Protein AF-0000000087726178 (afdb_homodimer)

Secondary structure (DSSP, 8-state):
----------------------------------SS--STT------GGG-EEEEEEEEEEEETTEEEEEEEEEEESSTTSS-B--EEEEES--TT-SSEEEEEEE--HHHHTT-BSS--HHHHHHHHHHHHHHT-SEEEEEE--TTTTT-HHHHHHHHHHHHTT--HHHHHHHTT--S-----HHHHHHHHHHT---EEEE-S-HHHHHHHHHTT--EEEEE-----TTTTTTTS-SSHHHHHHHHHHHHHHS-----GGGSS--/----------------------------------SS---TT------GGG-EEEEEEEEEEEETTEEEEEEEEEEESSTTSS-B--EEEEES--TT-SSEEEEEEE--HHHHTT-BSS--HHHHHHHHHHHHHHT-SEEEEEE--TTTTT-HHHHHHHHHHHHTT--HHHHHHHTT--S-----HHHHHHHHHHT---EEEE-S-HHHHHHHHHTT--EEEEE-----TTTTTTTS-TTHHHHHHHHHHHHHHS-----GGGG---

InterPro domains:
  IPR000926 GTP cyclohydrolase II, RibA [cd00641] (56-252)
  IPR032677 GTP cyclohydrolase II [PF00925] (57-224)
  IPR036144 GTP cyclohydrolase II superfamily [G3DSA:3.40.50.10990] (51-228)
  IPR036144 GTP cyclohydrolase II superfamily [SSF142695] (55-226)

Radius of gyration: 29.84 Å; Cα contacts (8 Å, |Δi|>4): 842; chains: 2; bounding box: 79×144×79 Å

Solvent-accessible surface area (backbone atoms only — not comparable to full-atom values): 30667 Å² total; per-residue (Å²): 136,82,79,74,78,76,76,76,76,75,76,76,72,77,76,76,77,76,73,73,76,71,80,75,74,75,72,74,73,71,71,64,77,63,68,82,76,47,62,93,89,33,64,75,80,75,54,69,89,23,50,44,73,43,82,68,25,56,26,82,43,55,26,82,60,45,72,29,44,38,34,25,25,42,31,19,67,64,61,64,78,50,73,46,66,39,32,40,41,28,23,68,78,49,64,60,24,66,63,30,36,33,33,77,43,63,38,45,60,55,28,36,65,59,35,28,63,84,59,59,62,37,59,52,50,51,50,50,50,37,48,25,58,75,54,55,34,15,36,37,39,41,33,86,32,26,60,44,39,64,30,62,40,51,38,34,38,30,50,32,40,31,74,72,69,38,51,72,69,55,19,27,50,76,70,73,43,76,91,58,59,65,81,60,65,60,57,47,50,50,36,53,73,44,40,40,63,26,24,22,38,41,49,84,50,68,65,57,53,52,55,42,41,74,68,65,42,46,69,79,43,73,35,82,65,75,74,75,70,59,75,65,50,71,76,36,76,81,65,65,63,55,57,55,52,62,58,54,56,53,60,70,67,54,62,79,81,63,78,66,79,72,72,62,90,125,139,80,80,84,78,81,75,74,75,73,75,77,76,74,76,77,75,74,74,72,74,73,77,75,74,75,71,75,73,71,72,65,76,60,69,82,76,48,63,93,89,34,64,77,81,73,52,69,88,23,50,45,73,41,85,68,25,55,28,81,42,54,27,81,62,45,71,29,42,39,33,26,25,41,31,18,65,62,60,64,77,51,72,45,65,38,30,42,41,29,22,69,78,48,62,59,25,67,62,29,37,33,32,78,43,63,38,44,61,56,28,36,66,58,34,27,61,84,58,58,61,37,59,52,51,51,51,48,50,39,46,26,58,76,53,54,35,16,38,37,38,41,33,86,32,24,59,45,38,64,30,60,38,50,39,34,37,30,48,33,39,31,74,73,70,36,51,73,69,54,20,26,50,76,71,72,42,76,91,59,59,65,81,61,66,61,58,47,50,50,36,55,74,43,39,39,64,26,23,23,38,41,47,84,51,67,65,58,54,54,55,41,41,74,68,66,43,46,71,80,43,76,36,82,66,76,75,74,70,61,77,67,48,71,77,36,77,81,66,64,64,55,57,55,51,61,59,53,55,52,59,69,68,55,62,77,80,63,78,67,77,68,67,83,74,134

Nearest PDB structures (foldseek):
  2bz1-assembly1_A-2  TM=9.475E-01  e=4.318E-20  Escherichia coli
  2bz0-assembly1_A  TM=9.454E-01  e=5.552E-18  Escherichia coli
  4rl4-assembly1_A  TM=8.645E-01  e=5.419E-17  Helicobacter pylori 26695
  4rl4-assembly1_B  TM=8.484E-01  e=1.086E-15  Helicobacter pylori 26695
  4i14-assembly1_B  TM=8.730E-01  e=8.233E-12  Mycobacterium tuberculosis H37Ra

pLDDT: mean 75.91, std 28.8, range [22.62, 98.94]

Organism: NCBI:txid307507

Structure (mmCIF, N/CA/C/O backbone):
data_AF-0000000087726178-model_v1
#
loop_
_entity.id
_entity.type
_entity.pdbx_description
1 polymer 'GTP cyclohydrolase II'
#
loop_
_atom_site.group_PDB
_atom_site.id
_atom_site.type_symbol
_atom_site.label_atom_id
_atom_site.label_alt_id
_atom_site.label_comp_id
_atom_site.label_asym_id
_atom_site.label_entity_id
_atom_site.label_seq_id
_atom_site.pdbx_PDB_ins_code
_atom_site.Cartn_x
_atom_site.Cartn_y
_atom_site.Cartn_z
_atom_site.occupancy
_atom_site.B_iso_or_equiv
_atom_site.auth_seq_id
_atom_site.auth_comp_id
_atom_site.auth_asym_id
_atom_site.auth_atom_id
_atom_site.pdbx_PDB_model_num
ATOM 1 N N . MET A 1 1 ? -43.562 71.312 36.125 1 29.23 1 MET A N 1
ATOM 2 C CA . MET A 1 1 ? -42.688 70.125 36.031 1 29.23 1 MET A CA 1
ATOM 3 C C . MET A 1 1 ? -42.938 69.375 34.719 1 29.23 1 MET A C 1
ATOM 5 O O . MET A 1 1 ? -44 68.812 34.531 1 29.23 1 MET A O 1
ATOM 9 N N . ALA A 1 2 ? -42.438 70.062 33.594 1 31.56 2 ALA A N 1
ATOM 10 C CA . ALA A 1 2 ? -42.625 69.875 32.125 1 31.56 2 ALA A CA 1
ATOM 11 C C . ALA A 1 2 ? -42.062 68.562 31.656 1 31.56 2 ALA A C 1
ATOM 13 O O . ALA A 1 2 ? -40.906 68.25 31.859 1 31.56 2 ALA A O 1
ATOM 14 N N . SER A 1 3 ? -42.844 67.5 31.766 1 30.92 3 SER A N 1
ATOM 15 C CA . SER A 1 3 ? -42.594 66.125 31.484 1 30.92 3 SER A CA 1
ATOM 16 C C . SER A 1 3 ? -42.156 65.938 30.031 1 30.92 3 SER A C 1
ATOM 18 O O . SER A 1 3 ? -42.906 66.25 29.109 1 30.92 3 SER A O 1
ATOM 20 N N . LEU A 1 4 ? -40.875 66.312 29.781 1 31.53 4 LEU A N 1
ATOM 21 C CA . LEU A 1 4 ? -40.25 66.25 28.453 1 31.53 4 LEU A CA 1
ATOM 22 C C . LEU A 1 4 ? -40.312 64.875 27.891 1 31.53 4 LEU A C 1
ATOM 24 O O . LEU A 1 4 ? -39.906 63.906 28.562 1 31.53 4 LEU A O 1
ATOM 28 N N . THR A 1 5 ? -41.312 64.562 27.047 1 27.36 5 THR A N 1
ATOM 29 C CA . THR A 1 5 ? -41.594 63.375 26.25 1 27.36 5 THR A CA 1
ATOM 30 C C . THR A 1 5 ? -40.375 63 25.391 1 27.36 5 THR A C 1
ATOM 32 O O . THR A 1 5 ? -39.938 63.781 24.562 1 27.36 5 THR A O 1
ATOM 35 N N . ALA A 1 6 ? -39.344 62.375 25.984 1 29.34 6 ALA A N 1
ATOM 36 C CA . ALA A 1 6 ? -38.094 61.875 25.344 1 29.34 6 ALA A CA 1
ATOM 37 C C . ALA A 1 6 ? -38.438 61.031 24.125 1 29.34 6 ALA A C 1
ATOM 39 O O . ALA A 1 6 ? -39.062 59.969 24.25 1 29.34 6 ALA A O 1
ATOM 40 N N . SER A 1 7 ? -38.75 61.688 23 1 27.22 7 SER A N 1
ATOM 41 C CA . SER A 1 7 ? -39.031 60.969 21.75 1 27.22 7 SER A CA 1
ATOM 42 C C . SER A 1 7 ? -37.875 60.062 21.375 1 27.22 7 SER A C 1
ATOM 44 O O . SER A 1 7 ? -36.719 60.5 21.266 1 27.22 7 SER A O 1
ATOM 46 N N . ARG A 1 8 ? -37.781 58.875 21.938 1 27.83 8 ARG A N 1
ATOM 47 C CA . ARG A 1 8 ? -36.781 57.844 21.625 1 27.83 8 ARG A CA 1
ATOM 48 C C . ARG A 1 8 ? -36.75 57.562 20.141 1 27.83 8 ARG A C 1
ATOM 50 O O . ARG A 1 8 ? -37.719 57.031 19.578 1 27.83 8 ARG A O 1
ATOM 57 N N . ALA A 1 9 ? -36.188 58.5 19.297 1 28.28 9 ALA A N 1
ATOM 58 C CA . ALA A 1 9 ? -36 58.25 17.875 1 28.28 9 ALA A CA 1
ATOM 59 C C . ALA A 1 9 ? -35.281 56.906 17.656 1 28.28 9 ALA A C 1
ATOM 61 O O . ALA A 1 9 ? -34.188 56.719 18.203 1 28.28 9 ALA A O 1
ATOM 62 N N . LEU A 1 10 ? -36 55.812 17.547 1 31.03 10 LEU A N 1
ATOM 63 C CA . LEU A 1 10 ? -35.5 54.469 17.219 1 31.03 10 LEU A CA 1
ATOM 64 C C . LEU A 1 10 ? -34.625 54.5 15.969 1 31.03 10 LEU A C 1
ATOM 66 O O . LEU A 1 10 ? -35.094 54.875 14.891 1 31.03 10 LEU A O 1
ATOM 70 N N . THR A 1 11 ? -33.406 55.031 16.078 1 30.77 11 THR A N 1
ATOM 71 C CA . THR A 1 11 ? -32.531 55.031 14.906 1 30.77 11 THR A CA 1
ATOM 72 C C . THR A 1 11 ? -32.5 53.625 14.273 1 30.77 11 THR A C 1
ATOM 74 O O . THR A 1 11 ? -32.344 52.625 14.977 1 30.77 11 THR A O 1
ATOM 77 N N . ALA A 1 12 ? -33.25 53.469 13.148 1 34.34 12 ALA A N 1
ATOM 78 C CA . ALA A 1 12 ? -33.281 52.312 12.266 1 34.34 12 ALA A CA 1
ATOM 79 C C . ALA A 1 12 ? -31.875 51.875 11.852 1 34.34 12 ALA A C 1
ATOM 81 O O . ALA A 1 12 ? -31.109 52.688 11.328 1 34.34 12 ALA A O 1
ATOM 82 N N . ARG A 1 13 ? -31.266 51 12.586 1 34.97 13 ARG A N 1
ATOM 83 C CA . ARG A 1 13 ? -29.969 50.469 12.172 1 34.97 13 ARG A CA 1
ATOM 84 C C . ARG A 1 13 ? -29.984 50.031 10.703 1 34.97 13 ARG A C 1
ATOM 86 O O . ARG A 1 13 ? -30.922 49.375 10.266 1 34.97 13 ARG A O 1
ATOM 93 N N . PRO A 1 14 ? -29.234 50.781 9.836 1 32.34 14 PRO A N 1
ATOM 94 C CA . PRO A 1 14 ? -29.219 50.375 8.422 1 32.34 14 PRO A CA 1
ATOM 95 C C . PRO A 1 14 ? -28.969 48.875 8.219 1 32.34 14 PRO A C 1
ATOM 97 O O . PRO A 1 14 ? -28.344 48.25 9.062 1 32.34 14 PRO A O 1
ATOM 100 N N . ARG A 1 15 ? -29.906 48.188 7.523 1 30.88 15 ARG A N 1
ATOM 101 C CA . ARG A 1 15 ? -29.844 46.812 7.07 1 30.88 15 ARG A CA 1
ATOM 102 C C . ARG A 1 15 ? -28.516 46.531 6.379 1 30.88 15 ARG A C 1
ATOM 104 O O . ARG A 1 15 ? -28.156 47.188 5.406 1 30.88 15 ARG A O 1
ATOM 111 N N . ALA A 1 16 ? -27.547 46.094 7.125 1 28.92 16 ALA A N 1
ATOM 112 C CA . ALA A 1 16 ? -26.297 45.656 6.492 1 28.92 16 ALA A CA 1
ATOM 113 C C . ALA A 1 16 ? -26.594 44.906 5.195 1 28.92 16 ALA A C 1
ATOM 115 O O . ALA A 1 16 ? -27.453 44.031 5.156 1 28.92 16 ALA A O 1
ATOM 116 N N . ALA A 1 17 ? -26.234 45.5 4.039 1 29.91 17 ALA A N 1
ATOM 117 C CA . ALA A 1 17 ? -26.266 44.875 2.721 1 29.91 17 ALA A CA 1
ATOM 118 C C . ALA A 1 17 ? -25.766 43.438 2.793 1 29.91 17 ALA A C 1
ATOM 120 O O . ALA A 1 17 ? -24.719 43.156 3.391 1 29.91 17 ALA A O 1
ATOM 121 N N . ALA A 1 18 ? -26.594 42.438 2.57 1 28.45 18 ALA A N 1
ATOM 122 C CA . ALA A 1 18 ? -26.328 41.031 2.406 1 28.45 18 ALA A CA 1
ATOM 123 C C . ALA A 1 18 ? -25.062 40.781 1.596 1 28.45 18 ALA A C 1
ATOM 125 O O . ALA A 1 18 ? -24.891 41.344 0.514 1 28.45 18 ALA A O 1
ATOM 126 N N . ALA A 1 19 ? -23.922 40.562 2.201 1 30.53 19 ALA A N 1
ATOM 127 C CA . ALA A 1 19 ? -22.703 40.188 1.493 1 30.53 19 ALA A CA 1
ATOM 128 C C . ALA A 1 19 ? -23.031 39.281 0.311 1 30.53 19 ALA A C 1
ATOM 130 O O . ALA A 1 19 ? -23.922 38.406 0.398 1 30.53 19 ALA A O 1
ATOM 131 N N . ALA A 1 20 ? -22.75 39.719 -0.925 1 31.88 20 ALA A N 1
ATOM 132 C CA . ALA A 1 20 ? -22.828 38.906 -2.133 1 31.88 20 ALA A CA 1
ATOM 133 C C . ALA A 1 20 ? -22.375 37.469 -1.855 1 31.88 20 ALA A C 1
ATOM 135 O O . ALA A 1 20 ? -21.469 37.25 -1.055 1 31.88 20 ALA A O 1
ATOM 136 N N . PRO A 1 21 ? -23.234 36.438 -2.166 1 31.81 21 PRO A N 1
ATOM 137 C CA . PRO A 1 21 ? -22.891 35.031 -1.981 1 31.81 21 PRO A CA 1
ATOM 138 C C . PRO A 1 21 ? -21.453 34.719 -2.424 1 31.81 21 PRO A C 1
ATOM 140 O O . PRO A 1 21 ? -20.922 35.375 -3.32 1 31.81 21 PRO A O 1
ATOM 143 N N . ALA A 1 22 ? -20.578 34.438 -1.522 1 34.34 22 ALA A N 1
ATOM 144 C CA . ALA A 1 22 ? -19.219 34 -1.869 1 34.34 22 ALA A CA 1
ATOM 145 C C . ALA A 1 22 ? -19.234 33.125 -3.121 1 34.34 22 ALA A C 1
ATOM 147 O O . ALA A 1 22 ? -20.203 32.375 -3.371 1 34.34 22 ALA A O 1
ATOM 148 N N . PRO A 1 23 ? -18.609 33.562 -4.242 1 31.77 23 PRO A N 1
ATOM 149 C CA . PRO A 1 23 ? -18.594 32.75 -5.461 1 31.77 23 PRO A CA 1
ATOM 150 C C . PRO A 1 23 ? -18.469 31.25 -5.164 1 31.77 23 PRO A C 1
ATOM 152 O O . PRO A 1 23 ? -17.906 30.875 -4.141 1 31.77 23 PRO A O 1
ATOM 155 N N . ARG A 1 24 ? -19.469 30.453 -5.516 1 30 24 ARG A N 1
ATOM 156 C CA . ARG A 1 24 ? -19.5 29 -5.555 1 30 24 ARG A CA 1
ATOM 157 C C . ARG A 1 24 ? -18.188 28.422 -6.062 1 30 24 ARG A C 1
ATOM 159 O O . ARG A 1 24 ? -17.797 28.672 -7.203 1 30 24 ARG A O 1
ATOM 166 N N . ARG A 1 25 ? -17.219 28.281 -5.25 1 28.72 25 ARG A N 1
ATOM 167 C CA . ARG A 1 25 ? -16.031 27.578 -5.695 1 28.72 25 ARG A CA 1
ATOM 168 C C . ARG A 1 25 ? -16.391 26.422 -6.625 1 28.72 25 ARG A C 1
ATOM 170 O O . ARG A 1 25 ? -17.234 25.578 -6.281 1 28.72 25 ARG A O 1
ATOM 177 N N . ALA A 1 26 ? -16.266 26.578 -7.98 1 27.92 26 ALA A N 1
ATOM 178 C CA . ALA A 1 26 ? -16.391 25.531 -8.977 1 27.92 26 ALA A CA 1
ATOM 179 C C . ALA A 1 26 ? -15.742 24.234 -8.5 1 27.92 26 ALA A C 1
ATOM 181 O O . ALA A 1 26 ? -14.547 24.203 -8.195 1 27.92 26 ALA A O 1
ATOM 182 N N . ALA A 1 27 ? -16.484 23.375 -7.852 1 29.42 27 ALA A N 1
ATOM 183 C CA . ALA A 1 27 ? -16.062 21.984 -7.664 1 29.42 27 ALA A CA 1
ATOM 184 C C . ALA A 1 27 ? -15.344 21.453 -8.906 1 29.42 27 ALA A C 1
ATOM 186 O O . ALA A 1 27 ? -15.914 21.453 -10 1 29.42 27 ALA A O 1
ATOM 187 N N . VAL A 1 28 ? -14.211 21.75 -9.039 1 28.09 28 VAL A N 1
ATOM 188 C CA . VAL A 1 28 ? -13.492 21.109 -10.133 1 28.09 28 VAL A CA 1
ATOM 189 C C . VAL A 1 28 ? -13.914 19.641 -10.234 1 28.09 28 VAL A C 1
ATOM 191 O O . VAL A 1 28 ? -13.727 18.875 -9.297 1 28.09 28 VAL A O 1
ATOM 194 N N . ARG A 1 29 ? -14.984 19.375 -10.992 1 27.97 29 ARG A N 1
ATOM 195 C CA . ARG A 1 29 ? -15.312 18.016 -11.391 1 27.97 29 ARG A CA 1
ATOM 196 C C . ARG A 1 29 ? -14.094 17.297 -11.969 1 27.97 29 ARG A C 1
ATOM 198 O O . ARG A 1 29 ? -13.656 17.609 -13.078 1 27.97 29 ARG A O 1
ATOM 205 N N . ILE A 1 30 ? -13.164 17.031 -11.227 1 28.86 30 ILE A N 1
ATOM 206 C CA . ILE A 1 30 ? -12.164 16.109 -11.742 1 28.86 30 ILE A CA 1
ATOM 207 C C . ILE A 1 30 ? -12.852 14.938 -12.43 1 28.86 30 ILE A C 1
ATOM 209 O O . ILE A 1 30 ? -13.562 14.164 -11.781 1 28.86 30 ILE A O 1
ATOM 213 N N . ARG A 1 31 ? -13.219 15.141 -13.648 1 28.7 31 ARG A N 1
ATOM 214 C CA . ARG A 1 31 ? -13.672 14 -14.43 1 28.7 31 ARG A CA 1
ATOM 215 C C . ARG A 1 31 ? -12.703 12.828 -14.312 1 28.7 31 ARG A C 1
ATOM 217 O O . ARG A 1 31 ? -11.602 12.875 -14.859 1 28.7 31 ARG A O 1
ATOM 224 N N . ALA A 1 32 ? -12.578 12.297 -13.148 1 31.94 32 ALA A N 1
ATOM 225 C CA . ALA A 1 32 ? -12.016 10.953 -13.211 1 31.94 32 ALA A CA 1
ATOM 226 C C . ALA A 1 32 ? -12.547 10.195 -14.422 1 31.94 32 ALA A C 1
ATOM 228 O O . ALA A 1 32 ? -13.758 10.016 -14.578 1 31.94 32 ALA A O 1
ATOM 229 N N . GLU A 1 33 ? -12.039 10.5 -15.508 1 32.16 33 GLU A N 1
ATOM 230 C CA . GLU A 1 33 ? -12.422 9.625 -16.609 1 32.16 33 GLU A CA 1
ATOM 231 C C . GLU A 1 33 ? -12.578 8.18 -16.141 1 32.16 33 GLU A C 1
ATOM 233 O O . GLU A 1 33 ? -11.602 7.555 -15.727 1 32.16 33 GLU A O 1
ATOM 238 N N . ALA A 1 34 ? -13.695 7.973 -15.414 1 34.94 34 ALA A N 1
ATOM 239 C CA . ALA A 1 34 ? -14.094 6.605 -15.086 1 34.94 34 ALA A CA 1
ATOM 240 C C . ALA A 1 34 ? -13.914 5.68 -16.281 1 34.94 34 ALA A C 1
ATOM 242 O O . ALA A 1 34 ? -14.227 6.055 -17.422 1 34.94 34 ALA A O 1
ATOM 243 N N . PRO A 1 35 ? -12.992 4.715 -16.188 1 34.69 35 PRO A N 1
ATOM 244 C CA . PRO A 1 35 ? -13.148 3.768 -17.297 1 34.69 35 PRO A CA 1
ATOM 245 C C . PRO A 1 35 ? -14.602 3.615 -17.75 1 34.69 35 PRO A C 1
ATOM 247 O O . PRO A 1 35 ? -15.516 3.941 -16.984 1 34.69 35 PRO A O 1
ATOM 250 N N . THR A 1 36 ? -14.844 3.367 -19 1 32.16 36 THR A N 1
ATOM 251 C CA . THR A 1 36 ? -16.141 3.113 -19.609 1 32.16 36 THR A CA 1
ATOM 252 C C . THR A 1 36 ? -17.094 2.461 -18.594 1 32.16 36 THR A C 1
ATOM 254 O O . THR A 1 36 ? -16.672 1.576 -17.844 1 32.16 36 THR A O 1
ATOM 257 N N . ARG A 1 37 ? -18.031 3.301 -18.156 1 34.91 37 ARG A N 1
ATOM 258 C CA . ARG A 1 37 ? -19.141 2.939 -17.297 1 34.91 37 ARG A CA 1
ATOM 259 C C . ARG A 1 37 ? -19.672 1.551 -17.656 1 34.91 37 ARG A C 1
ATOM 261 O O . ARG A 1 37 ? -20.031 1.286 -18.797 1 34.91 37 ARG A O 1
ATOM 268 N N . ALA A 1 38 ? -19.406 0.492 -16.656 1 35.59 38 ALA A N 1
ATOM 269 C CA . ALA A 1 38 ? -20.141 -0.763 -16.797 1 35.59 38 ALA A CA 1
ATOM 270 C C . ALA A 1 38 ? -21.641 -0.508 -16.938 1 35.59 38 ALA A C 1
ATOM 272 O O . ALA A 1 38 ? -22.203 0.354 -16.25 1 35.59 38 ALA A O 1
ATOM 273 N N . LYS A 1 39 ? -22.312 -0.803 -17.938 1 33.28 39 LYS A N 1
ATOM 274 C CA . LYS A 1 39 ? -23.766 -0.828 -17.953 1 33.28 39 LYS A CA 1
ATOM 275 C C . LYS A 1 39 ? -24.328 -1.294 -16.609 1 33.28 39 LYS A C 1
ATOM 277 O O . LYS A 1 39 ? -23.578 -1.7 -15.727 1 33.28 39 LYS A O 1
ATOM 282 N N . ASP A 1 40 ? -25.562 -1.862 -16.5 1 31.59 40 ASP A N 1
ATOM 283 C CA . ASP A 1 40 ? -26.406 -2.617 -15.57 1 31.59 40 ASP A CA 1
ATOM 284 C C . ASP A 1 40 ? -25.625 -3.74 -14.898 1 31.59 40 ASP A C 1
ATOM 286 O O . ASP A 1 40 ? -25.344 -4.77 -15.523 1 31.59 40 ASP A O 1
ATOM 290 N N . GLY A 1 41 ? -24.922 -3.711 -13.602 1 41.16 41 GLY A N 1
ATOM 291 C CA . GLY A 1 41 ? -24.078 -4.699 -12.938 1 41.16 41 GLY A CA 1
ATOM 292 C C . GLY A 1 41 ? -22.719 -4.852 -13.578 1 41.16 41 GLY A C 1
ATOM 293 O O . GLY A 1 41 ? -22.281 -5.969 -13.867 1 41.16 41 GLY A O 1
ATOM 294 N N . LEU A 1 42 ? -22.141 -3.988 -14.328 1 41.16 42 LEU A N 1
ATOM 295 C CA . LEU A 1 42 ? -21.219 -3.936 -15.461 1 41.16 42 LEU A CA 1
ATOM 296 C C . LEU A 1 42 ? -19.828 -4.402 -15.055 1 41.16 42 LEU A C 1
ATOM 298 O O . LEU A 1 42 ? -19.188 -3.785 -14.211 1 41.16 42 LEU A O 1
ATOM 302 N N . VAL A 1 43 ? -19.672 -5.68 -14.953 1 47.75 43 VAL A N 1
ATOM 303 C CA . VAL A 1 43 ? -18.359 -6.332 -14.938 1 47.75 43 VAL A CA 1
ATOM 304 C C . VAL A 1 43 ? -17.422 -5.609 -15.898 1 47.75 43 VAL A C 1
ATOM 306 O O . VAL A 1 43 ? -17.812 -5.234 -17 1 47.75 43 VAL A O 1
ATOM 309 N N . ARG A 1 44 ? -16.453 -4.953 -15.359 1 57.53 44 ARG A N 1
ATOM 310 C CA . ARG A 1 44 ? -15.414 -4.383 -16.203 1 57.53 44 ARG A CA 1
ATOM 311 C C . ARG A 1 44 ? -15.055 -5.324 -17.344 1 57.53 44 ARG A C 1
ATOM 313 O O . ARG A 1 44 ? -14.695 -6.48 -17.125 1 57.53 44 ARG A O 1
ATOM 320 N N . ILE A 1 45 ? -15.555 -4.992 -18.578 1 65.38 45 ILE A N 1
ATOM 321 C CA . ILE A 1 45 ? -15.18 -5.758 -19.766 1 65.38 45 ILE A CA 1
ATOM 322 C C . ILE A 1 45 ? -13.727 -5.453 -20.125 1 65.38 45 ILE A C 1
ATOM 324 O O . ILE A 1 45 ? -13.383 -4.305 -20.406 1 65.38 45 ILE A O 1
ATOM 328 N N . VAL A 1 46 ? -12.883 -6.371 -19.875 1 77.31 46 VAL A N 1
ATOM 329 C CA . VAL A 1 46 ? -11.477 -6.242 -20.234 1 77.31 46 VAL A CA 1
ATOM 330 C C . VAL A 1 46 ? -11.266 -6.723 -21.672 1 77.31 46 VAL A C 1
ATOM 332 O O . VAL A 1 46 ? -11.727 -7.805 -22.047 1 77.31 46 VAL A O 1
ATOM 335 N N . ASN A 1 47 ? -10.789 -5.801 -22.5 1 86.81 47 ASN A N 1
ATOM 336 C CA . ASN A 1 47 ? -10.344 -6.203 -23.828 1 86.81 47 ASN A CA 1
ATOM 337 C C . ASN A 1 47 ? -9.031 -6.973 -23.766 1 86.81 47 ASN A C 1
ATOM 339 O O . ASN A 1 47 ? -7.973 -6.391 -23.516 1 86.81 47 ASN A O 1
ATOM 343 N N . GLU A 1 48 ? -9.102 -8.203 -24.062 1 90.88 48 GLU A N 1
ATOM 344 C CA . GLU A 1 48 ? -7.984 -9.125 -23.906 1 90.88 48 GLU A CA 1
ATOM 345 C C . GLU A 1 48 ? -6.766 -8.672 -24.703 1 90.88 48 GLU A C 1
ATOM 347 O O . GLU A 1 48 ? -5.625 -8.891 -24.281 1 90.88 48 GLU A O 1
ATOM 352 N N . GLU A 1 49 ? -6.98 -8 -25.719 1 91.31 49 GLU A N 1
ATOM 353 C CA . GLU A 1 49 ? -5.883 -7.562 -26.578 1 91.31 49 GLU A CA 1
ATOM 354 C C . GLU A 1 49 ? -5.023 -6.512 -25.891 1 91.31 49 GLU A C 1
ATOM 356 O O . GLU A 1 49 ? -3.855 -6.324 -26.234 1 91.31 49 GLU A O 1
ATOM 361 N N . ASN A 1 50 ? -5.602 -5.898 -24.953 1 93.75 50 ASN A N 1
ATOM 362 C CA . ASN A 1 50 ? -4.91 -4.812 -24.266 1 93.75 50 ASN A CA 1
ATOM 363 C C . ASN A 1 50 ? -4.273 -5.285 -22.953 1 93.75 50 ASN A C 1
ATOM 365 O O . ASN A 1 50 ? -3.613 -4.508 -22.266 1 93.75 50 ASN A O 1
ATOM 369 N N . VAL A 1 51 ? -4.465 -6.531 -22.672 1 95.88 51 VAL A N 1
ATOM 370 C CA . VAL A 1 51 ? -3.975 -7.066 -21.406 1 95.88 51 VAL A CA 1
ATOM 371 C C . VAL A 1 51 ? -2.529 -7.531 -21.562 1 95.88 51 VAL A C 1
ATOM 373 O O . VAL A 1 51 ? -2.201 -8.258 -22.5 1 95.88 51 VAL A O 1
ATOM 376 N N . ARG A 1 52 ? -1.726 -6.988 -20.703 1 95.88 52 ARG A N 1
ATOM 377 C CA . ARG A 1 52 ? -0.312 -7.348 -20.672 1 95.88 52 ARG A CA 1
ATOM 378 C C . ARG A 1 52 ? 0.166 -7.578 -19.25 1 95.88 52 ARG A C 1
ATOM 380 O O . ARG A 1 52 ? -0.154 -6.801 -18.344 1 95.88 52 ARG A O 1
ATOM 387 N N . THR A 1 53 ? 0.835 -8.727 -19.016 1 97.75 53 THR A N 1
ATOM 388 C CA . THR A 1 53 ? 1.491 -9.023 -17.75 1 97.75 53 THR A CA 1
ATOM 389 C C . THR A 1 53 ? 2.938 -9.453 -17.984 1 97.75 53 THR A C 1
ATOM 391 O O . THR A 1 53 ? 3.203 -10.383 -18.75 1 97.75 53 THR A O 1
ATOM 394 N N . VAL A 1 54 ? 3.842 -8.742 -17.328 1 97.69 54 VAL A N 1
ATOM 395 C CA . VAL A 1 54 ? 5.254 -9.039 -17.562 1 97.69 54 VAL A CA 1
ATOM 396 C C . VAL A 1 54 ? 5.961 -9.242 -16.219 1 97.69 54 VAL A C 1
ATOM 398 O O . VAL A 1 54 ? 5.809 -8.438 -15.297 1 97.69 54 VAL A O 1
ATOM 401 N N . HIS A 1 55 ? 6.668 -10.336 -16.141 1 98.06 55 HIS A N 1
ATOM 402 C CA . HIS A 1 55 ? 7.547 -10.562 -15.008 1 98.06 55 HIS A CA 1
ATOM 403 C C . HIS A 1 55 ? 8.742 -9.609 -15.023 1 98.06 55 HIS A C 1
ATOM 405 O O . HIS A 1 55 ? 9.438 -9.5 -16.031 1 98.06 55 HIS A O 1
ATOM 411 N N . ILE A 1 56 ? 9.023 -8.969 -13.883 1 97.44 56 ILE A N 1
ATOM 412 C CA . ILE A 1 56 ? 10.102 -7.988 -13.844 1 97.44 56 ILE A CA 1
ATOM 413 C C . ILE A 1 56 ? 11.305 -8.57 -13.117 1 97.44 56 ILE A C 1
ATOM 415 O O . ILE A 1 56 ? 12.406 -8.617 -13.656 1 97.44 56 ILE A O 1
ATOM 419 N N . ALA A 1 57 ? 11.07 -8.984 -11.922 1 97.81 57 ALA A N 1
ATOM 420 C CA . ALA A 1 57 ? 12.172 -9.516 -11.117 1 97.81 57 ALA A CA 1
ATOM 421 C C . ALA A 1 57 ? 11.641 -10.352 -9.953 1 97.81 57 ALA A C 1
ATOM 423 O O . ALA A 1 57 ? 10.445 -10.328 -9.656 1 97.81 57 ALA A O 1
ATOM 424 N N . GLU A 1 58 ? 12.562 -11.133 -9.422 1 98.12 58 GLU A N 1
ATOM 425 C CA . GLU A 1 58 ? 12.281 -11.961 -8.258 1 98.12 58 GLU A CA 1
ATOM 426 C C . GLU A 1 58 ? 13.406 -11.883 -7.234 1 98.12 58 GLU A C 1
ATOM 428 O O . GLU A 1 58 ? 14.586 -11.836 -7.602 1 98.12 58 GLU A O 1
ATOM 433 N N . THR A 1 59 ? 13.008 -11.805 -5.992 1 97.5 59 THR A N 1
ATOM 434 C CA . THR A 1 59 ? 14.008 -11.797 -4.926 1 97.5 59 THR A CA 1
ATOM 435 C C . THR A 1 59 ? 13.508 -12.586 -3.717 1 97.5 59 THR A C 1
ATOM 437 O O . THR A 1 59 ? 12.32 -12.914 -3.633 1 97.5 59 THR A O 1
ATOM 440 N N . MET A 1 60 ? 14.469 -12.977 -2.85 1 97.12 60 MET A N 1
ATOM 441 C CA . MET A 1 60 ? 14.086 -13.523 -1.55 1 97.12 60 MET A CA 1
ATOM 442 C C . MET A 1 60 ? 13.789 -12.406 -0.553 1 97.12 60 MET A C 1
ATOM 444 O O . MET A 1 60 ? 14.508 -11.406 -0.505 1 97.12 60 MET A O 1
ATOM 448 N N . LEU A 1 61 ? 12.711 -12.609 0.239 1 97.38 61 LEU A N 1
ATOM 449 C CA . LEU A 1 61 ? 12.32 -11.602 1.225 1 97.38 61 LEU A CA 1
ATOM 450 C C . LEU A 1 61 ? 12.102 -12.242 2.592 1 97.38 61 LEU A C 1
ATOM 452 O O . LEU A 1 61 ? 11.117 -12.953 2.801 1 97.38 61 LEU A O 1
ATOM 456 N N . PRO A 1 62 ? 13.023 -12.008 3.533 1 97.31 62 PRO A N 1
ATOM 457 C CA . PRO A 1 62 ? 12.734 -12.414 4.91 1 97.31 62 PRO A CA 1
ATOM 458 C C . PRO A 1 62 ? 11.641 -11.562 5.559 1 97.31 62 PRO A C 1
ATOM 460 O O . PRO A 1 62 ? 11.695 -10.328 5.484 1 97.31 62 PRO A O 1
ATOM 463 N N . THR A 1 63 ? 10.633 -12.172 6.129 1 97.56 63 THR A N 1
ATOM 464 C CA . THR A 1 63 ? 9.547 -11.469 6.801 1 97.56 63 THR A CA 1
ATOM 465 C C . THR A 1 63 ? 9.289 -12.062 8.188 1 97.56 63 THR A C 1
ATOM 467 O O . THR A 1 63 ? 9.828 -13.117 8.523 1 97.56 63 THR A O 1
ATOM 470 N N . ARG A 1 64 ? 8.445 -11.375 8.953 1 96.06 64 ARG A N 1
ATOM 471 C CA . ARG A 1 64 ? 8.023 -11.883 10.258 1 96.06 64 ARG A CA 1
ATOM 472 C C . ARG A 1 64 ? 7.195 -13.156 10.109 1 96.06 64 ARG A C 1
ATOM 474 O O . ARG A 1 64 ? 6.977 -13.875 11.086 1 96.06 64 ARG A O 1
ATOM 481 N N . HIS A 1 65 ? 6.758 -13.484 8.906 1 96.56 65 HIS A N 1
ATOM 482 C CA . HIS A 1 65 ? 5.91 -14.641 8.656 1 96.56 65 HIS A CA 1
ATOM 483 C C . HIS A 1 65 ? 6.695 -15.773 8.016 1 96.56 65 HIS A C 1
ATOM 485 O O . HIS A 1 65 ? 6.133 -16.828 7.68 1 96.56 65 HIS A O 1
ATOM 491 N N . GLY A 1 66 ? 7.988 -15.555 7.84 1 96.12 66 GLY A N 1
ATOM 492 C CA . GLY A 1 66 ? 8.836 -16.516 7.137 1 96.12 66 GLY A CA 1
ATOM 493 C C . GLY A 1 66 ? 9.562 -15.898 5.949 1 96.12 66 GLY A C 1
ATOM 494 O O . GLY A 1 66 ? 9.453 -14.703 5.699 1 96.12 66 GLY A O 1
ATOM 495 N N . ASN A 1 67 ? 10.312 -16.781 5.289 1 97.31 67 ASN A N 1
ATOM 496 C CA . ASN A 1 67 ? 11.031 -16.359 4.086 1 97.31 67 ASN A CA 1
ATOM 497 C C . ASN A 1 67 ? 10.242 -16.703 2.824 1 97.31 67 ASN A C 1
ATOM 499 O O . ASN A 1 67 ? 9.742 -17.812 2.674 1 97.31 67 ASN A O 1
ATOM 503 N N . PHE A 1 68 ? 10.148 -15.68 1.909 1 98.56 68 PHE A N 1
ATOM 504 C CA . PHE A 1 68 ? 9.32 -15.852 0.719 1 98.56 68 PHE A CA 1
ATOM 505 C C . PHE A 1 68 ? 10.094 -15.453 -0.536 1 98.56 68 PHE A C 1
ATOM 507 O O . PHE A 1 68 ? 10.992 -14.617 -0.478 1 98.56 68 PHE A O 1
ATOM 514 N N . ARG A 1 69 ? 9.766 -16.125 -1.624 1 98.56 69 ARG A N 1
ATOM 515 C CA . ARG A 1 69 ? 10.109 -15.594 -2.941 1 98.56 69 ARG A CA 1
ATOM 516 C C . ARG A 1 69 ? 9.125 -14.516 -3.373 1 98.56 69 ARG A C 1
ATOM 518 O O . ARG A 1 69 ? 7.918 -14.758 -3.443 1 98.56 69 ARG A O 1
ATOM 525 N N . LEU A 1 70 ? 9.648 -13.359 -3.521 1 98.75 70 LEU A N 1
ATOM 526 C CA . LEU A 1 70 ? 8.836 -12.227 -3.945 1 98.75 70 LEU A CA 1
ATOM 527 C C . LEU A 1 70 ? 9.055 -11.922 -5.422 1 98.75 70 LEU A C 1
ATOM 529 O O . LEU A 1 70 ? 10.164 -11.586 -5.836 1 98.75 70 LEU A O 1
ATOM 533 N N . ARG A 1 71 ? 7.984 -12.023 -6.176 1 98.62 71 ARG A N 1
ATOM 534 C CA . ARG A 1 71 ? 8.062 -11.797 -7.617 1 98.62 71 ARG A CA 1
ATOM 535 C C . ARG A 1 71 ? 7.203 -10.609 -8.031 1 98.62 71 ARG A C 1
ATOM 537 O O . ARG A 1 71 ? 6.004 -10.57 -7.746 1 98.62 71 ARG A O 1
ATOM 544 N N . GLY A 1 72 ? 7.852 -9.648 -8.672 1 98.5 72 GLY A N 1
ATOM 545 C CA . GLY A 1 72 ? 7.168 -8.445 -9.125 1 98.5 72 GLY A CA 1
ATOM 546 C C . GLY A 1 72 ? 6.766 -8.508 -10.586 1 98.5 72 GLY A C 1
ATOM 547 O O . GLY A 1 72 ? 7.512 -9.023 -11.414 1 98.5 72 GLY A O 1
ATOM 548 N N . TYR A 1 73 ? 5.57 -7.938 -10.891 1 98.38 73 TYR A N 1
ATOM 549 C CA . TYR A 1 73 ? 5.039 -7.883 -12.25 1 98.38 73 TYR A CA 1
ATOM 550 C C . TYR A 1 73 ? 4.59 -6.473 -12.602 1 98.38 73 TYR A C 1
ATOM 552 O O . TYR A 1 73 ? 4.355 -5.648 -11.719 1 98.38 73 TYR A O 1
ATOM 560 N N . LYS A 1 74 ? 4.57 -6.234 -13.828 1 97.38 74 LYS A N 1
ATOM 561 C CA . LYS A 1 74 ? 3.803 -5.129 -14.398 1 97.38 74 LYS A CA 1
ATOM 562 C C . LYS A 1 74 ? 2.604 -5.637 -15.195 1 97.38 74 LYS A C 1
ATOM 564 O O . LYS A 1 74 ? 2.721 -6.602 -15.953 1 97.38 74 LYS A O 1
ATOM 569 N N . HIS A 1 75 ? 1.471 -5.031 -14.93 1 97.38 75 HIS A N 1
ATOM 570 C CA . HIS A 1 75 ? 0.222 -5.469 -15.539 1 97.38 75 HIS A CA 1
ATOM 571 C C . HIS A 1 75 ? -0.564 -4.285 -16.094 1 97.38 75 HIS A C 1
ATOM 573 O O . HIS A 1 75 ? -0.666 -3.242 -15.438 1 97.38 75 HIS A O 1
ATOM 579 N N . SER A 1 76 ? -1.024 -4.434 -17.328 1 96.25 76 SER A N 1
ATOM 580 C CA . SER A 1 76 ? -1.836 -3.408 -17.984 1 96.25 76 SER A CA 1
ATOM 581 C C . SER A 1 76 ? -3.08 -4.016 -18.625 1 96.25 76 SER A C 1
ATOM 583 O O . SER A 1 76 ? -3.021 -5.105 -19.188 1 96.25 76 SER A O 1
ATOM 585 N N . ILE A 1 77 ? -4.125 -3.219 -18.5 1 94.31 77 ILE A N 1
ATOM 586 C CA . ILE A 1 77 ? -5.355 -3.654 -19.141 1 94.31 77 ILE A CA 1
ATOM 587 C C . ILE A 1 77 ? -5.754 -2.645 -20.219 1 94.31 77 ILE A C 1
ATOM 589 O O . ILE A 1 77 ? -6.852 -2.725 -20.781 1 94.31 77 ILE A O 1
ATOM 593 N N . ASP A 1 78 ? -4.898 -1.645 -20.453 1 91.69 78 ASP A N 1
ATOM 594 C CA . ASP A 1 78 ? -5.207 -0.608 -21.438 1 91.69 78 ASP A CA 1
ATOM 595 C C . ASP A 1 78 ? -4.094 -0.487 -22.469 1 91.69 78 ASP A C 1
ATOM 597 O O . ASP A 1 78 ? -3.797 0.612 -22.953 1 91.69 78 ASP A O 1
ATOM 601 N N . GLY A 1 79 ? -3.477 -1.519 -22.656 1 91.06 79 GLY A N 1
ATOM 602 C CA . GLY A 1 79 ? -2.488 -1.573 -23.719 1 91.06 79 GLY A CA 1
ATOM 603 C C . GLY A 1 79 ? -1.163 -0.941 -23.344 1 91.06 79 GLY A C 1
ATOM 604 O O . GLY A 1 79 ? -0.429 -0.456 -24.203 1 91.06 79 GLY A O 1
ATOM 605 N N . GLY A 1 80 ? -0.971 -0.837 -22.141 1 89 80 GLY A N 1
ATOM 606 C CA . GLY A 1 80 ? 0.322 -0.346 -21.688 1 89 80 GLY A CA 1
ATOM 607 C C . GLY A 1 80 ? 0.309 1.129 -21.328 1 89 80 GLY A C 1
ATOM 608 O O . GLY A 1 80 ? 1.353 1.706 -21.016 1 89 80 GLY A O 1
ATOM 609 N N . LYS A 1 81 ? -0.796 1.769 -21.328 1 87.31 81 LYS A N 1
ATOM 610 C CA . LYS A 1 81 ? -0.883 3.184 -20.969 1 87.31 81 LYS A CA 1
ATOM 611 C C . LYS A 1 81 ? -0.699 3.387 -19.469 1 87.31 81 LYS A C 1
ATOM 613 O O . LYS A 1 81 ? -0.044 4.34 -19.047 1 87.31 81 LYS A O 1
ATOM 618 N N . THR A 1 82 ? -1.28 2.551 -18.703 1 87.62 82 THR A N 1
ATOM 619 C CA . THR A 1 82 ? -1.106 2.52 -17.266 1 87.62 82 THR A CA 1
ATOM 620 C C . THR A 1 82 ? -0.748 1.113 -16.781 1 87.62 82 THR A C 1
ATOM 622 O O . THR A 1 82 ? -0.961 0.138 -17.516 1 87.62 82 THR A O 1
ATOM 625 N N . PHE A 1 83 ? -0.107 1.103 -15.633 1 90.94 83 PHE A N 1
ATOM 626 C CA . PHE A 1 83 ? 0.326 -0.195 -15.125 1 90.94 83 PHE A CA 1
ATOM 627 C C . PHE A 1 83 ? 0.055 -0.314 -13.633 1 90.94 83 PHE A C 1
ATOM 629 O O . PHE A 1 83 ? 0.174 0.667 -12.898 1 90.94 83 PHE A O 1
ATOM 636 N N . GLY A 1 84 ? -0.352 -1.545 -13.273 1 93.56 84 GLY A N 1
ATOM 637 C CA . GLY A 1 84 ? -0.27 -1.969 -11.883 1 93.56 84 GLY A CA 1
ATOM 638 C C . GLY A 1 84 ? 0.894 -2.904 -11.617 1 93.56 84 GLY A C 1
ATOM 639 O O . GLY A 1 84 ? 1.588 -3.324 -12.539 1 93.56 84 GLY A O 1
ATOM 640 N N . GLU A 1 85 ? 1.125 -3.096 -10.352 1 97 85 GLU A N 1
ATOM 641 C CA . GLU A 1 85 ? 2.266 -3.938 -10 1 97 85 GLU A CA 1
ATOM 642 C C . GLU A 1 85 ? 1.836 -5.105 -9.117 1 97 85 GLU A C 1
ATOM 644 O O . GLU A 1 85 ? 2.264 -5.215 -7.965 1 97 85 GLU A O 1
ATOM 649 N N . PRO A 1 86 ? 1.056 -6.043 -9.742 1 98.5 86 PRO A N 1
ATOM 650 C CA . PRO A 1 86 ? 0.784 -7.246 -8.953 1 98.5 86 PRO A CA 1
ATOM 651 C C . PRO A 1 86 ? 2.057 -7.957 -8.5 1 98.5 86 PRO A C 1
ATOM 653 O O . PRO A 1 86 ? 3.096 -7.844 -9.156 1 98.5 86 PRO A O 1
ATOM 656 N N . THR A 1 87 ? 1.887 -8.602 -7.336 1 98.81 87 THR A N 1
ATOM 657 C CA . THR A 1 87 ? 3.045 -9.25 -6.738 1 98.81 87 THR A CA 1
ATOM 658 C C . THR A 1 87 ? 2.701 -10.68 -6.309 1 98.81 87 THR A C 1
ATOM 660 O O . THR A 1 87 ? 1.634 -10.922 -5.742 1 98.81 87 THR A O 1
ATOM 663 N N . ALA A 1 88 ? 3.562 -11.609 -6.695 1 98.94 88 ALA A N 1
ATOM 664 C 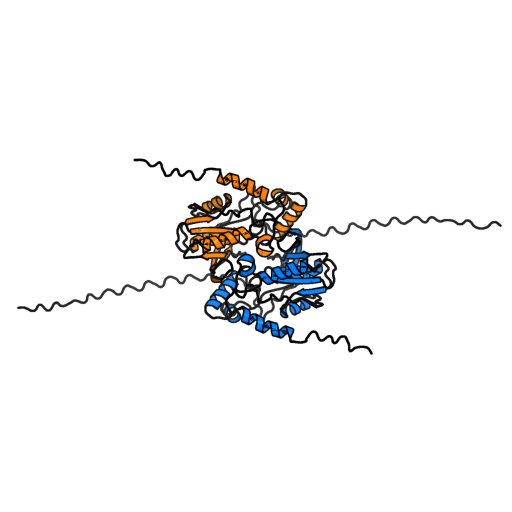CA . ALA A 1 88 ? 3.43 -12.984 -6.215 1 98.94 88 ALA A CA 1
ATOM 665 C C . ALA A 1 88 ? 4.367 -13.242 -5.035 1 98.94 88 ALA A C 1
ATOM 667 O O . ALA A 1 88 ? 5.578 -13.039 -5.141 1 98.94 88 ALA A O 1
ATOM 668 N N . ILE A 1 89 ? 3.809 -13.555 -3.92 1 98.88 89 ILE A N 1
ATOM 669 C CA . ILE A 1 89 ? 4.52 -13.984 -2.721 1 98.88 89 ILE A CA 1
ATOM 670 C C . ILE A 1 89 ? 4.457 -15.508 -2.6 1 98.88 89 ILE A C 1
ATOM 672 O O . ILE A 1 89 ? 3.387 -16.078 -2.387 1 98.88 89 ILE A O 1
ATOM 676 N N . MET A 1 90 ? 5.613 -16.156 -2.682 1 98.88 90 MET A N 1
ATOM 677 C CA . MET A 1 90 ? 5.566 -17.594 -2.92 1 98.88 90 MET A CA 1
ATOM 678 C C . MET A 1 90 ? 6.434 -18.344 -1.913 1 98.88 90 MET A C 1
ATOM 680 O O . MET A 1 90 ? 7.441 -17.812 -1.442 1 98.88 90 MET A O 1
ATOM 684 N N . CYS A 1 91 ? 6.062 -19.531 -1.594 1 98.12 91 CYS A N 1
ATOM 685 C CA . CYS A 1 91 ? 6.828 -20.5 -0.812 1 98.12 91 CYS A CA 1
ATOM 686 C C . CYS A 1 91 ? 6.824 -21.875 -1.479 1 98.12 91 CYS A C 1
ATOM 688 O O . CYS A 1 91 ? 5.777 -22.344 -1.917 1 98.12 91 CYS A O 1
ATOM 690 N N . GLY A 1 92 ? 8.023 -22.453 -1.574 1 97.5 92 GLY A N 1
ATOM 691 C CA . GLY A 1 92 ? 8.141 -23.766 -2.221 1 97.5 92 GLY A CA 1
ATOM 692 C C . GLY A 1 92 ? 8.18 -23.672 -3.734 1 97.5 92 GLY A C 1
ATOM 693 O O . GLY A 1 92 ? 8.172 -22.578 -4.297 1 97.5 92 GLY A O 1
ATOM 694 N N . ASP A 1 93 ? 8.281 -24.797 -4.352 1 97.5 93 ASP A N 1
ATOM 695 C CA . ASP A 1 93 ? 8.32 -24.891 -5.809 1 97.5 93 ASP A CA 1
ATOM 696 C C . ASP A 1 93 ? 6.91 -24.906 -6.398 1 97.5 93 ASP A C 1
ATOM 698 O O . ASP A 1 93 ? 6.277 -25.969 -6.469 1 97.5 93 ASP A O 1
ATOM 702 N N . VAL A 1 94 ? 6.5 -23.75 -6.887 1 98.5 94 VAL A N 1
ATOM 703 C CA . VAL A 1 94 ? 5.125 -23.625 -7.363 1 98.5 94 VAL A CA 1
ATOM 704 C C . VAL A 1 94 ? 5.078 -23.875 -8.867 1 98.5 94 VAL A C 1
ATOM 706 O O . VAL A 1 94 ? 4.016 -24.156 -9.422 1 98.5 94 VAL A O 1
ATOM 709 N N . GLU A 1 95 ? 6.172 -23.766 -9.586 1 98.38 95 GLU A N 1
ATOM 710 C CA . GLU A 1 95 ? 6.234 -23.859 -11.039 1 98.38 95 GLU A CA 1
ATOM 711 C C . GLU A 1 95 ? 5.801 -25.25 -11.516 1 98.38 95 GLU A C 1
ATOM 713 O O . GLU A 1 95 ? 6.297 -26.266 -11.016 1 98.38 95 GLU A O 1
ATOM 718 N N . GLY A 1 96 ? 4.863 -25.219 -12.383 1 98.06 96 GLY A N 1
ATOM 719 C CA . GLY A 1 96 ? 4.387 -26.469 -12.961 1 98.06 96 GLY A CA 1
ATOM 720 C C . GLY A 1 96 ? 3.541 -27.281 -12 1 98.06 96 GLY A C 1
ATOM 721 O O . GLY A 1 96 ? 3.184 -28.422 -12.289 1 98.06 96 GLY A O 1
ATOM 722 N N . GLY A 1 97 ? 3.193 -26.703 -10.883 1 97.56 97 GLY A N 1
ATOM 723 C CA . GLY A 1 97 ? 2.52 -27.453 -9.844 1 97.56 97 GLY A CA 1
ATOM 724 C C . GLY A 1 97 ? 1.04 -27.656 -10.109 1 97.56 97 GLY A C 1
ATOM 725 O O . GLY A 1 97 ? 0.454 -26.953 -10.93 1 97.56 97 GLY A O 1
ATOM 726 N N . GLU A 1 98 ? 0.509 -28.719 -9.453 1 98.06 98 GLU A N 1
ATOM 727 C CA . GLU A 1 98 ? -0.923 -28.984 -9.383 1 98.06 98 GLU A CA 1
ATOM 728 C C . GLU A 1 98 ? -1.451 -28.812 -7.965 1 98.06 98 GLU A C 1
ATOM 730 O O . GLU A 1 98 ? -0.741 -29.094 -6.996 1 98.06 98 GLU A O 1
ATOM 735 N N . ASP A 1 99 ? -2.65 -28.328 -7.898 1 97.81 99 ASP A N 1
ATOM 736 C CA . ASP A 1 99 ? -3.312 -28.156 -6.609 1 97.81 99 ASP A CA 1
ATOM 737 C C . ASP A 1 99 ? -2.494 -27.25 -5.695 1 97.81 99 ASP A C 1
ATOM 739 O O . ASP A 1 99 ? -2.359 -27.516 -4.5 1 97.81 99 ASP A O 1
ATOM 743 N N . VAL A 1 100 ? -1.849 -26.234 -6.301 1 98.62 100 VAL A N 1
ATOM 744 C CA . VAL A 1 100 ? -1.064 -25.281 -5.531 1 98.62 100 VAL A CA 1
ATOM 745 C C . VAL A 1 100 ? -1.997 -24.391 -4.715 1 98.62 100 VAL A C 1
ATOM 747 O O . VAL A 1 100 ? -2.996 -23.891 -5.234 1 98.62 100 VAL A O 1
ATOM 750 N N . VAL A 1 101 ? -1.751 -24.203 -3.389 1 98.44 101 VAL A N 1
ATOM 751 C CA . VAL A 1 101 ? -2.562 -23.281 -2.594 1 98.44 101 VAL A CA 1
ATOM 752 C C . VAL A 1 101 ? -2.389 -21.859 -3.113 1 98.44 101 VAL A C 1
ATOM 754 O O . VAL A 1 101 ? -1.263 -21.406 -3.336 1 98.44 101 VAL A O 1
ATOM 757 N N . LEU A 1 102 ? -3.572 -21.188 -3.326 1 98.81 102 LEU A N 1
ATOM 758 C CA . LEU A 1 102 ? -3.537 -19.828 -3.871 1 98.81 102 LEU A CA 1
ATOM 759 C C . LEU A 1 102 ? -4.414 -18.891 -3.053 1 98.81 102 LEU A C 1
ATOM 761 O O . LEU A 1 102 ? -5.594 -19.172 -2.82 1 98.81 102 LEU A O 1
ATOM 765 N N . ARG A 1 103 ? -3.871 -17.875 -2.596 1 98.69 103 ARG A N 1
ATOM 766 C CA . ARG A 1 103 ? -4.609 -16.719 -2.102 1 98.69 103 ARG A CA 1
ATOM 767 C C . ARG A 1 103 ? -4.516 -15.547 -3.076 1 98.69 103 ARG A C 1
ATOM 769 O O . ARG A 1 103 ? -3.422 -15.156 -3.488 1 98.69 103 ARG A O 1
ATOM 776 N N . VAL A 1 104 ? -5.641 -15.023 -3.5 1 98.56 104 VAL A N 1
ATOM 777 C CA . VAL A 1 104 ? -5.707 -13.758 -4.219 1 98.56 104 VAL A CA 1
ATOM 778 C C . VAL A 1 104 ? -6.168 -12.648 -3.27 1 98.56 104 VAL A C 1
ATOM 780 O O . VAL A 1 104 ? -7.297 -12.68 -2.771 1 98.56 104 VAL A O 1
ATOM 783 N N . HIS A 1 105 ? -5.293 -11.734 -3.012 1 98.19 105 HIS A N 1
ATOM 784 C CA . HIS A 1 105 ? -5.543 -10.727 -1.983 1 98.19 105 HIS A CA 1
ATOM 785 C C . HIS A 1 105 ? -5.559 -9.328 -2.576 1 98.19 105 HIS A C 1
ATOM 787 O O . HIS A 1 105 ? -4.613 -8.93 -3.266 1 98.19 105 HIS A O 1
ATOM 793 N N . ASP A 1 106 ? -6.621 -8.586 -2.361 1 97.69 106 ASP A N 1
ATOM 794 C CA . ASP A 1 106 ? -6.742 -7.199 -2.795 1 97.69 106 ASP A CA 1
ATOM 795 C C . ASP A 1 106 ? -6.285 -6.242 -1.697 1 97.69 106 ASP A C 1
ATOM 797 O O . ASP A 1 106 ? -6.645 -6.41 -0.53 1 97.69 106 ASP A O 1
ATOM 801 N N . ALA A 1 107 ? -5.559 -5.281 -2.055 1 98.31 107 ALA A N 1
ATOM 802 C CA . ALA A 1 107 ? -4.91 -4.328 -1.156 1 98.31 107 ALA A CA 1
ATOM 803 C C . ALA A 1 107 ? -5.934 -3.641 -0.256 1 98.31 107 ALA A C 1
ATOM 805 O O . ALA A 1 107 ? -7.027 -3.287 -0.705 1 98.31 107 ALA A O 1
ATOM 806 N N . CYS A 1 108 ? -5.559 -3.432 0.951 1 97.94 108 CYS A N 1
ATOM 807 C CA . CYS A 1 108 ? -6.32 -2.621 1.894 1 97.94 108 CYS A CA 1
ATOM 808 C C . CYS A 1 108 ? -5.398 -1.756 2.742 1 97.94 108 CYS A C 1
ATOM 810 O O . CYS A 1 108 ? -5 -2.154 3.838 1 97.94 108 CYS A O 1
ATOM 812 N N . PHE A 1 109 ? -5.211 -0.59 2.27 1 98.56 109 PHE A N 1
ATOM 813 C CA . PHE A 1 109 ? -4.293 0.349 2.902 1 98.56 109 PHE A CA 1
ATOM 814 C C . PHE A 1 109 ? -4.699 0.615 4.348 1 98.56 109 PHE A C 1
ATOM 816 O O . PHE A 1 109 ? -3.869 0.55 5.254 1 98.56 109 PHE A O 1
ATOM 823 N N . THR A 1 110 ? -5.906 0.848 4.641 1 98.31 110 THR A N 1
ATOM 824 C CA . THR A 1 110 ? -6.367 1.266 5.961 1 98.31 110 THR A CA 1
ATOM 825 C C . THR A 1 110 ? -6.137 0.16 6.988 1 98.31 110 THR A C 1
ATOM 827 O O . THR A 1 110 ? -5.781 0.436 8.133 1 98.31 110 THR A O 1
ATOM 830 N N . SER A 1 111 ? -6.27 -1.084 6.578 1 97.88 111 SER A N 1
ATOM 831 C CA . SER A 1 111 ? -6.086 -2.191 7.508 1 97.88 111 SER A CA 1
ATOM 832 C C . SER A 1 111 ? -4.625 -2.617 7.582 1 97.88 111 SER A C 1
ATOM 834 O O . SER A 1 111 ? -4.039 -2.666 8.664 1 97.88 111 SER A O 1
ATOM 836 N N . GLU A 1 112 ? -4.035 -2.797 6.461 1 98.31 112 GLU A N 1
ATOM 837 C CA . GLU A 1 112 ? -2.721 -3.428 6.398 1 98.31 112 GLU A CA 1
ATOM 838 C C . GLU A 1 112 ? -1.622 -2.455 6.82 1 98.31 112 GLU A C 1
ATOM 840 O O . GLU A 1 112 ? -0.623 -2.859 7.418 1 98.31 112 GLU A O 1
ATOM 845 N N . VAL A 1 113 ? -1.802 -1.188 6.492 1 98.62 113 VAL A N 1
ATOM 846 C CA . VAL A 1 113 ? -0.76 -0.199 6.75 1 98.62 113 VAL A CA 1
ATOM 847 C C . VAL A 1 113 ? -1.107 0.604 8 1 98.62 113 VAL A C 1
ATOM 849 O O . VAL A 1 113 ? -0.27 0.777 8.891 1 98.62 113 VAL A O 1
ATOM 852 N N . LEU A 1 114 ? -2.393 0.973 8.156 1 98.44 114 LEU A N 1
ATOM 853 C CA . LEU A 1 114 ? -2.752 1.896 9.227 1 98.44 114 LEU A CA 1
ATOM 854 C C . LEU A 1 114 ? -3.305 1.144 10.43 1 98.44 114 LEU A C 1
ATOM 856 O O . LEU A 1 114 ? -3.463 1.72 11.508 1 98.44 114 LEU A O 1
ATOM 860 N N . GLY A 1 115 ? -3.66 -0.117 10.266 1 97.62 115 GLY A N 1
ATOM 861 C CA . GLY A 1 115 ? -4.16 -0.906 11.383 1 97.62 115 GLY A CA 1
ATOM 862 C C . GLY A 1 115 ? -5.625 -0.656 11.68 1 97.62 115 GLY A C 1
ATOM 863 O O . GLY A 1 115 ? -6.043 -0.693 12.844 1 97.62 115 GLY A O 1
ATOM 864 N N . SER A 1 116 ? -6.363 -0.377 10.664 1 97.56 116 SER A N 1
ATOM 865 C CA . SER A 1 116 ? -7.789 -0.108 10.828 1 97.56 116 SER A CA 1
ATOM 866 C C . SER A 1 116 ? -8.492 -1.276 11.508 1 97.56 116 SER A C 1
ATOM 868 O O . SER A 1 116 ? -8.195 -2.439 11.234 1 97.56 116 SER A O 1
ATOM 870 N N . LEU A 1 117 ? -9.516 -0.903 12.227 1 94.31 117 LEU A N 1
ATOM 871 C CA . LEU A 1 117 ? -10.305 -1.902 12.945 1 94.31 117 LEU A CA 1
ATOM 872 C C . LEU A 1 117 ? -11.625 -2.164 12.242 1 94.31 117 LEU A C 1
ATOM 874 O O . LEU A 1 117 ? -12.484 -2.875 12.766 1 94.31 117 LEU A O 1
ATOM 878 N N . LYS A 1 118 ? -11.766 -1.642 11.031 1 91.69 118 LYS A N 1
ATOM 879 C CA . LYS A 1 118 ? -13.047 -1.713 10.328 1 91.69 118 LYS A CA 1
ATOM 880 C C . LYS A 1 118 ? -13.156 -3.004 9.523 1 91.69 118 LYS A C 1
ATOM 882 O O . LYS A 1 118 ? -14.25 -3.375 9.086 1 91.69 118 LYS A O 1
ATOM 887 N N . CYS A 1 119 ? -12.039 -3.648 9.297 1 90.88 119 CYS A N 1
ATOM 888 C CA . CYS A 1 119 ? -12.055 -4.883 8.516 1 90.88 119 CYS A CA 1
ATOM 889 C C . CYS A 1 119 ? -10.93 -5.816 8.953 1 90.88 119 CYS A C 1
ATOM 891 O O . CYS A 1 119 ? -10.141 -5.473 9.828 1 90.88 119 CYS A O 1
ATOM 893 N N . ASP A 1 120 ? -10.875 -6.988 8.406 1 93 120 ASP A N 1
ATOM 894 C CA . ASP A 1 120 ? -9.891 -7.98 8.82 1 93 120 ASP A CA 1
ATOM 895 C C . ASP A 1 120 ? -8.914 -8.289 7.68 1 93 120 ASP A C 1
ATOM 897 O O . ASP A 1 120 ? -8.328 -9.375 7.633 1 93 120 ASP A O 1
ATOM 901 N N . CYS A 1 121 ? -8.781 -7.387 6.754 1 95.69 121 CYS A N 1
ATOM 902 C CA . CYS A 1 121 ? -7.961 -7.645 5.574 1 95.69 121 CYS A CA 1
ATOM 903 C C . CYS A 1 121 ? -6.523 -7.965 5.969 1 95.69 121 CYS A C 1
ATOM 905 O O . CYS A 1 121 ? -5.902 -8.867 5.398 1 95.69 121 CYS A O 1
ATOM 907 N N . ALA A 1 122 ? -5.98 -7.227 6.949 1 96.81 122 ALA A N 1
ATOM 908 C CA . ALA A 1 122 ? -4.605 -7.449 7.387 1 96.81 122 ALA A CA 1
ATOM 909 C C . ALA A 1 122 ? -4.434 -8.844 7.98 1 96.81 122 ALA A C 1
ATOM 911 O O . ALA A 1 122 ? -3.479 -9.555 7.656 1 96.81 122 ALA A O 1
ATOM 912 N N . GLU A 1 123 ? -5.305 -9.234 8.828 1 94.81 123 GLU A N 1
ATOM 913 C CA . GLU A 1 123 ? -5.258 -10.547 9.477 1 94.81 123 GLU A CA 1
ATOM 914 C C . GLU A 1 123 ? -5.379 -11.672 8.453 1 94.81 123 GLU A C 1
ATOM 916 O O . GLU A 1 123 ? -4.695 -12.695 8.57 1 94.81 123 GLU A O 1
ATOM 921 N N . GLN A 1 124 ? -6.23 -11.453 7.496 1 95.5 124 GLN A N 1
ATOM 922 C CA . GLN A 1 124 ? -6.402 -12.453 6.449 1 95.5 124 GLN A CA 1
ATOM 923 C C . GLN A 1 124 ? -5.121 -12.625 5.641 1 95.5 124 GLN A C 1
ATOM 925 O O . GLN A 1 124 ? -4.738 -13.75 5.309 1 95.5 124 GLN A O 1
ATOM 930 N N . LEU A 1 125 ? -4.488 -11.523 5.309 1 97.56 125 LEU A N 1
ATOM 931 C CA . LEU A 1 125 ? -3.229 -11.594 4.578 1 97.56 125 LEU A CA 1
ATOM 932 C C . LEU A 1 125 ? -2.17 -12.336 5.395 1 97.56 125 LEU A C 1
ATOM 934 O O . LEU A 1 125 ? -1.5 -13.227 4.883 1 97.56 125 LEU A O 1
ATOM 938 N N . GLN A 1 126 ? -2.035 -11.969 6.637 1 96.81 126 GLN A N 1
ATOM 939 C CA . GLN A 1 126 ? -1.058 -12.594 7.516 1 96.81 126 GLN A CA 1
ATOM 940 C C . GLN A 1 126 ? -1.304 -14.094 7.629 1 96.81 126 GLN A C 1
ATOM 942 O O . GLN A 1 126 ? -0.374 -14.898 7.496 1 96.81 126 GLN A O 1
ATOM 947 N N . MET A 1 127 ? -2.531 -14.43 7.867 1 95.69 127 MET A N 1
ATOM 948 C CA . MET A 1 127 ? -2.898 -15.836 7.969 1 95.69 127 MET A CA 1
ATOM 949 C C . MET A 1 127 ? -2.553 -16.594 6.684 1 95.69 127 MET A C 1
ATOM 951 O O . MET A 1 127 ? -2.029 -17.703 6.734 1 95.69 127 MET A O 1
ATOM 955 N N . SER A 1 128 ? -2.816 -15.977 5.566 1 97.44 128 SER A N 1
ATOM 956 C CA . SER A 1 128 ? -2.543 -16.609 4.281 1 97.44 128 SER A CA 1
ATOM 957 C C . SER A 1 128 ? -1.05 -16.844 4.086 1 97.44 128 SER A C 1
ATOM 959 O O . SER A 1 128 ? -0.642 -17.922 3.643 1 97.44 128 SER A O 1
ATOM 961 N N . MET A 1 129 ? -0.243 -15.859 4.406 1 98 129 MET A N 1
ATOM 962 C CA . MET A 1 129 ? 1.205 -15.992 4.273 1 98 129 MET A CA 1
ATOM 963 C C . MET A 1 129 ? 1.741 -17.078 5.188 1 98 129 MET A C 1
ATOM 965 O O . MET A 1 129 ? 2.547 -17.922 4.762 1 98 129 MET A O 1
ATOM 969 N N . GLU A 1 130 ? 1.261 -17.109 6.367 1 97.12 130 GLU A N 1
ATOM 970 C CA . GLU A 1 130 ? 1.705 -18.125 7.32 1 97.12 130 GLU A CA 1
ATOM 971 C C . GLU A 1 130 ? 1.263 -19.516 6.887 1 97.12 130 GLU A C 1
ATOM 973 O O . GLU A 1 130 ? 2.018 -20.484 7.023 1 97.12 130 GLU A O 1
ATOM 978 N N . TYR A 1 131 ? 0.054 -19.594 6.387 1 96.75 131 TYR A N 1
ATOM 979 C CA . TYR A 1 131 ? -0.471 -20.875 5.926 1 96.75 131 TYR A CA 1
ATOM 980 C C . TYR A 1 131 ? 0.38 -21.438 4.793 1 96.75 131 TYR A C 1
ATOM 982 O O . TYR A 1 131 ? 0.779 -22.594 4.828 1 96.75 131 TYR A O 1
ATOM 990 N N . ILE A 1 132 ? 0.68 -20.594 3.795 1 96.88 132 ILE A N 1
ATOM 991 C CA . ILE A 1 132 ? 1.392 -21.125 2.637 1 96.88 132 ILE A CA 1
ATOM 992 C C . ILE A 1 132 ? 2.834 -21.438 3.02 1 96.88 132 ILE A C 1
ATOM 994 O O . ILE A 1 132 ? 3.455 -22.328 2.432 1 96.88 132 ILE A O 1
ATOM 998 N N . HIS A 1 133 ? 3.338 -20.703 3.965 1 97.06 133 HIS A N 1
ATOM 999 C CA . HIS A 1 133 ? 4.68 -21.016 4.445 1 97.06 133 HIS A CA 1
ATOM 1000 C C . HIS A 1 133 ? 4.715 -22.391 5.117 1 97.06 133 HIS A C 1
ATOM 1002 O O . HIS A 1 133 ? 5.648 -23.172 4.902 1 97.06 133 HIS A O 1
ATOM 1008 N N . ALA A 1 134 ? 3.688 -22.719 5.879 1 96.31 134 ALA A N 1
ATOM 1009 C CA . ALA A 1 134 ? 3.611 -23.969 6.625 1 96.31 134 ALA A CA 1
ATOM 1010 C C . ALA A 1 134 ? 3.189 -25.125 5.719 1 96.31 134 ALA A C 1
ATOM 1012 O O . ALA A 1 134 ? 3.459 -26.281 6.02 1 96.31 134 ALA A O 1
ATOM 1013 N N . ASN A 1 135 ? 2.482 -24.844 4.609 1 95.56 135 ASN A N 1
ATOM 1014 C CA . ASN A 1 135 ? 1.931 -25.859 3.725 1 95.56 135 ASN A CA 1
ATOM 1015 C C . ASN A 1 135 ? 2.414 -25.672 2.289 1 95.56 135 ASN A C 1
ATOM 1017 O O . ASN A 1 135 ? 1.624 -25.766 1.348 1 95.56 135 ASN A O 1
ATOM 1021 N N . SER A 1 136 ? 3.658 -25.469 2.129 1 94.81 136 SER A N 1
ATOM 1022 C CA . SER A 1 136 ? 4.238 -25.234 0.809 1 94.81 136 SER A CA 1
ATOM 1023 C C . SER A 1 136 ? 4.031 -26.453 -0.099 1 94.81 136 SER A C 1
ATOM 1025 O O . SER A 1 136 ? 3.938 -27.578 0.378 1 94.81 136 SER A O 1
ATOM 1027 N N . PRO A 1 137 ? 3.871 -26.266 -1.43 1 97.62 137 PRO A N 1
ATOM 1028 C CA . PRO A 1 137 ? 4.027 -25 -2.156 1 97.62 137 PRO A CA 1
ATOM 1029 C C . PRO A 1 137 ? 2.764 -24.141 -2.131 1 97.62 137 PRO A C 1
ATOM 1031 O O . PRO A 1 137 ? 1.652 -24.672 -2.076 1 97.62 137 PRO A O 1
ATOM 1034 N N . GLY A 1 138 ? 2.883 -22.781 -2.127 1 98.69 138 GLY A N 1
ATOM 1035 C CA . GLY A 1 138 ? 1.753 -21.859 -2.131 1 98.69 138 GLY A CA 1
ATOM 1036 C C . GLY A 1 138 ? 2.109 -20.484 -2.639 1 98.69 138 GLY A C 1
ATOM 1037 O O . GLY A 1 138 ? 3.289 -20.141 -2.74 1 98.69 138 GLY A O 1
ATOM 1038 N N . ILE A 1 139 ? 1.044 -19.766 -3.041 1 98.88 139 ILE A N 1
ATOM 1039 C CA . ILE A 1 139 ? 1.205 -18.438 -3.613 1 98.88 139 ILE A CA 1
ATOM 1040 C C . ILE A 1 139 ? 0.169 -17.484 -3.014 1 98.88 139 ILE A C 1
ATOM 1042 O O . ILE A 1 139 ? -1.007 -17.844 -2.891 1 98.88 139 ILE A O 1
ATOM 1046 N N . VAL A 1 140 ? 0.595 -16.375 -2.58 1 98.88 140 VAL A N 1
ATOM 1047 C CA . VAL A 1 140 ? -0.283 -15.219 -2.416 1 98.88 140 VAL A CA 1
ATOM 1048 C C . VAL A 1 140 ? -0.067 -14.234 -3.566 1 98.88 140 VAL A C 1
ATOM 1050 O O . VAL A 1 140 ? 1.044 -13.742 -3.766 1 98.88 140 VAL A O 1
ATOM 1053 N N . ILE A 1 141 ? -1.089 -13.992 -4.336 1 98.94 141 ILE A N 1
ATOM 1054 C CA . ILE A 1 141 ? -1.036 -12.93 -5.336 1 98.94 141 ILE A CA 1
ATOM 1055 C C . ILE A 1 141 ? -1.712 -11.672 -4.789 1 98.94 141 ILE A C 1
ATOM 1057 O O . ILE A 1 141 ? -2.908 -11.68 -4.492 1 98.94 141 ILE A O 1
ATOM 1061 N N . TYR A 1 142 ? -0.917 -10.656 -4.637 1 98.88 142 TYR A N 1
ATOM 1062 C CA . TYR A 1 142 ? -1.352 -9.375 -4.074 1 98.88 142 TYR A CA 1
ATOM 1063 C C . TYR A 1 142 ? -1.685 -8.383 -5.18 1 98.88 142 TYR A C 1
ATOM 1065 O O . TYR A 1 142 ? -0.846 -8.094 -6.035 1 98.88 142 TYR A O 1
ATOM 1073 N N . LEU A 1 143 ? -2.887 -7.859 -5.168 1 98.44 143 LEU A N 1
ATOM 1074 C CA . LEU A 1 143 ? -3.377 -6.938 -6.188 1 98.44 143 LEU A CA 1
ATOM 1075 C C . LEU A 1 143 ? -3.668 -5.566 -5.582 1 98.44 143 LEU A C 1
ATOM 1077 O O . LEU A 1 143 ? -4.285 -5.473 -4.52 1 98.44 143 LEU A O 1
ATOM 1081 N N . TRP A 1 144 ? -3.203 -4.562 -6.258 1 96.75 144 TRP A N 1
ATOM 1082 C CA . TRP A 1 144 ? -3.346 -3.191 -5.777 1 96.75 144 TRP A CA 1
ATOM 1083 C C . TRP A 1 144 ? -4.723 -2.635 -6.121 1 96.75 144 TRP A C 1
ATOM 1085 O O . TRP A 1 144 ? -4.832 -1.597 -6.781 1 96.75 144 TRP A O 1
ATOM 1095 N N . GLN A 1 145 ? -5.707 -3.336 -5.691 1 96.06 145 GLN A N 1
ATOM 1096 C CA . GLN A 1 145 ? -7.078 -2.928 -5.977 1 96.06 145 GLN A CA 1
ATOM 1097 C C . GLN A 1 145 ? -7.793 -2.473 -4.707 1 96.06 145 GLN A C 1
ATOM 1099 O O . GLN A 1 145 ? -8.734 -3.127 -4.25 1 96.06 145 GLN A O 1
ATOM 1104 N N . GLU A 1 146 ? -7.363 -1.278 -4.199 1 96.44 146 GLU A N 1
ATOM 1105 C CA . GLU A 1 146 ? -7.883 -0.651 -2.988 1 96.44 146 GLU A CA 1
ATOM 1106 C C . GLU A 1 146 ? -9.359 -0.306 -3.141 1 96.44 146 GLU A C 1
ATOM 1108 O O . GLU A 1 146 ? -9.789 0.182 -4.191 1 96.44 146 GLU A O 1
ATOM 1113 N N . GLY A 1 147 ? -10.148 -0.631 -2.092 1 94.38 147 GLY A N 1
ATOM 1114 C CA . GLY A 1 147 ? -11.562 -0.274 -2.119 1 94.38 147 GLY A CA 1
ATOM 1115 C C . GLY A 1 147 ? -12.344 -1.012 -3.188 1 94.38 147 GLY A C 1
ATOM 1116 O O . GLY A 1 147 ? -13.172 -0.417 -3.879 1 94.38 147 GLY A O 1
ATOM 1117 N N . ARG A 1 148 ? -12.023 -2.225 -3.389 1 93.44 148 ARG A N 1
ATOM 1118 C CA . ARG A 1 148 ? -12.641 -3.029 -4.438 1 93.44 148 ARG A CA 1
ATOM 1119 C C . ARG A 1 148 ? -12.438 -2.393 -5.809 1 93.44 148 ARG A C 1
ATOM 1121 O O . ARG A 1 148 ? -13.352 -2.393 -6.637 1 93.44 148 ARG A O 1
ATOM 1128 N N . GLY A 1 149 ? -11.359 -1.715 -5.902 1 92.56 149 GLY A N 1
ATOM 1129 C CA . GLY A 1 149 ? -10.961 -1.2 -7.207 1 92.56 149 GLY A CA 1
ATOM 1130 C C . GLY A 1 149 ? -11.312 0.262 -7.402 1 92.56 149 GLY A C 1
ATOM 1131 O O . GLY A 1 149 ? -10.938 0.869 -8.406 1 92.56 149 GLY A O 1
ATOM 1132 N N . ILE A 1 150 ? -11.969 0.932 -6.488 1 91.88 150 ILE A N 1
ATOM 1133 C CA . ILE A 1 150 ? -12.414 2.305 -6.703 1 91.88 150 ILE A CA 1
ATOM 1134 C C . ILE A 1 150 ? -11.312 3.275 -6.277 1 91.88 150 ILE A C 1
ATOM 1136 O O . ILE A 1 150 ? -11.383 4.473 -6.574 1 91.88 150 ILE A O 1
ATOM 1140 N N . GLY A 1 151 ? -10.312 2.818 -5.574 1 94.06 151 GLY A N 1
ATOM 1141 C CA . GLY A 1 151 ? -9.234 3.68 -5.121 1 94.06 151 GLY A CA 1
ATOM 1142 C C . GLY A 1 151 ? -9.414 4.164 -3.693 1 94.06 151 GLY A C 1
ATOM 1143 O O . GLY A 1 151 ? -10.523 4.125 -3.156 1 94.06 151 GLY A O 1
ATOM 1144 N N . LEU A 1 152 ? -8.367 4.66 -3.1 1 97 152 LEU A N 1
ATOM 1145 C CA . LEU A 1 152 ? -8.336 5.023 -1.687 1 97 152 LEU A CA 1
ATOM 1146 C C . LEU A 1 152 ? -9.164 6.277 -1.432 1 97 152 LEU A C 1
ATOM 1148 O O . LEU A 1 152 ? -9.953 6.324 -0.486 1 97 152 LEU A O 1
ATOM 1152 N N . ALA A 1 153 ? -8.969 7.277 -2.246 1 95.94 153 ALA A N 1
ATOM 1153 C CA . ALA A 1 153 ? -9.68 8.539 -2.041 1 95.94 153 ALA A CA 1
ATOM 1154 C C . ALA A 1 153 ? -11.195 8.32 -2.096 1 95.94 153 ALA A C 1
ATOM 1156 O O . ALA A 1 153 ? -11.93 8.867 -1.274 1 95.94 153 ALA A O 1
ATOM 1157 N N . ASN A 1 154 ? -11.617 7.516 -3.033 1 95.12 154 ASN A N 1
ATOM 1158 C CA . ASN A 1 154 ? -13.039 7.219 -3.146 1 95.12 154 ASN A CA 1
ATOM 1159 C C . ASN A 1 154 ? -13.531 6.359 -1.985 1 95.12 154 ASN A C 1
ATOM 1161 O O . ASN A 1 154 ? -14.656 6.52 -1.52 1 95.12 154 ASN A O 1
ATOM 1165 N N . LYS A 1 155 ? -12.711 5.465 -1.597 1 96.31 155 LYS A N 1
ATOM 1166 C CA . LYS A 1 155 ? -13.031 4.68 -0.409 1 96.31 155 LYS A CA 1
ATOM 1167 C C . LYS A 1 155 ? -13.258 5.578 0.801 1 96.31 155 LYS A C 1
ATOM 1169 O O . LYS A 1 155 ? -14.227 5.398 1.543 1 96.31 155 LYS A O 1
ATOM 1174 N N . ILE A 1 156 ? -12.406 6.562 1.014 1 97.31 156 ILE A N 1
ATOM 1175 C CA . ILE A 1 156 ? -12.531 7.508 2.117 1 97.31 156 ILE A CA 1
ATOM 1176 C C . ILE A 1 156 ? -13.828 8.297 1.977 1 97.31 156 ILE A C 1
ATOM 1178 O O . ILE A 1 156 ? -14.539 8.516 2.961 1 97.31 156 ILE A O 1
ATOM 1182 N N . ALA A 1 157 ? -14.102 8.656 0.77 1 96.94 157 ALA A N 1
ATOM 1183 C CA . ALA A 1 157 ? -15.352 9.359 0.515 1 96.94 157 ALA A CA 1
ATOM 1184 C C . ALA A 1 157 ? -16.547 8.492 0.875 1 96.94 157 ALA A C 1
ATOM 1186 O O . ALA A 1 157 ? -17.531 8.977 1.461 1 96.94 157 ALA A O 1
ATOM 1187 N N . ALA A 1 158 ? -16.484 7.254 0.502 1 94.94 158 ALA A N 1
ATOM 1188 C CA . ALA A 1 158 ? -17.562 6.32 0.838 1 94.94 158 ALA A CA 1
ATOM 1189 C C . ALA A 1 158 ? -17.703 6.168 2.35 1 94.94 158 ALA A C 1
ATOM 1191 O O . ALA A 1 158 ? -18.812 6.18 2.881 1 94.94 158 ALA A O 1
ATOM 1192 N N . TYR A 1 159 ? -16.594 6.051 3.059 1 94.94 159 TYR A N 1
ATOM 1193 C CA . TYR A 1 159 ? -16.609 5.949 4.516 1 94.94 159 TYR A CA 1
ATOM 1194 C C . TYR A 1 159 ? -17.266 7.172 5.145 1 94.94 159 TYR A C 1
ATOM 1196 O O . TYR A 1 159 ? -18 7.047 6.121 1 94.94 159 TYR A O 1
ATOM 1204 N N . LYS A 1 160 ? -16.953 8.266 4.594 1 96 160 LYS A N 1
ATOM 1205 C CA . LYS A 1 160 ? -17.531 9.5 5.105 1 96 160 LYS A CA 1
ATOM 1206 C C . LYS A 1 160 ? -19.047 9.469 5.027 1 96 160 LYS A C 1
ATOM 1208 O O . LYS A 1 160 ? -19.734 9.828 5.984 1 96 160 LYS A O 1
ATOM 1213 N N . LEU A 1 161 ? -19.516 9.023 3.885 1 94.5 161 LEU A N 1
ATOM 1214 C CA . LEU A 1 161 ? -20.953 8.938 3.703 1 94.5 161 LEU A CA 1
ATOM 1215 C C . LEU A 1 161 ? -21.562 7.875 4.617 1 94.5 161 LEU A C 1
ATOM 1217 O O . LEU A 1 161 ? -22.688 8.023 5.094 1 94.5 161 LEU A O 1
ATOM 1221 N N . GLN A 1 162 ? -20.812 6.871 4.855 1 91.12 162 GLN A N 1
ATOM 1222 C CA . GLN A 1 162 ? -21.281 5.836 5.77 1 91.12 162 GLN A CA 1
ATOM 1223 C C . GLN A 1 162 ? -21.406 6.371 7.195 1 91.12 162 GLN A C 1
ATOM 1225 O O . GLN A 1 162 ? -22.297 5.98 7.938 1 91.12 162 GLN A O 1
ATOM 1230 N N . GLU A 1 163 ? -20.516 7.219 7.586 1 91 163 GLU A N 1
ATOM 1231 C CA . GLU A 1 163 ? -20.609 7.883 8.883 1 91 163 GLU A CA 1
ATOM 1232 C C . GLU A 1 163 ? -21.906 8.68 9.008 1 91 163 GLU A C 1
ATOM 1234 O O . GLU A 1 163 ? -22.391 8.914 10.117 1 91 163 GLU A O 1
ATOM 1239 N N . GLN A 1 164 ? -22.391 9.031 7.891 1 91.25 164 GLN A N 1
ATOM 1240 C CA . GLN A 1 164 ? -23.625 9.82 7.875 1 91.25 164 GLN A CA 1
ATOM 1241 C C . GLN A 1 164 ? -24.859 8.922 7.832 1 91.25 164 GLN A C 1
ATOM 1243 O O . GLN A 1 164 ? -25.984 9.398 7.711 1 91.25 164 GLN A O 1
ATOM 1248 N N . GLY A 1 165 ? -24.656 7.562 7.816 1 91.38 165 GLY A N 1
ATOM 1249 C CA . GLY A 1 165 ? -25.766 6.648 7.988 1 91.38 165 GLY A CA 1
ATOM 1250 C C . GLY A 1 165 ? -26.031 5.781 6.773 1 91.38 165 GLY A C 1
ATOM 1251 O O . GLY A 1 165 ? -26.875 4.895 6.805 1 91.38 165 GLY A O 1
ATOM 1252 N N . LEU A 1 166 ? -25.328 6.051 5.715 1 91.19 166 LEU A N 1
ATOM 1253 C CA . LEU A 1 166 ? -25.516 5.238 4.52 1 91.19 166 LEU A CA 1
ATOM 1254 C C . LEU A 1 166 ? -24.781 3.906 4.641 1 91.19 166 LEU A C 1
ATOM 1256 O O . LEU A 1 166 ? -23.719 3.836 5.258 1 91.19 166 LEU A O 1
ATOM 1260 N N . ASP A 1 167 ? -25.406 2.906 4.082 1 88.62 167 ASP A N 1
ATOM 1261 C CA . ASP A 1 167 ? -24.625 1.667 3.994 1 88.62 167 ASP A CA 1
ATOM 1262 C C . ASP A 1 167 ? -23.641 1.716 2.83 1 88.62 167 ASP A C 1
ATOM 1264 O O . ASP A 1 167 ? -23.578 2.713 2.105 1 88.62 167 ASP A O 1
ATOM 1268 N N . THR A 1 168 ? -22.828 0.663 2.705 1 85.62 168 THR A N 1
ATOM 1269 C CA . THR A 1 168 ? -21.75 0.637 1.724 1 85.62 168 THR A CA 1
ATOM 1270 C C . THR A 1 168 ? -22.297 0.815 0.312 1 85.62 168 THR A C 1
ATOM 1272 O O . THR A 1 168 ? -21.766 1.604 -0.472 1 85.62 168 THR A O 1
ATOM 1275 N N . VAL A 1 169 ? -23.344 0.133 -0.012 1 85.69 169 VAL A N 1
ATOM 1276 C CA . VAL A 1 169 ? -23.922 0.154 -1.353 1 85.69 169 VAL A CA 1
ATOM 1277 C C . VAL A 1 169 ? -24.469 1.544 -1.654 1 85.69 169 VAL A C 1
ATOM 1279 O O . VAL A 1 169 ? -24.188 2.121 -2.703 1 85.69 169 VAL A O 1
ATOM 1282 N N . ASP A 1 170 ? -25.172 2.072 -0.724 1 91.31 170 ASP A N 1
ATOM 1283 C CA . ASP A 1 170 ? -25.781 3.393 -0.897 1 91.31 170 ASP A CA 1
ATOM 1284 C C . ASP A 1 170 ? -24.703 4.477 -0.972 1 91.31 170 ASP A C 1
ATOM 1286 O O . ASP A 1 170 ? -24.844 5.438 -1.729 1 91.31 170 ASP A O 1
ATOM 1290 N N . ALA A 1 171 ? -23.688 4.34 -0.2 1 92.56 171 ALA A N 1
ATOM 1291 C CA . ALA A 1 171 ? -22.594 5.297 -0.222 1 92.56 171 ALA A CA 1
ATOM 1292 C C . ALA A 1 171 ? -21.922 5.324 -1.59 1 92.56 171 ALA A C 1
ATOM 1294 O O . ALA A 1 171 ? -21.688 6.395 -2.152 1 92.56 171 ALA A O 1
ATOM 1295 N N . ASN A 1 172 ? -21.656 4.156 -2.125 1 89.88 172 ASN A N 1
ATOM 1296 C CA . ASN A 1 172 ? -21.031 4.078 -3.441 1 89.88 172 ASN A CA 1
ATOM 1297 C C . ASN A 1 172 ? -21.938 4.68 -4.52 1 89.88 172 ASN A C 1
ATOM 1299 O O . ASN A 1 172 ? -21.453 5.418 -5.387 1 89.88 172 ASN A O 1
ATOM 1303 N N . ARG A 1 173 ? -23.172 4.402 -4.418 1 90.88 173 ARG A N 1
ATOM 1304 C CA . ARG A 1 173 ? -24.125 4.934 -5.391 1 90.88 173 ARG A CA 1
ATOM 1305 C C . ARG A 1 173 ? -24.188 6.453 -5.324 1 90.88 173 ARG A C 1
ATOM 1307 O O . ARG A 1 173 ? -24.203 7.125 -6.359 1 90.88 173 ARG A O 1
ATOM 1314 N N . ALA A 1 174 ? -24.234 6.918 -4.176 1 93.5 174 ALA A N 1
ATOM 1315 C CA . ALA A 1 174 ? -24.297 8.367 -3.979 1 93.5 174 ALA A CA 1
ATOM 1316 C C . ALA A 1 174 ? -23.078 9.055 -4.59 1 93.5 174 ALA A C 1
ATOM 1318 O O . ALA A 1 174 ? -23.156 10.203 -5.031 1 93.5 174 ALA A O 1
ATOM 1319 N N . LEU A 1 175 ? -22.016 8.344 -4.699 1 94.12 175 LEU A N 1
ATOM 1320 C CA . LEU A 1 175 ? -20.781 8.883 -5.242 1 94.12 175 LEU A CA 1
ATOM 1321 C C . LEU A 1 175 ? -20.656 8.578 -6.73 1 94.12 175 LEU A C 1
ATOM 1323 O O . LEU A 1 175 ? -19.688 8.984 -7.375 1 94.12 175 LEU A O 1
ATOM 1327 N N . GLY A 1 176 ? -21.609 7.801 -7.277 1 93.69 176 GLY A N 1
ATOM 1328 C CA . GLY A 1 176 ? -21.547 7.395 -8.672 1 93.69 176 GLY A CA 1
ATOM 1329 C C . GLY A 1 176 ? -20.5 6.324 -8.938 1 93.69 176 GLY A C 1
ATOM 1330 O O . GLY A 1 176 ? -19.953 6.242 -10.039 1 93.69 176 GLY A O 1
ATOM 1331 N N . LEU A 1 177 ? -20.219 5.578 -7.969 1 91.19 177 LEU A N 1
ATOM 1332 C CA . LEU A 1 177 ? -19.172 4.559 -8.07 1 91.19 177 LEU A CA 1
ATOM 1333 C C . LEU A 1 177 ? -19.797 3.166 -8.188 1 91.19 177 LEU A C 1
ATOM 1335 O O . LEU A 1 177 ? -20.859 2.91 -7.645 1 91.19 177 LEU A O 1
ATOM 1339 N N . PRO A 1 178 ? -19.062 2.303 -8.953 1 89.81 178 PRO A N 1
ATOM 1340 C CA . PRO A 1 178 ? -19.516 0.911 -8.969 1 89.81 178 PRO A CA 1
ATOM 1341 C C . PRO A 1 178 ? -19.312 0.21 -7.629 1 89.81 178 PRO A C 1
ATOM 1343 O O . PRO A 1 178 ? -18.5 0.657 -6.812 1 89.81 178 PRO A O 1
ATOM 1346 N N . ASP A 1 179 ? -20 -0.928 -7.418 1 86.31 179 ASP A N 1
ATOM 1347 C CA . ASP A 1 179 ? -19.859 -1.708 -6.191 1 86.31 179 ASP A CA 1
ATOM 1348 C C . ASP A 1 179 ? -18.547 -2.48 -6.172 1 86.31 179 ASP A C 1
ATOM 1350 O O . ASP A 1 179 ? -18 -2.762 -5.105 1 86.31 179 ASP A O 1
ATOM 1354 N N . ASP A 1 180 ? -18.156 -2.889 -7.316 1 89.44 180 ASP A N 1
ATOM 1355 C CA . ASP A 1 180 ? -16.953 -3.699 -7.453 1 89.44 180 ASP A CA 1
ATOM 1356 C C . ASP A 1 180 ? -16.312 -3.488 -8.82 1 89.44 180 ASP A C 1
ATOM 1358 O O . ASP A 1 180 ? -16.906 -3.766 -9.852 1 89.44 180 ASP A O 1
ATOM 1362 N N . SER A 1 181 ? -15.047 -2.98 -8.773 1 90.75 181 SER A N 1
ATOM 1363 C CA . SER A 1 181 ? -14.336 -2.68 -10.016 1 90.75 181 SER A CA 1
ATOM 1364 C C . SER A 1 181 ? -13.07 -3.521 -10.141 1 90.75 181 SER A C 1
ATOM 1366 O O . SER A 1 181 ? -12.195 -3.207 -10.945 1 90.75 181 SER A O 1
ATOM 1368 N N . ARG A 1 182 ? -13.016 -4.586 -9.406 1 92.88 182 ARG A N 1
ATOM 1369 C CA . ARG A 1 182 ? -11.82 -5.418 -9.438 1 92.88 182 ARG A CA 1
ATOM 1370 C C . ARG A 1 182 ? -11.773 -6.266 -10.703 1 92.88 182 ARG A C 1
ATOM 1372 O O . ARG A 1 182 ? -12.82 -6.59 -11.281 1 92.88 182 ARG A O 1
ATOM 1379 N N . GLU A 1 183 ? -10.578 -6.551 -11.172 1 92.75 183 GLU A N 1
ATOM 1380 C CA . GLU A 1 183 ? -10.328 -7.434 -12.305 1 92.75 183 GLU A CA 1
ATOM 1381 C C . GLU A 1 183 ? -9.133 -8.344 -12.039 1 92.75 183 GLU A C 1
ATOM 1383 O O . GLU A 1 183 ? -8.172 -7.945 -11.383 1 92.75 183 GLU A O 1
ATOM 1388 N N . TYR A 1 184 ? -9.156 -9.641 -12.578 1 96.62 184 TYR A N 1
ATOM 1389 C CA . TYR A 1 184 ? -8.227 -10.648 -12.094 1 96.62 184 TYR A CA 1
ATOM 1390 C C . TYR A 1 184 ? -7.434 -11.266 -13.242 1 96.62 184 TYR A C 1
ATOM 1392 O O . TYR A 1 184 ? -6.852 -12.344 -13.094 1 96.62 184 TYR A O 1
ATOM 1400 N N . THR A 1 185 ? -7.328 -10.594 -14.383 1 97.5 185 THR A N 1
ATOM 1401 C CA . THR A 1 185 ? -6.586 -11.141 -15.508 1 97.5 185 THR A CA 1
ATOM 1402 C C . THR A 1 185 ? -5.113 -11.32 -15.148 1 97.5 185 THR A C 1
ATOM 1404 O O . THR A 1 185 ? -4.457 -12.234 -15.648 1 97.5 185 THR A O 1
ATOM 1407 N N . SER A 1 186 ? -4.605 -10.477 -14.289 1 98.19 186 SER A N 1
ATOM 1408 C CA . SER A 1 186 ? -3.221 -10.633 -13.852 1 98.19 186 SER A CA 1
ATOM 1409 C C . SER A 1 186 ? -3.012 -11.969 -13.148 1 98.19 186 SER A C 1
ATOM 1411 O O . SER A 1 186 ? -1.953 -12.586 -13.281 1 98.19 186 SER A O 1
ATOM 1413 N N . VAL A 1 187 ? -3.982 -12.445 -12.391 1 98.69 187 VAL A N 1
ATOM 1414 C CA . VAL A 1 187 ? -3.887 -13.711 -11.672 1 98.69 187 VAL A CA 1
ATOM 1415 C C . VAL A 1 187 ? -3.736 -14.859 -12.664 1 98.69 187 VAL A C 1
ATOM 1417 O O . VAL A 1 187 ? -2.824 -15.68 -12.547 1 98.69 187 VAL A O 1
ATOM 1420 N N . ARG A 1 188 ? -4.598 -14.852 -13.641 1 98.31 188 ARG A N 1
ATOM 1421 C CA . ARG A 1 188 ? -4.516 -15.859 -14.695 1 98.31 188 ARG A CA 1
ATOM 1422 C C . ARG A 1 188 ? -3.148 -15.844 -15.367 1 98.31 188 ARG A C 1
ATOM 1424 O O . ARG A 1 188 ? -2.518 -16.891 -15.531 1 98.31 188 ARG A O 1
ATOM 1431 N N . ASN A 1 189 ? -2.719 -14.664 -15.758 1 98.56 189 ASN A N 1
ATOM 1432 C CA . ASN A 1 189 ? -1.474 -14.531 -16.5 1 98.56 189 ASN A CA 1
ATOM 1433 C C . ASN A 1 189 ? -0.267 -14.953 -15.672 1 98.56 189 ASN A C 1
ATOM 1435 O O . ASN A 1 189 ? 0.666 -15.57 -16.188 1 98.56 189 ASN A O 1
ATOM 1439 N N . ILE A 1 190 ? -0.266 -14.625 -14.391 1 98.81 190 ILE A N 1
ATOM 1440 C CA . ILE A 1 190 ? 0.822 -14.992 -13.492 1 98.81 190 ILE A CA 1
ATOM 1441 C C . ILE A 1 190 ? 0.865 -16.516 -13.328 1 98.81 190 ILE A C 1
ATOM 1443 O O . ILE A 1 190 ? 1.93 -17.125 -13.438 1 98.81 190 ILE A O 1
ATOM 1447 N N . LEU A 1 191 ? -0.27 -17.125 -13.109 1 98.88 191 LEU A N 1
ATOM 1448 C CA . LEU A 1 191 ? -0.335 -18.578 -12.945 1 98.88 191 LEU A CA 1
ATOM 1449 C C . LEU A 1 191 ? 0.134 -19.281 -14.211 1 98.88 191 LEU A C 1
ATOM 1451 O O . LEU A 1 191 ? 0.865 -20.266 -14.141 1 98.88 191 LEU A O 1
ATOM 1455 N N . LYS A 1 192 ? -0.277 -18.734 -15.336 1 98.5 192 LYS A N 1
ATOM 1456 C CA . LYS A 1 192 ? 0.153 -19.297 -16.609 1 98.5 192 LYS A CA 1
ATOM 1457 C C . LYS A 1 192 ? 1.666 -19.203 -16.781 1 98.5 192 LYS A C 1
ATOM 1459 O O . LYS A 1 192 ? 2.32 -20.172 -17.188 1 98.5 192 LYS A O 1
ATOM 1464 N N . GLU A 1 193 ? 2.131 -18.016 -16.531 1 98.31 193 GLU A N 1
ATOM 1465 C CA . GLU A 1 193 ? 3.568 -17.781 -16.641 1 98.31 193 GLU A CA 1
ATOM 1466 C C . GLU A 1 193 ? 4.348 -18.719 -15.727 1 98.31 193 GLU A C 1
ATOM 1468 O O . GLU A 1 193 ? 5.418 -19.219 -16.094 1 98.31 193 GLU A O 1
ATOM 1473 N N . LEU A 1 194 ? 3.865 -19.031 -14.555 1 98.62 194 LEU A N 1
ATOM 1474 C CA . LEU A 1 194 ? 4.508 -19.906 -13.594 1 98.62 194 LEU A CA 1
ATOM 1475 C C . LEU A 1 194 ? 4.277 -21.375 -13.953 1 98.62 194 LEU A C 1
ATOM 1477 O O . LEU A 1 194 ? 4.91 -22.266 -13.383 1 98.62 194 LEU A O 1
ATOM 1481 N N . GLY A 1 195 ? 3.367 -21.625 -14.867 1 98.62 195 GLY A N 1
ATOM 1482 C CA . GLY A 1 195 ? 3.055 -22.984 -15.289 1 98.62 195 GLY A CA 1
ATOM 1483 C C . GLY A 1 195 ? 2.195 -23.734 -14.289 1 98.62 195 GLY A C 1
ATOM 1484 O O . GLY A 1 195 ? 2.186 -24.969 -14.281 1 98.62 195 GLY A O 1
ATOM 1485 N N . VAL A 1 196 ? 1.539 -23.047 -13.43 1 98.75 196 VAL A N 1
ATOM 1486 C CA . VAL A 1 196 ? 0.684 -23.688 -12.438 1 98.75 196 VAL A CA 1
ATOM 1487 C C . VAL A 1 196 ? -0.536 -24.297 -13.125 1 98.75 196 VAL A C 1
ATOM 1489 O O . VAL A 1 196 ? -1.264 -23.594 -13.844 1 98.75 196 VAL A O 1
ATOM 1492 N N . LYS A 1 197 ? -0.79 -25.531 -12.883 1 98.62 197 LYS A N 1
ATOM 1493 C CA . LYS A 1 197 ? -1.795 -26.266 -13.641 1 98.62 197 LYS A CA 1
ATOM 1494 C C . LYS A 1 197 ? -3.162 -26.188 -12.969 1 98.62 197 LYS A C 1
ATOM 1496 O O . LYS A 1 197 ? -4.195 -26.172 -13.641 1 98.62 197 LYS A O 1
ATOM 1501 N N . SER A 1 198 ? -3.168 -26.234 -11.68 1 98.69 198 SER A N 1
ATOM 1502 C CA . SER A 1 198 ? -4.406 -26.125 -10.914 1 98.69 198 SER A CA 1
ATOM 1503 C C . SER A 1 198 ? -4.145 -25.578 -9.508 1 98.69 198 SER A C 1
ATOM 1505 O O . SER A 1 198 ? -3.012 -25.625 -9.023 1 98.69 198 SER A O 1
ATOM 1507 N N . VAL A 1 199 ? -5.277 -25.031 -8.914 1 98.69 199 VAL A N 1
ATOM 1508 C CA . VAL A 1 199 ? -5.066 -24.391 -7.617 1 98.69 199 VAL A CA 1
ATOM 1509 C C . VAL A 1 199 ? -6.156 -24.828 -6.645 1 98.69 199 VAL A C 1
ATOM 1511 O O . VAL A 1 199 ? -7.258 -25.203 -7.062 1 98.69 199 VAL A O 1
ATOM 1514 N N . ARG A 1 200 ? -5.781 -24.859 -5.367 1 98.25 200 ARG A N 1
ATOM 1515 C CA . ARG A 1 200 ? -6.723 -24.812 -4.254 1 98.25 200 ARG A CA 1
ATOM 1516 C C . ARG A 1 200 ? -6.832 -23.391 -3.701 1 98.25 200 ARG A C 1
ATOM 1518 O O . ARG A 1 200 ? -5.887 -22.875 -3.102 1 98.25 200 ARG A O 1
ATOM 1525 N N . LEU A 1 201 ? -7.996 -22.781 -3.898 1 98.12 201 LEU A N 1
ATOM 1526 C CA . LEU A 1 201 ? -8.164 -21.344 -3.672 1 98.12 201 LEU A CA 1
ATOM 1527 C C . LEU A 1 201 ? -8.531 -21.062 -2.221 1 98.12 201 LEU A C 1
ATOM 1529 O O . LEU A 1 201 ? -9.5 -21.625 -1.7 1 98.12 201 LEU A O 1
ATOM 1533 N N . MET A 1 202 ? -7.742 -20.234 -1.611 1 97.44 202 MET A N 1
ATOM 1534 C CA . MET A 1 202 ? -8.047 -19.781 -0.258 1 97.44 202 MET A CA 1
ATOM 1535 C C . MET A 1 202 ? -8.961 -18.562 -0.285 1 97.44 202 MET A C 1
ATOM 1537 O O . MET A 1 202 ? -8.508 -17.438 -0.479 1 97.44 202 MET A O 1
ATOM 1541 N N . THR A 1 203 ? -10.242 -18.766 -0.094 1 95.19 203 THR A N 1
ATOM 1542 C CA . THR A 1 203 ? -11.211 -17.672 -0.137 1 95.19 203 THR A CA 1
ATOM 1543 C C . THR A 1 203 ? -12.531 -18.109 0.503 1 95.19 203 THR A C 1
ATOM 1545 O O . THR A 1 203 ? -12.812 -19.297 0.607 1 95.19 203 THR A O 1
ATOM 1548 N N . ASN A 1 204 ? -13.195 -17.094 0.983 1 87.38 204 ASN A N 1
ATOM 1549 C CA . ASN A 1 204 ? -14.578 -17.297 1.391 1 87.38 204 ASN A CA 1
ATOM 1550 C C . ASN A 1 204 ? -15.555 -16.609 0.44 1 87.38 204 ASN A C 1
ATOM 1552 O O . ASN A 1 204 ? -16.766 -16.578 0.695 1 87.38 204 ASN A O 1
ATOM 1556 N N . ASN A 1 205 ? -14.977 -16.078 -0.608 1 88 205 ASN A N 1
ATOM 1557 C CA . ASN A 1 205 ? -15.758 -15.305 -1.564 1 88 205 ASN A CA 1
ATOM 1558 C C . ASN A 1 205 ? -16.094 -16.125 -2.807 1 88 205 ASN A C 1
ATOM 1560 O O . ASN A 1 205 ? -15.234 -16.359 -3.652 1 88 205 ASN A O 1
ATOM 1564 N N . PRO A 1 206 ? -17.391 -16.5 -2.932 1 89.38 206 PRO A N 1
ATOM 1565 C CA . PRO A 1 206 ? -17.766 -17.312 -4.098 1 89.38 206 PRO A CA 1
ATOM 1566 C C . PRO A 1 206 ? -17.547 -16.578 -5.418 1 89.38 206 PRO A C 1
ATOM 1568 O O . PRO A 1 206 ? -17.281 -17.203 -6.441 1 89.38 206 PRO A O 1
ATOM 1571 N N . ARG A 1 207 ? -17.672 -15.289 -5.359 1 88.12 207 ARG A N 1
ATOM 1572 C CA . ARG A 1 207 ? -17.484 -14.492 -6.562 1 88.12 207 ARG A CA 1
ATOM 1573 C C . ARG A 1 207 ? -16.062 -14.633 -7.09 1 88.12 207 ARG A C 1
ATOM 1575 O O . ARG A 1 207 ? -15.844 -14.695 -8.305 1 88.12 207 ARG A O 1
ATOM 1582 N N . LYS A 1 208 ? -15.18 -14.703 -6.199 1 92.62 208 LYS A N 1
ATOM 1583 C CA . LYS A 1 208 ? -13.789 -14.859 -6.609 1 92.62 208 LYS A CA 1
ATOM 1584 C C . LYS A 1 208 ? -13.562 -16.203 -7.285 1 92.62 208 LYS A C 1
ATOM 1586 O O . LYS A 1 208 ? -12.805 -16.312 -8.25 1 92.62 208 LYS A O 1
ATOM 1591 N N . ILE A 1 209 ? -14.18 -17.219 -6.785 1 94 209 ILE A N 1
ATOM 1592 C CA . ILE A 1 209 ? -14.07 -18.547 -7.379 1 94 209 ILE A CA 1
ATOM 1593 C C . ILE A 1 209 ? -14.617 -18.516 -8.805 1 94 209 ILE A C 1
ATOM 1595 O O . ILE A 1 209 ? -13.945 -18.953 -9.742 1 94 209 ILE A O 1
ATOM 1599 N N . SER A 1 210 ? -15.773 -17.953 -8.938 1 94.25 210 SER A N 1
ATOM 1600 C CA . SER A 1 210 ? -16.438 -17.906 -10.242 1 94.25 210 SER A CA 1
ATOM 1601 C C . SER A 1 210 ? -15.625 -17.078 -11.242 1 94.25 210 SER A C 1
ATOM 1603 O O . SER A 1 210 ? -15.43 -17.5 -12.383 1 94.25 210 SER A O 1
ATOM 1605 N N . GLU A 1 211 ? -15.125 -15.938 -10.836 1 94.06 211 GLU A N 1
ATOM 1606 C CA . GLU A 1 211 ? -14.383 -15.031 -11.711 1 94.06 211 GLU A CA 1
ATOM 1607 C C . GLU A 1 211 ? -13.078 -15.664 -12.18 1 94.06 211 GLU A C 1
ATOM 1609 O O . GLU A 1 211 ? -12.727 -15.578 -13.359 1 94.06 211 GLU A O 1
ATOM 1614 N N . LEU A 1 212 ? -12.422 -16.359 -11.289 1 97.12 212 LEU A N 1
ATOM 1615 C CA . LEU A 1 212 ? -11.156 -17 -11.656 1 97.12 212 LEU A CA 1
ATOM 1616 C C . LEU A 1 212 ? -11.391 -18.188 -12.578 1 97.12 212 LEU A C 1
ATOM 1618 O O . LEU A 1 212 ? -10.648 -18.391 -13.539 1 97.12 212 LEU A O 1
ATOM 1622 N N . THR A 1 213 ? -12.414 -18.938 -12.273 1 97.19 213 THR A N 1
ATOM 1623 C CA . THR A 1 213 ? -12.758 -20.062 -13.117 1 97.19 213 THR A CA 1
ATOM 1624 C C . THR A 1 213 ? -13.117 -19.609 -14.523 1 97.19 213 THR A C 1
ATOM 1626 O O . THR A 1 213 ? -12.688 -20.203 -15.516 1 97.19 213 THR A O 1
ATOM 1629 N N . GLU A 1 214 ? -13.844 -18.531 -14.602 1 95.25 214 GLU A N 1
ATOM 1630 C CA . GLU A 1 214 ? -14.242 -17.984 -15.891 1 95.25 214 GLU A CA 1
ATOM 1631 C C . GLU A 1 214 ? -13.031 -17.5 -16.688 1 95.25 214 GLU A C 1
ATOM 1633 O O . GLU A 1 214 ? -13.047 -17.531 -17.922 1 95.25 214 GLU A O 1
ATOM 1638 N N . LEU A 1 215 ? -12.008 -17.141 -16 1 96.19 215 LEU A N 1
ATOM 1639 C CA . LEU A 1 215 ? -10.781 -16.688 -16.641 1 96.19 215 LEU A CA 1
ATOM 1640 C C . LEU A 1 215 ? -9.922 -17.875 -17.094 1 96.19 215 LEU A C 1
ATOM 1642 O O . LEU A 1 215 ? -8.883 -17.688 -17.719 1 96.19 215 LEU A O 1
ATOM 1646 N N . GLY A 1 216 ? -10.336 -19.078 -16.703 1 96.81 216 GLY A N 1
ATOM 1647 C CA . GLY A 1 216 ? -9.617 -20.266 -17.156 1 96.81 216 GLY A CA 1
ATOM 1648 C C . GLY A 1 216 ? -8.727 -20.875 -16.078 1 96.81 216 GLY A C 1
ATOM 1649 O O . GLY A 1 216 ? -7.973 -21.812 -16.344 1 96.81 216 GLY A O 1
ATOM 1650 N N . VAL A 1 217 ? -8.828 -20.312 -14.906 1 98.12 217 VAL A N 1
ATOM 1651 C CA . VAL A 1 217 ? -8.07 -20.906 -13.805 1 98.12 217 VAL A CA 1
ATOM 1652 C C . VAL A 1 217 ? -8.758 -22.172 -13.32 1 98.12 217 VAL A C 1
ATOM 1654 O O . VAL A 1 217 ? -9.953 -22.172 -13.047 1 98.12 217 VAL A O 1
ATOM 1657 N N . LYS A 1 218 ? -7.98 -23.266 -13.281 1 98.5 218 LYS A N 1
ATOM 1658 C CA . LYS A 1 218 ? -8.523 -24.531 -12.797 1 98.5 218 LYS A CA 1
ATOM 1659 C C . LYS A 1 218 ? -8.516 -24.594 -11.273 1 98.5 218 LYS A C 1
ATOM 1661 O O . LYS A 1 218 ? -7.48 -24.875 -10.664 1 98.5 218 LYS A O 1
ATOM 1666 N N . VAL A 1 219 ? -9.664 -24.359 -10.695 1 97.88 219 VAL A N 1
ATOM 1667 C CA . VAL A 1 219 ? -9.82 -24.406 -9.242 1 97.88 219 VAL A CA 1
ATOM 1668 C C . VAL A 1 219 ? -10.305 -25.797 -8.82 1 97.88 219 VAL A C 1
ATOM 1670 O O . VAL A 1 219 ? -11.422 -26.203 -9.148 1 97.88 219 VAL A O 1
ATOM 1673 N N . THR A 1 220 ? -9.477 -26.547 -8.102 1 97.44 220 THR A N 1
ATOM 1674 C CA . THR A 1 220 ? -9.758 -27.938 -7.785 1 97.44 220 THR A CA 1
ATOM 1675 C C . THR A 1 220 ? -10.289 -28.078 -6.355 1 97.44 220 THR A C 1
ATOM 1677 O O . THR A 1 220 ? -10.789 -29.141 -5.973 1 97.44 220 THR A O 1
ATOM 1680 N N . GLY A 1 221 ? -10.133 -27.016 -5.605 1 95.31 221 GLY A N 1
ATOM 1681 C CA . GLY A 1 221 ? -10.602 -27.031 -4.227 1 95.31 221 GLY A CA 1
ATOM 1682 C C . GLY A 1 221 ? -10.539 -25.656 -3.564 1 95.31 221 GLY A C 1
ATOM 1683 O O . GLY A 1 221 ? -10.117 -24.688 -4.184 1 95.31 221 GLY A O 1
ATOM 1684 N N . ARG A 1 222 ? -11.086 -25.672 -2.334 1 94.31 222 ARG A N 1
ATOM 1685 C CA . ARG A 1 222 ? -11.125 -24.453 -1.549 1 94.31 222 ARG A CA 1
ATOM 1686 C C . ARG A 1 222 ? -10.469 -24.641 -0.188 1 94.31 222 ARG A C 1
ATOM 1688 O O . ARG A 1 222 ? -10.641 -25.688 0.448 1 94.31 222 ARG A O 1
ATOM 1695 N N . VAL A 1 223 ? -9.633 -23.703 0.172 1 93.62 223 VAL A N 1
ATOM 1696 C CA . VAL A 1 223 ? -9.07 -23.625 1.518 1 93.62 223 VAL A CA 1
ATOM 1697 C C . VAL A 1 223 ? -9.766 -22.516 2.301 1 93.62 223 VAL A C 1
ATOM 1699 O O . VAL A 1 223 ? -9.773 -21.344 1.873 1 93.62 223 VAL A O 1
ATOM 1702 N N . PRO A 1 224 ? -10.398 -22.797 3.422 1 87.19 224 PRO A N 1
ATOM 1703 C CA . PRO A 1 224 ? -11.078 -21.75 4.184 1 87.19 224 PRO A CA 1
ATOM 1704 C C . PRO A 1 224 ? -10.125 -20.688 4.711 1 87.19 224 PRO A C 1
ATOM 1706 O O . PRO A 1 224 ? -9 -21 5.105 1 87.19 224 PRO A O 1
ATOM 1709 N N . CYS A 1 225 ? -10.539 -19.453 4.543 1 81.75 225 CYS A N 1
ATOM 1710 C CA . CYS A 1 225 ? -9.812 -18.328 5.098 1 81.75 225 CYS A CA 1
ATOM 1711 C C . CYS A 1 225 ? -10.531 -17.766 6.316 1 81.75 225 CYS A C 1
ATOM 1713 O O . CYS A 1 225 ? -11.258 -16.766 6.215 1 81.75 225 CYS A O 1
ATOM 1715 N N . GLN A 1 226 ? -10.672 -18.5 7.391 1 72.81 226 GLN A N 1
ATOM 1716 C CA . GLN A 1 226 ? -11.469 -18.078 8.539 1 72.81 226 GLN A CA 1
ATOM 1717 C C . GLN A 1 226 ? -10.586 -17.484 9.625 1 72.81 226 GLN A C 1
ATOM 1719 O O . GLN A 1 226 ? -9.57 -18.062 10 1 72.81 226 GLN A O 1
ATOM 1724 N N . ILE A 1 227 ? -10.75 -16.234 9.766 1 68.56 227 ILE A N 1
ATOM 1725 C CA . ILE A 1 227 ? -10.109 -15.57 10.898 1 68.56 227 ILE A CA 1
ATOM 1726 C C . ILE A 1 227 ? -10.977 -15.734 12.148 1 68.56 227 ILE A C 1
ATOM 1728 O O . ILE A 1 227 ? -12.211 -15.727 12.062 1 68.56 227 ILE A O 1
ATOM 1732 N N . GLN A 1 228 ? -10.547 -16.609 13.172 1 52.25 228 GLN A N 1
ATOM 1733 C CA . GLN A 1 228 ? -11.305 -16.75 14.414 1 52.25 228 GLN A CA 1
ATOM 1734 C C . GLN A 1 228 ? -11.742 -15.391 14.945 1 52.25 228 GLN A C 1
ATOM 1736 O O . GLN A 1 228 ? -10.945 -14.453 14.984 1 52.25 228 GLN A O 1
ATOM 1741 N N . ALA A 1 229 ? -12.953 -15.078 14.812 1 48.25 229 ALA A N 1
ATOM 1742 C CA . ALA A 1 229 ? -13.555 -13.883 15.406 1 48.25 229 ALA A CA 1
ATOM 1743 C C . ALA A 1 229 ? -12.859 -13.516 16.719 1 48.25 229 ALA A C 1
ATOM 1745 O O . ALA A 1 229 ? -13.188 -12.5 17.328 1 48.25 229 ALA A O 1
ATOM 1746 N N . GLY A 1 230 ? -12.203 -14.406 17.359 1 38.53 230 GLY A N 1
ATOM 1747 C CA . GLY A 1 230 ? -11.82 -14.227 18.75 1 38.53 230 GLY A CA 1
ATOM 1748 C C . GLY A 1 230 ? -11.07 -12.938 19 1 38.53 230 GLY A C 1
ATOM 1749 O O . GLY A 1 230 ? -11.375 -12.211 19.953 1 38.53 230 GLY A O 1
ATOM 1750 N N . MET A 1 231 ? -9.742 -12.922 18.641 1 37.56 231 MET A N 1
ATOM 1751 C CA . MET A 1 231 ? -8.766 -12.195 19.453 1 37.56 231 MET A CA 1
ATOM 1752 C C . MET A 1 231 ? -9.031 -10.695 19.406 1 37.56 231 MET A C 1
ATOM 1754 O O . MET A 1 231 ? -8.992 -10.023 20.438 1 37.56 231 MET A O 1
ATOM 1758 N N . HIS A 1 232 ? -8.82 -10.039 18.266 1 37.25 232 HIS A N 1
ATOM 1759 C CA . HIS A 1 232 ? -8.883 -8.586 18.266 1 37.25 232 HIS A CA 1
ATOM 1760 C C . HIS A 1 232 ? -10.328 -8.094 18.219 1 37.25 232 HIS A C 1
ATOM 1762 O O . HIS A 1 232 ? -10.578 -6.891 18.312 1 37.25 232 HIS A O 1
ATOM 1768 N N . ASN A 1 233 ? -11.273 -8.906 17.75 1 40.22 233 ASN A N 1
ATOM 1769 C CA . ASN A 1 233 ? -12.633 -8.391 17.703 1 40.22 233 ASN A CA 1
ATOM 1770 C C . ASN A 1 233 ? -13.141 -8.031 19.094 1 40.22 233 ASN A C 1
ATOM 1772 O O . ASN A 1 233 ? -14.258 -7.531 19.25 1 40.22 233 ASN A O 1
ATOM 1776 N N . LYS A 1 234 ? -12.695 -8.797 20.125 1 36.81 234 LYS A N 1
ATOM 1777 C CA . LYS A 1 234 ? -13.227 -8.367 21.406 1 36.81 234 LYS A CA 1
ATOM 1778 C C . LYS A 1 234 ? -12.93 -6.891 21.656 1 36.81 234 LYS A C 1
ATOM 1780 O O . LYS A 1 234 ? -13.578 -6.25 22.484 1 36.81 234 LYS A O 1
ATOM 1785 N N . ALA A 1 235 ? -11.82 -6.547 21.234 1 35.16 235 ALA A N 1
ATOM 1786 C CA . ALA A 1 235 ? -11.57 -5.133 21.5 1 35.16 235 ALA A CA 1
ATOM 1787 C C . ALA A 1 235 ? -12.32 -4.242 20.516 1 35.16 235 ALA A C 1
ATOM 1789 O O . ALA A 1 235 ? -12.297 -3.016 20.641 1 35.16 235 ALA A O 1
ATOM 1790 N N . ARG A 1 236 ? -12.492 -4.773 19.125 1 37.22 236 ARG A N 1
ATOM 1791 C CA . ARG A 1 236 ? -13.219 -3.973 18.156 1 37.22 236 ARG A CA 1
ATOM 1792 C C . ARG A 1 236 ? -14.711 -3.924 18.484 1 37.22 236 ARG A C 1
ATOM 1794 O O . ARG A 1 236 ? -15.258 -4.887 19.016 1 37.22 236 ARG A O 1
ATOM 1801 N N . GLY A 1 237 ? -15.297 -2.861 18.688 1 34.59 237 GLY A N 1
ATOM 1802 C CA . GLY A 1 237 ? -16.703 -2.562 18.906 1 34.59 237 GLY A CA 1
ATOM 1803 C C . GLY A 1 237 ? -17.641 -3.482 18.141 1 34.59 237 GLY A C 1
ATOM 1804 O O . GLY A 1 237 ? -17.234 -4.098 17.141 1 34.59 237 GLY A O 1
ATOM 1805 N N . GLY A 1 238 ? -18.766 -4.141 18.625 1 35.41 238 GLY A N 1
ATOM 1806 C CA . GLY A 1 238 ? -19.828 -5.109 18.391 1 35.41 238 GLY A CA 1
ATOM 1807 C C . GLY A 1 238 ? -20.312 -5.113 16.953 1 35.41 238 GLY A C 1
ATOM 1808 O O . GLY A 1 238 ? -21.109 -5.98 16.578 1 35.41 238 GLY A O 1
ATOM 1809 N N . GLY A 1 239 ? -20.281 -4.035 16.141 1 37.22 239 GLY A N 1
ATOM 1810 C CA . GLY A 1 239 ? -21.234 -3.941 15.047 1 37.22 239 GLY A CA 1
ATOM 1811 C C . GLY A 1 239 ? -20.75 -4.602 13.766 1 37.22 239 GLY A C 1
ATOM 1812 O O . GLY A 1 239 ? -21.547 -5.137 13 1 37.22 239 GLY A O 1
ATOM 1813 N N . TYR A 1 240 ? -19.578 -4.383 13.312 1 37.03 240 TYR A N 1
ATOM 1814 C CA . TYR A 1 240 ? -19.203 -4.672 11.938 1 37.03 240 TYR A CA 1
ATOM 1815 C C . TYR A 1 240 ? -18.953 -6.164 11.734 1 37.03 240 TYR A C 1
ATOM 1817 O O . TYR A 1 240 ? -19.328 -6.73 10.711 1 37.03 240 TYR A O 1
ATOM 1825 N N . LEU A 1 241 ? -18.359 -6.844 12.648 1 42.19 241 LEU A N 1
ATOM 1826 C CA . LEU A 1 241 ? -18.078 -8.266 12.492 1 42.19 241 LEU A CA 1
ATOM 1827 C C . LEU A 1 241 ? -19.359 -9.094 12.555 1 42.19 241 LEU A C 1
ATOM 1829 O O . LEU A 1 241 ? -19.422 -10.188 11.992 1 42.19 241 LEU A O 1
ATOM 1833 N N . GLU A 1 242 ? -20.281 -8.539 13.188 1 42.22 242 GLU A N 1
ATOM 1834 C CA . GLU A 1 242 ? -21.531 -9.305 13.273 1 42.22 242 GLU A CA 1
ATOM 1835 C C . GLU A 1 242 ? -22.156 -9.469 11.898 1 42.22 242 GLU A C 1
ATOM 1837 O O . GLU A 1 242 ? -22.75 -10.516 11.602 1 42.22 242 GLU A O 1
ATOM 1842 N N . ALA A 1 243 ? -21.875 -8.5 11.047 1 39.47 243 ALA A N 1
ATOM 1843 C CA . ALA A 1 243 ? -22.578 -8.633 9.781 1 39.47 243 ALA A CA 1
ATOM 1844 C C . ALA A 1 243 ? -21.891 -9.633 8.867 1 39.47 243 ALA A C 1
ATOM 1846 O O . ALA A 1 243 ? -22.547 -10.383 8.141 1 39.47 243 ALA A O 1
ATOM 1847 N N . LYS A 1 244 ? -20.625 -9.703 8.992 1 40.09 244 LYS A N 1
ATOM 1848 C CA . LYS A 1 244 ? -19.922 -10.602 8.078 1 40.09 244 LYS A CA 1
ATOM 1849 C C . LYS A 1 244 ? -20.062 -12.055 8.516 1 40.09 244 LYS A C 1
ATOM 1851 O O . LYS A 1 244 ? -20.156 -12.953 7.676 1 40.09 244 LYS A O 1
ATOM 1856 N N . THR A 1 245 ? -20.094 -12.336 9.789 1 39.28 245 THR A N 1
ATOM 1857 C CA . THR A 1 245 ? -20.234 -13.711 10.25 1 39.28 245 THR A CA 1
ATOM 1858 C C . THR A 1 245 ? -21.594 -14.281 9.82 1 39.28 245 THR A C 1
ATOM 1860 O O . THR A 1 245 ? -21.672 -15.453 9.453 1 39.28 245 THR A O 1
ATOM 1863 N N . ARG A 1 246 ? -22.547 -13.461 9.859 1 36.75 246 ARG A N 1
ATOM 1864 C CA . ARG A 1 246 ? -23.859 -14.031 9.531 1 36.75 246 ARG A CA 1
ATOM 1865 C C . ARG A 1 246 ? -23.891 -14.516 8.086 1 36.75 246 ARG A C 1
ATOM 1867 O O . ARG A 1 246 ? -24.469 -15.562 7.785 1 36.75 246 ARG A O 1
ATOM 1874 N N . ARG A 1 247 ? -23.172 -13.789 7.273 1 36.41 247 ARG A N 1
ATOM 1875 C CA . ARG A 1 247 ? -23.328 -14.148 5.867 1 36.41 247 ARG A CA 1
ATOM 1876 C C . ARG A 1 247 ? -22.438 -15.32 5.496 1 36.41 247 ARG A C 1
ATOM 1878 O O . ARG A 1 247 ? -22.781 -16.125 4.629 1 36.41 247 ARG A O 1
ATOM 1885 N N . MET A 1 248 ? -21.297 -15.469 6.113 1 38.12 248 MET A N 1
ATOM 1886 C CA . MET A 1 248 ? -20.391 -16.562 5.773 1 38.12 248 MET A CA 1
ATOM 1887 C C . MET A 1 248 ? -20.891 -17.891 6.336 1 38.12 248 MET A C 1
ATOM 1889 O O . MET A 1 248 ? -20.578 -18.953 5.805 1 38.12 248 MET A O 1
ATOM 1893 N N . GLU A 1 249 ? -21.562 -17.938 7.422 1 37.88 249 GLU A N 1
ATOM 1894 C CA . GLU A 1 249 ? -22.125 -19.188 7.938 1 37.88 249 GLU A CA 1
ATOM 1895 C C . GLU A 1 249 ? -23.062 -19.828 6.93 1 37.88 249 GLU A C 1
ATOM 1897 O O . GLU A 1 249 ? -23.172 -21.062 6.863 1 37.88 249 GLU A O 1
ATOM 1902 N N . HIS A 1 250 ? -23.594 -19.047 6.035 1 39.94 250 HIS A N 1
ATOM 1903 C CA . HIS A 1 250 ? -24.516 -19.656 5.082 1 39.94 250 HIS A CA 1
ATOM 1904 C C . HIS A 1 250 ? -23.766 -20.453 4.023 1 39.94 250 HIS A C 1
ATOM 1906 O O . HIS A 1 250 ? -24.281 -21.438 3.492 1 39.94 250 HIS A O 1
ATOM 1912 N N . MET A 1 251 ? -22.578 -20.062 3.684 1 38 251 MET A N 1
ATOM 1913 C CA . MET A 1 251 ? -21.922 -20.797 2.607 1 38 251 MET A CA 1
ATOM 1914 C C . MET A 1 251 ? -21.422 -22.156 3.096 1 38 251 MET A C 1
ATOM 1916 O O . MET A 1 251 ? -21.266 -23.078 2.307 1 38 251 MET A O 1
ATOM 1920 N N . ILE A 1 252 ? -21 -22.266 4.348 1 38.31 252 ILE A N 1
ATOM 1921 C CA . ILE A 1 252 ? -20.547 -23.531 4.883 1 38.31 252 ILE A CA 1
ATOM 1922 C C . ILE A 1 252 ? -21.719 -24.531 4.922 1 38.31 252 ILE A C 1
ATOM 1924 O O . ILE A 1 252 ? -21.547 -25.703 4.629 1 38.31 252 ILE A O 1
ATOM 1928 N N . GLU A 1 253 ? -22.859 -24.062 5.27 1 36.22 253 GLU A N 1
ATOM 1929 C CA . GLU A 1 253 ? -23.984 -25 5.375 1 36.22 253 GLU A CA 1
ATOM 1930 C C . GLU A 1 253 ? -24.453 -25.453 3.998 1 36.22 253 GLU A C 1
ATOM 1932 O O . GLU A 1 253 ? -25.109 -26.484 3.873 1 36.22 253 GLU A O 1
ATOM 1937 N N . ASP A 1 254 ? -24.266 -24.594 2.938 1 37.31 254 ASP A N 1
ATOM 1938 C CA . ASP A 1 254 ? -24.828 -25.109 1.695 1 37.31 254 ASP A CA 1
ATOM 1939 C C . ASP A 1 254 ? -23.906 -26.172 1.076 1 37.31 254 ASP A C 1
ATOM 1941 O O . ASP A 1 254 ? -22.688 -25.984 1.021 1 37.31 254 ASP A O 1
ATOM 1945 N N . GLY A 1 255 ? -24.062 -27.469 1.296 1 36 255 GLY A N 1
ATOM 1946 C CA . GLY A 1 255 ? -23.641 -28.797 0.876 1 36 255 GLY A CA 1
ATOM 1947 C C . GLY A 1 255 ? -23.062 -28.812 -0.523 1 36 255 GLY A C 1
ATOM 1948 O O . GLY A 1 255 ? -23.062 -29.859 -1.186 1 36 255 GLY A O 1
ATOM 1949 N N . TYR A 1 256 ? -22.719 -27.781 -1.153 1 36.41 256 TYR A N 1
ATOM 1950 C CA . TYR A 1 256 ? -22.406 -27.969 -2.564 1 36.41 256 TYR A CA 1
ATOM 1951 C C . TYR A 1 256 ? -21.266 -28.984 -2.736 1 36.41 256 TYR A C 1
ATOM 1953 O O . TYR A 1 256 ? -20.922 -29.344 -3.861 1 36.41 256 TYR A O 1
ATOM 1961 N N . PHE A 1 257 ? -20.375 -29.234 -1.789 1 35.09 257 PHE A N 1
ATOM 1962 C CA . PHE A 1 257 ? -19.422 -30.297 -2.127 1 35.09 257 PHE A CA 1
ATOM 1963 C C . PHE A 1 257 ? -20 -31.672 -1.793 1 35.09 257 PHE A C 1
ATOM 1965 O O . PHE A 1 257 ? -19.828 -32.156 -0.675 1 35.09 257 PHE A O 1
ATOM 1972 N N . SER A 1 258 ? -21.281 -31.984 -2.207 1 30.64 258 SER A N 1
ATOM 1973 C CA . SER A 1 258 ? -21.656 -33.406 -2.121 1 30.64 258 SER A CA 1
ATOM 1974 C C . SER A 1 258 ? -20.656 -34.281 -2.865 1 30.64 258 SER A C 1
ATOM 1976 O O . SER A 1 258 ? -20.188 -33.906 -3.947 1 30.64 258 SER A O 1
ATOM 1978 N N . ASP A 1 259 ? -19.969 -35.156 -2.219 1 31.06 259 ASP A N 1
ATOM 1979 C CA . ASP A 1 259 ? -19.172 -36.312 -2.625 1 31.06 259 ASP A CA 1
ATOM 1980 C C . ASP A 1 259 ? -19.906 -37.156 -3.668 1 31.06 259 ASP A C 1
ATOM 1982 O O . ASP A 1 259 ? -20.453 -38.219 -3.352 1 31.06 259 ASP A O 1
ATOM 1986 N N . GLU A 1 260 ? -20.734 -36.594 -4.523 1 32.03 260 GLU A N 1
ATOM 1987 C CA . GLU A 1 260 ? -21.406 -37.531 -5.441 1 32.03 260 GLU A CA 1
ATOM 1988 C C . GLU A 1 260 ? -20.391 -38.25 -6.32 1 32.03 260 GLU A C 1
ATOM 1990 O O . GLU A 1 260 ? -20.766 -38.969 -7.262 1 32.03 260 GLU A O 1
ATOM 1995 N N . ALA A 1 261 ? -19.094 -38.344 -6.098 1 32.22 261 ALA A N 1
ATOM 1996 C CA . ALA A 1 261 ? -18.328 -39.219 -6.977 1 32.22 261 ALA A CA 1
ATOM 1997 C C . ALA A 1 261 ? -18.703 -40.688 -6.77 1 32.22 261 ALA A C 1
ATOM 1999 O O . ALA A 1 261 ? -18.125 -41.562 -7.391 1 32.22 261 ALA A O 1
ATOM 2000 N N . GLN A 1 262 ? -19.469 -41.062 -5.711 1 27.3 262 GLN A N 1
ATOM 2001 C CA . GLN A 1 262 ? -19.5 -42.531 -5.562 1 27.3 262 GLN A CA 1
ATOM 2002 C C . GLN A 1 262 ? -20.438 -43.156 -6.586 1 27.3 262 GLN A C 1
ATOM 2004 O O . GLN A 1 262 ? -20.547 -44.375 -6.664 1 27.3 262 GLN A O 1
ATOM 2009 N N . ALA A 1 263 ? -21.531 -42.562 -7.074 1 30.12 263 ALA A N 1
ATOM 2010 C CA . ALA A 1 263 ? -22.547 -43.469 -7.602 1 30.12 263 ALA A CA 1
ATOM 2011 C C . ALA A 1 263 ? -22.156 -44 -8.977 1 30.12 263 ALA A C 1
ATOM 2013 O O . ALA A 1 263 ? -22.953 -44.625 -9.648 1 30.12 263 ALA A O 1
ATOM 2014 N N . GLY A 1 264 ? -21.094 -43.469 -9.586 1 23.17 264 GLY A N 1
ATOM 2015 C CA . GLY A 1 264 ? -21.125 -44.031 -10.922 1 23.17 264 GLY A CA 1
ATOM 2016 C C . GLY A 1 264 ? -20.984 -45.531 -10.938 1 23.17 264 GLY A C 1
ATOM 2017 O O . GLY A 1 264 ? -21.891 -46.25 -11.375 1 23.17 264 GLY A O 1
ATOM 2018 N N . SER A 1 265 ? -19.922 -46.25 -11.508 1 25.08 265 SER A N 1
ATOM 2019 C CA . SER A 1 265 ? -19.906 -47.438 -12.375 1 25.08 265 SER A CA 1
ATOM 2020 C C . SER A 1 265 ? -19.906 -48.719 -11.57 1 25.08 265 SER A C 1
ATOM 2022 O O . SER A 1 265 ? -18.859 -49.312 -11.305 1 25.08 265 SER A O 1
ATOM 2024 N N . ALA A 1 266 ? -21.031 -49.031 -10.656 1 23.31 266 ALA A N 1
ATOM 2025 C CA . ALA A 1 266 ? -21.219 -50.469 -10.82 1 23.31 266 ALA A CA 1
ATOM 2026 C C . ALA A 1 266 ? -21.891 -50.781 -12.156 1 23.31 266 ALA A C 1
ATOM 2028 O O . ALA A 1 266 ? -22.719 -50 -12.641 1 23.31 266 ALA A O 1
ATOM 2029 N N . MET B 1 1 ? 37.031 -74.562 -41.5 1 22.62 1 MET B N 1
ATOM 2030 C CA . MET B 1 1 ? 35.781 -73.812 -41.406 1 22.62 1 MET B CA 1
ATOM 2031 C C . MET B 1 1 ? 36 -72.312 -41.344 1 22.62 1 MET B C 1
ATOM 2033 O O . MET B 1 1 ? 36.719 -71.812 -40.469 1 22.62 1 MET B O 1
ATOM 2037 N N . ALA B 1 2 ? 35.844 -71.625 -42.5 1 24.53 2 ALA B N 1
ATOM 2038 C CA . ALA B 1 2 ? 36.281 -70.375 -43.094 1 24.53 2 ALA B CA 1
ATOM 2039 C C . ALA B 1 2 ? 35.594 -69.188 -42.469 1 24.53 2 ALA B C 1
ATOM 2041 O O . ALA B 1 2 ? 36.031 -68.062 -42.688 1 24.53 2 ALA B O 1
ATOM 2042 N N . SER B 1 3 ? 34.469 -69.5 -41.906 1 23.91 3 SER B N 1
ATOM 2043 C CA . SER B 1 3 ? 33.5 -68.438 -42.219 1 23.91 3 SER B CA 1
ATOM 2044 C C . SER B 1 3 ? 34.031 -67.062 -41.75 1 23.91 3 SER B C 1
ATOM 2046 O O . SER B 1 3 ? 35 -67 -40.969 1 23.91 3 SER B O 1
ATOM 2048 N N . LEU B 1 4 ? 32.969 -66.062 -41.688 1 28.75 4 LEU B N 1
ATOM 2049 C CA . LEU B 1 4 ? 32.531 -64.688 -42.062 1 28.75 4 LEU B CA 1
ATOM 2050 C C . LEU B 1 4 ? 33.031 -63.688 -41.062 1 28.75 4 LEU B C 1
ATOM 2052 O O . LEU B 1 4 ? 33.125 -63.969 -39.875 1 28.75 4 LEU B O 1
ATOM 2056 N N . THR B 1 5 ? 33.531 -62.594 -41.625 1 27.11 5 THR B N 1
ATOM 2057 C CA . THR B 1 5 ? 34.094 -61.25 -41.531 1 27.11 5 THR B CA 1
ATOM 2058 C C . THR B 1 5 ? 33.188 -60.312 -40.781 1 27.11 5 THR B C 1
ATOM 2060 O O . THR B 1 5 ? 32.094 -60 -41.219 1 27.11 5 THR B O 1
ATOM 2063 N N . ALA B 1 6 ? 32.938 -60.438 -39.5 1 26.03 6 ALA B N 1
ATOM 2064 C CA . ALA B 1 6 ? 32.031 -59.625 -38.719 1 26.03 6 ALA B CA 1
ATOM 2065 C C . ALA B 1 6 ? 32.375 -58.156 -38.875 1 26.03 6 ALA B C 1
ATOM 2067 O O . ALA B 1 6 ? 33.438 -57.688 -38.406 1 26.03 6 ALA B O 1
ATOM 2068 N N . SER B 1 7 ? 32 -57.594 -40.125 1 25.09 7 SER B N 1
ATOM 2069 C CA . SER B 1 7 ? 32.312 -56.219 -40.406 1 25.09 7 SER B CA 1
ATOM 2070 C C . SER B 1 7 ? 31.734 -55.281 -39.344 1 25.09 7 SER B C 1
ATOM 2072 O O . SER B 1 7 ? 30.531 -55.312 -39.062 1 25.09 7 SER B O 1
ATOM 2074 N N . ARG B 1 8 ? 32.344 -55.031 -38.312 1 25.72 8 ARG B N 1
ATOM 2075 C CA . ARG B 1 8 ? 31.953 -54.094 -37.25 1 25.72 8 ARG B CA 1
ATOM 2076 C C . ARG B 1 8 ? 31.75 -52.688 -37.812 1 25.72 8 ARG B C 1
ATOM 2078 O O . ARG B 1 8 ? 32.719 -51.969 -38.094 1 25.72 8 ARG B O 1
ATOM 2085 N N . ALA B 1 9 ? 30.828 -52.5 -38.875 1 26.25 9 ALA B N 1
ATOM 2086 C CA . ALA B 1 9 ? 30.703 -51.125 -39.375 1 26.25 9 ALA B CA 1
ATOM 2087 C C . ALA B 1 9 ? 30.453 -50.156 -38.219 1 26.25 9 ALA B C 1
ATOM 2089 O O . ALA B 1 9 ? 29.484 -50.312 -37.469 1 26.25 9 ALA B O 1
ATOM 2090 N N . LEU B 1 10 ? 31.438 -49.688 -37.625 1 29.88 10 LEU B N 1
ATOM 2091 C CA . LEU B 1 10 ? 31.375 -48.625 -36.594 1 29.88 10 LEU B CA 1
ATOM 2092 C C . LEU B 1 10 ? 30.578 -47.438 -37.094 1 29.88 10 LEU B C 1
ATOM 2094 O O . LEU B 1 10 ? 31 -46.719 -38 1 29.88 10 LEU B O 1
ATOM 2098 N N . THR B 1 11 ? 29.359 -47.562 -37.531 1 28.77 11 THR B N 1
ATOM 2099 C CA . THR B 1 11 ? 28.797 -46.344 -38.125 1 28.77 11 THR B CA 1
ATOM 2100 C C . THR B 1 11 ? 28.984 -45.156 -37.156 1 28.77 11 THR B C 1
ATOM 2102 O O . THR B 1 11 ? 29.125 -45.344 -35.969 1 28.77 11 THR B O 1
ATOM 2105 N N . ALA B 1 12 ? 29.469 -43.969 -37.781 1 31.2 12 ALA B N 1
ATOM 2106 C CA . ALA B 1 12 ? 29.734 -42.594 -37.469 1 31.2 12 ALA B CA 1
ATOM 2107 C C . ALA B 1 12 ? 28.531 -41.938 -36.781 1 31.2 12 ALA B C 1
ATOM 2109 O O . ALA B 1 12 ? 27.406 -42.031 -37.281 1 31.2 12 ALA B O 1
ATOM 2110 N N . ARG B 1 13 ? 28.547 -41.875 -35.5 1 31.62 13 ARG B N 1
ATOM 2111 C CA . ARG B 1 13 ? 27.531 -41.188 -34.719 1 31.62 13 ARG B CA 1
ATOM 2112 C C . ARG B 1 13 ? 27.219 -39.812 -35.312 1 31.62 13 ARG B C 1
ATOM 2114 O O . ARG B 1 13 ? 28.125 -39 -35.5 1 31.62 13 ARG B O 1
ATOM 2121 N N . PRO B 1 14 ? 26.156 -39.688 -36.188 1 31.05 14 PRO B N 1
ATOM 2122 C CA . PRO B 1 14 ? 25.953 -38.344 -36.75 1 31.05 14 PRO B CA 1
ATOM 2123 C C . PRO B 1 14 ? 26.047 -37.25 -35.688 1 31.05 14 PRO B C 1
ATOM 2125 O O . PRO B 1 14 ? 25.812 -37.5 -34.5 1 31.05 14 PRO B O 1
ATOM 2128 N N . ARG B 1 15 ? 26.859 -36.25 -36 1 31.14 15 ARG B N 1
ATOM 2129 C CA . ARG B 1 15 ? 27.062 -34.969 -35.312 1 31.14 15 ARG B CA 1
ATOM 2130 C C . ARG B 1 15 ? 25.719 -34.312 -35 1 31.14 15 ARG B C 1
ATOM 2132 O O . ARG B 1 15 ? 24.922 -34.062 -35.906 1 31.14 15 ARG B O 1
ATOM 2139 N N . ALA B 1 16 ? 25.172 -34.625 -33.844 1 28.19 16 ALA B N 1
ATOM 2140 C CA . ALA B 1 16 ? 23.969 -33.906 -33.438 1 28.19 16 ALA B CA 1
ATOM 2141 C C . ALA B 1 16 ? 24.016 -32.438 -33.875 1 28.19 16 ALA B C 1
ATOM 2143 O O . ALA B 1 16 ? 24.984 -31.734 -33.594 1 28.19 16 ALA B O 1
ATOM 2144 N N . ALA B 1 17 ? 23.375 -32.062 -35 1 28.36 17 ALA B N 1
ATOM 2145 C CA . ALA B 1 17 ? 23.203 -30.672 -35.406 1 28.36 17 ALA B CA 1
ATOM 2146 C C . ALA B 1 17 ? 22.969 -29.766 -34.219 1 28.36 17 ALA B C 1
ATOM 2148 O O . ALA B 1 17 ? 22.188 -30.078 -33.312 1 28.36 17 ALA B O 1
ATOM 2149 N N . ALA B 1 18 ? 23.844 -28.828 -33.969 1 29 18 ALA B N 1
ATOM 2150 C CA . ALA B 1 18 ? 23.828 -27.703 -33.031 1 29 18 ALA B CA 1
ATOM 2151 C C . ALA B 1 18 ? 22.453 -27.047 -32.969 1 29 18 ALA B C 1
ATOM 2153 O O . ALA B 1 18 ? 21.906 -26.641 -34 1 29 18 ALA B O 1
ATOM 2154 N N . ALA B 1 19 ? 21.578 -27.531 -32.156 1 29.38 19 ALA B N 1
ATOM 2155 C CA . ALA B 1 19 ? 20.297 -26.844 -32.031 1 29.38 19 ALA B CA 1
ATOM 2156 C C . ALA B 1 19 ? 20.469 -25.328 -32.188 1 29.38 19 ALA B C 1
ATOM 2158 O O . ALA B 1 19 ? 21.438 -24.766 -31.703 1 29.38 19 ALA B O 1
ATOM 2159 N N . ALA B 1 20 ? 19.953 -24.734 -33.312 1 31.14 20 ALA B N 1
ATOM 2160 C CA . ALA B 1 20 ? 19.859 -23.297 -33.5 1 31.14 20 ALA B CA 1
ATOM 2161 C C . ALA B 1 20 ? 19.594 -22.578 -32.188 1 31.14 20 ALA B C 1
ATOM 2163 O O . ALA B 1 20 ? 18.875 -23.109 -31.312 1 31.14 20 ALA B O 1
ATOM 2164 N N . PRO B 1 21 ? 20.484 -21.609 -31.797 1 31.8 21 PRO B N 1
ATOM 2165 C CA . PRO B 1 21 ? 20.297 -20.844 -30.562 1 31.8 21 PRO B CA 1
ATOM 2166 C C . PRO B 1 21 ? 18.844 -20.422 -30.344 1 31.8 21 PRO B C 1
ATOM 2168 O O . PRO B 1 21 ? 18.094 -20.234 -31.312 1 31.8 21 PRO B O 1
ATOM 2171 N N . ALA B 1 22 ? 18.203 -20.953 -29.391 1 34.41 22 ALA B N 1
ATOM 2172 C CA . ALA B 1 22 ? 16.844 -20.516 -29.031 1 34.41 22 ALA B CA 1
ATOM 2173 C C . ALA B 1 22 ? 16.688 -19.016 -29.25 1 34.41 22 ALA B C 1
ATOM 2175 O O . ALA B 1 22 ? 17.625 -18.234 -29.047 1 34.41 22 ALA B O 1
ATOM 2176 N N . PRO B 1 23 ? 15.828 -18.578 -30.219 1 31.47 23 PRO B N 1
ATOM 2177 C CA . PRO B 1 23 ? 15.641 -17.141 -30.438 1 31.47 23 PRO B CA 1
ATOM 2178 C C . PRO B 1 23 ? 15.703 -16.344 -29.125 1 31.47 23 PRO B C 1
ATOM 2180 O O . PRO B 1 23 ? 15.375 -16.859 -28.062 1 31.47 23 PRO B O 1
ATOM 2183 N N . ARG B 1 24 ? 16.672 -15.438 -28.984 1 29.7 24 ARG B N 1
ATOM 2184 C CA . ARG B 1 24 ? 16.812 -14.406 -27.969 1 29.7 24 ARG B CA 1
ATOM 2185 C C . ARG B 1 24 ? 15.461 -13.781 -27.641 1 29.7 24 ARG B C 1
ATOM 2187 O O . ARG B 1 24 ? 14.82 -13.172 -28.5 1 29.7 24 ARG B O 1
ATOM 2194 N N . ARG B 1 25 ? 14.688 -14.367 -26.812 1 28.64 25 ARG B N 1
ATOM 2195 C CA . ARG B 1 25 ? 13.492 -13.68 -26.359 1 28.64 25 ARG B CA 1
ATOM 2196 C C . ARG B 1 25 ? 13.734 -12.18 -26.234 1 28.64 25 ARG B C 1
ATOM 2198 O O . ARG B 1 25 ? 14.688 -11.758 -25.578 1 28.64 25 ARG B O 1
ATOM 2205 N N . ALA B 1 26 ? 13.328 -11.359 -27.25 1 27.83 26 ALA B N 1
ATOM 2206 C CA . ALA B 1 26 ? 13.328 -9.906 -27.188 1 27.83 26 ALA B CA 1
ATOM 2207 C C . ALA B 1 26 ? 12.891 -9.414 -25.812 1 27.83 26 ALA B C 1
ATOM 2209 O O . ALA B 1 26 ? 11.789 -9.727 -25.359 1 27.83 26 ALA B O 1
ATOM 2210 N N . ALA B 1 27 ? 13.812 -9.211 -24.906 1 29.38 27 ALA B N 1
ATOM 2211 C CA . ALA B 1 27 ? 13.555 -8.422 -23.703 1 29.38 27 ALA B CA 1
ATOM 2212 C C . ALA B 1 27 ? 12.648 -7.23 -24.016 1 29.38 27 ALA B C 1
ATOM 2214 O O . ALA B 1 27 ? 12.984 -6.383 -24.844 1 29.38 27 ALA B O 1
ATOM 2215 N N . VAL B 1 28 ? 11.484 -7.469 -24.141 1 27.73 28 VAL B N 1
ATOM 2216 C CA . VAL B 1 28 ? 10.617 -6.301 -24.266 1 27.73 28 VAL B CA 1
ATOM 2217 C C . VAL B 1 28 ? 11.117 -5.184 -23.359 1 27.73 28 VAL B C 1
ATOM 2219 O O . VAL B 1 28 ? 11.164 -5.344 -22.125 1 27.73 28 VAL B O 1
ATOM 2222 N N . ARG B 1 29 ? 12.07 -4.379 -23.859 1 28.06 29 ARG B N 1
ATOM 2223 C CA . ARG B 1 29 ? 12.414 -3.121 -23.203 1 28.06 29 ARG B CA 1
ATOM 2224 C C . ARG B 1 29 ? 11.172 -2.314 -22.859 1 28.06 29 ARG B C 1
ATOM 2226 O O . ARG B 1 29 ? 10.508 -1.773 -23.75 1 28.06 29 ARG B O 1
ATOM 2233 N N . ILE B 1 30 ? 10.398 -2.768 -22.031 1 28.86 30 ILE B N 1
ATOM 2234 C CA . ILE B 1 30 ? 9.383 -1.845 -21.531 1 28.86 30 ILE B CA 1
ATOM 2235 C C . ILE B 1 30 ? 10.008 -0.48 -21.266 1 28.86 30 ILE B C 1
ATOM 2237 O O . ILE B 1 30 ? 10.875 -0.351 -20.391 1 28.86 30 ILE B O 1
ATOM 2241 N N . ARG B 1 31 ? 10.156 0.27 -22.297 1 28.39 31 ARG B N 1
ATOM 2242 C CA . ARG B 1 31 ? 10.539 1.66 -22.078 1 28.39 31 ARG B CA 1
ATOM 2243 C C . ARG B 1 31 ? 9.664 2.307 -21 1 28.39 31 ARG B C 1
ATOM 2245 O O . ARG B 1 31 ? 8.484 2.566 -21.234 1 28.39 31 ARG B O 1
ATOM 2252 N N . ALA B 1 32 ? 9.75 1.835 -19.812 1 32.09 32 ALA B N 1
ATOM 2253 C CA . ALA B 1 32 ? 9.281 2.773 -18.797 1 32.09 32 ALA B CA 1
ATOM 2254 C C . ALA B 1 32 ? 9.633 4.211 -19.172 1 32.09 32 ALA B C 1
ATOM 2256 O O . ALA B 1 32 ? 10.805 4.543 -19.344 1 32.09 32 ALA B O 1
ATOM 2257 N N . GLU B 1 33 ? 8.93 4.715 -20.031 1 31.59 33 GLU B N 1
ATOM 2258 C CA . GLU B 1 33 ? 9.172 6.141 -20.219 1 31.59 33 GLU B CA 1
ATOM 2259 C C . GLU B 1 33 ? 9.461 6.824 -18.875 1 31.59 33 GLU B C 1
ATOM 2261 O O . GLU B 1 33 ? 8.586 6.887 -18.016 1 31.59 33 GLU B O 1
ATOM 2266 N N . ALA B 1 34 ? 10.68 6.531 -18.375 1 35.16 34 ALA B N 1
ATOM 2267 C CA . ALA B 1 34 ? 11.195 7.273 -17.234 1 35.16 34 ALA B CA 1
ATOM 2268 C C . ALA B 1 34 ? 10.875 8.758 -17.344 1 35.16 34 ALA B C 1
ATOM 2270 O O . ALA B 1 34 ? 10.992 9.344 -18.422 1 35.16 34 ALA B O 1
ATOM 2271 N N . PRO B 1 35 ? 10.031 9.281 -16.453 1 34.53 35 PRO B N 1
ATOM 2272 C CA . PRO B 1 35 ? 10.078 10.742 -16.547 1 34.53 35 PRO B CA 1
ATOM 2273 C C . PRO B 1 35 ? 11.445 11.258 -16.984 1 34.53 35 PRO B C 1
ATOM 2275 O O . PRO B 1 35 ? 12.453 10.547 -16.859 1 34.53 35 PRO B O 1
ATOM 2278 N N . THR B 1 36 ? 11.508 12.359 -17.703 1 32.03 36 THR B N 1
ATOM 2279 C CA . THR B 1 36 ? 12.719 13.055 -18.125 1 32.03 36 THR B CA 1
ATOM 2280 C C . THR B 1 36 ? 13.859 12.812 -17.156 1 32.03 36 THR B C 1
ATOM 2282 O O . THR B 1 36 ? 13.656 12.844 -15.93 1 32.03 36 THR B O 1
ATOM 2285 N N . ARG B 1 37 ? 14.766 11.953 -17.625 1 35.25 37 ARG B N 1
ATOM 2286 C CA . ARG B 1 37 ? 16.047 11.648 -16.984 1 35.25 37 ARG B CA 1
ATOM 2287 C C . ARG B 1 37 ? 16.625 12.891 -16.312 1 35.25 37 ARG B C 1
ATOM 2289 O O . ARG B 1 37 ? 16.812 13.922 -16.969 1 35.25 37 ARG B O 1
ATOM 2296 N N . ALA B 1 38 ? 16.594 12.891 -14.852 1 35.69 38 ALA B N 1
ATOM 2297 C CA . ALA B 1 38 ? 17.406 13.906 -14.18 1 35.69 38 ALA B CA 1
ATOM 2298 C C . ALA B 1 38 ? 18.828 13.906 -14.711 1 35.69 38 ALA B C 1
ATOM 2300 O O . ALA B 1 38 ? 19.422 12.844 -14.938 1 35.69 38 ALA B O 1
ATOM 2301 N N . LYS B 1 39 ? 19.359 14.828 -15.328 1 33.34 39 LYS B N 1
ATOM 2302 C CA . LYS B 1 39 ? 20.797 14.938 -15.578 1 33.34 39 LYS B CA 1
ATOM 2303 C C . LYS B 1 39 ? 21.594 14.367 -14.414 1 33.34 39 LYS B C 1
ATOM 2305 O O . LYS B 1 39 ? 21.031 14 -13.383 1 33.34 39 LYS B O 1
ATOM 2310 N N . ASP B 1 40 ? 22.875 14.805 -14.141 1 31.72 40 ASP B N 1
ATOM 2311 C CA . ASP B 1 40 ? 23.922 14.773 -13.125 1 31.72 40 ASP B CA 1
ATOM 2312 C C . ASP B 1 40 ? 23.344 15.039 -11.734 1 31.72 40 ASP B C 1
ATOM 2314 O O . ASP B 1 40 ? 23.109 16.188 -11.359 1 31.72 40 ASP B O 1
ATOM 2318 N N . GLY B 1 41 ? 22.875 14.047 -10.742 1 40.97 41 GLY B N 1
ATOM 2319 C CA . GLY B 1 41 ? 22.266 14.242 -9.438 1 40.97 41 GLY B CA 1
ATOM 2320 C C . GLY B 1 41 ? 20.844 14.742 -9.523 1 40.97 41 GLY B C 1
ATOM 2321 O O . GLY B 1 41 ? 20.438 15.625 -8.766 1 40.97 41 GLY B O 1
ATOM 2322 N N . LEU B 1 42 ? 20.078 14.672 -10.555 1 40.91 42 LEU B N 1
ATOM 2323 C CA . LEU B 1 42 ? 19 15.438 -11.164 1 40.91 42 LEU B CA 1
ATOM 2324 C C . LEU B 1 42 ? 17.719 15.32 -10.328 1 40.91 42 LEU B C 1
ATOM 2326 O O . LEU B 1 42 ? 17.188 14.227 -10.164 1 40.91 42 LEU B O 1
ATOM 2330 N N . VAL B 1 43 ? 17.672 16.062 -9.273 1 47.56 43 VAL B N 1
ATOM 2331 C CA . VAL B 1 43 ? 16.422 16.391 -8.57 1 47.56 43 VAL B CA 1
ATOM 2332 C C . VAL B 1 43 ? 15.281 16.516 -9.578 1 47.56 43 VAL B C 1
ATOM 2334 O O . VAL B 1 43 ? 15.445 17.125 -10.641 1 47.56 43 VAL B O 1
ATOM 2337 N N . ARG B 1 44 ? 14.391 15.586 -9.562 1 57.19 44 ARG B N 1
ATOM 2338 C CA . ARG B 1 44 ? 13.18 15.727 -10.367 1 57.19 44 ARG B CA 1
ATOM 2339 C C . ARG B 1 44 ? 12.695 17.172 -10.383 1 57.19 44 ARG B C 1
ATOM 2341 O O . ARG B 1 44 ? 12.469 17.766 -9.328 1 57.19 44 ARG B O 1
ATOM 2348 N N . ILE B 1 45 ? 12.953 17.891 -11.508 1 65.38 45 ILE B N 1
ATOM 2349 C CA . ILE B 1 45 ? 12.438 19.234 -11.672 1 65.38 45 ILE B CA 1
ATOM 2350 C C . ILE B 1 45 ? 10.93 19.188 -11.891 1 65.38 45 ILE B C 1
ATOM 2352 O O . ILE B 1 45 ? 10.453 18.594 -12.852 1 65.38 45 ILE B O 1
ATOM 2356 N N . VAL B 1 46 ? 10.203 19.562 -10.906 1 77.69 46 VAL B N 1
ATOM 2357 C CA . VAL B 1 46 ? 8.75 19.625 -11 1 77.69 46 VAL B CA 1
ATOM 2358 C C . VAL B 1 46 ? 8.336 20.984 -11.578 1 77.69 46 VAL B C 1
ATOM 2360 O O . VAL B 1 46 ? 8.797 22.031 -11.109 1 77.69 46 VAL B O 1
ATOM 2363 N N . ASN B 1 47 ? 7.656 20.922 -12.711 1 87.19 47 ASN B N 1
ATOM 2364 C CA . ASN B 1 47 ? 7.023 22.125 -13.234 1 87.19 47 ASN B CA 1
ATOM 2365 C C . ASN B 1 47 ? 5.793 22.516 -12.414 1 87.19 47 ASN B C 1
ATOM 2367 O O . ASN B 1 47 ? 4.758 21.844 -12.492 1 87.19 47 ASN B O 1
ATOM 2371 N N . GLU B 1 48 ? 5.895 23.562 -11.742 1 91 48 GLU B N 1
ATOM 2372 C CA . GLU B 1 48 ? 4.891 24 -10.766 1 91 48 GLU B CA 1
ATOM 2373 C C . GLU B 1 48 ? 3.525 24.172 -11.43 1 91 48 GLU B C 1
ATOM 2375 O O . GLU B 1 48 ? 2.492 23.938 -10.797 1 91 48 GLU B O 1
ATOM 2380 N N . GLU B 1 49 ? 3.512 24.484 -12.633 1 91.5 49 GLU B N 1
ATOM 2381 C CA . GLU B 1 49 ? 2.256 24.719 -13.336 1 91.5 49 GLU B CA 1
ATOM 2382 C C . GLU B 1 49 ? 1.453 23.438 -13.5 1 91.5 49 GLU B C 1
ATOM 2384 O O . GLU B 1 49 ? 0.233 23.469 -13.672 1 91.5 49 GLU B O 1
ATOM 2389 N N . ASN B 1 50 ? 2.133 22.391 -13.414 1 93.88 50 ASN B N 1
ATOM 2390 C CA . ASN B 1 50 ? 1.491 21.094 -13.633 1 93.88 50 ASN B CA 1
ATOM 2391 C C . ASN B 1 50 ? 1.121 20.422 -12.312 1 93.88 50 ASN B C 1
ATOM 2393 O O . ASN B 1 50 ? 0.535 19.344 -12.305 1 93.88 50 ASN B O 1
ATOM 2397 N N . VAL B 1 51 ? 1.442 21.062 -11.25 1 95.94 51 VAL B N 1
ATOM 2398 C CA . VAL B 1 51 ? 1.216 20.484 -9.938 1 95.94 51 VAL B CA 1
ATOM 2399 C C . VAL B 1 51 ? -0.201 20.797 -9.461 1 95.94 51 VAL B C 1
ATOM 2401 O O . VAL B 1 51 ? -0.631 21.953 -9.508 1 95.94 51 VAL B O 1
ATOM 2404 N N . ARG B 1 52 ? -0.886 19.75 -9.133 1 95.88 52 ARG B N 1
ATOM 2405 C CA . ARG B 1 52 ? -2.246 19.859 -8.617 1 95.88 52 ARG B CA 1
ATOM 2406 C C . ARG B 1 52 ? -2.459 18.953 -7.422 1 95.88 52 ARG B C 1
ATOM 2408 O O . ARG B 1 52 ? -2.053 17.781 -7.449 1 95.88 52 ARG B O 1
ATOM 2415 N N . THR B 1 53 ? -3 19.5 -6.328 1 97.81 53 THR B N 1
ATOM 2416 C CA . THR B 1 53 ? -3.41 18.75 -5.156 1 97.81 53 THR B CA 1
ATOM 2417 C C . THR B 1 53 ? -4.84 19.094 -4.758 1 97.81 53 THR B C 1
ATOM 2419 O O . THR B 1 53 ? -5.164 20.266 -4.547 1 97.81 53 THR B O 1
ATOM 2422 N N . VAL B 1 54 ? -5.672 18.062 -4.688 1 97.75 54 VAL B N 1
ATOM 2423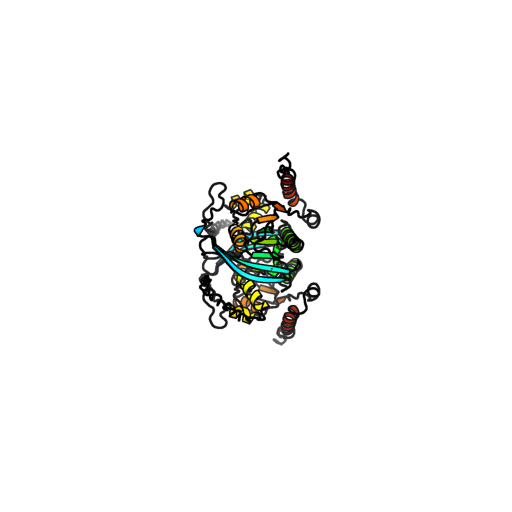 C CA . VAL B 1 54 ? -7.078 18.328 -4.391 1 97.75 54 VAL B CA 1
ATOM 2424 C C . VAL B 1 54 ? -7.531 17.453 -3.229 1 97.75 54 VAL B C 1
ATOM 2426 O O . VAL B 1 54 ? -7.289 16.234 -3.225 1 97.75 54 VAL B O 1
ATOM 2429 N N . HIS B 1 55 ? -8.133 18.094 -2.266 1 98.06 55 HIS B N 1
ATOM 2430 C CA . HIS B 1 55 ? -8.789 17.359 -1.19 1 98.06 55 HIS B CA 1
ATOM 2431 C C . HIS B 1 55 ? -10.031 16.625 -1.694 1 98.06 55 HIS B C 1
ATOM 2433 O O . HIS B 1 55 ? -10.891 17.234 -2.33 1 98.06 55 HIS B O 1
ATOM 2439 N N . ILE B 1 56 ? -10.164 15.336 -1.353 1 97.44 56 ILE B N 1
ATOM 2440 C CA . ILE B 1 56 ? -11.289 14.562 -1.859 1 97.44 56 ILE B CA 1
ATOM 2441 C C . ILE B 1 56 ? -12.305 14.344 -0.744 1 97.44 56 ILE B C 1
ATOM 2443 O O . ILE B 1 56 ? -13.484 14.688 -0.889 1 97.44 56 ILE B O 1
ATOM 2447 N N . ALA B 1 57 ? -11.844 13.758 0.309 1 97.81 57 ALA B N 1
ATOM 2448 C CA . ALA B 1 57 ? -12.75 13.461 1.415 1 97.81 57 ALA B CA 1
ATOM 2449 C C . ALA B 1 57 ? -11.977 13.227 2.709 1 97.81 57 ALA B C 1
ATOM 2451 O O . ALA B 1 57 ? -10.758 13.07 2.689 1 97.81 57 ALA B O 1
ATOM 2452 N N . GLU B 1 58 ? -12.734 13.305 3.775 1 98.12 58 GLU B N 1
ATOM 2453 C CA . GLU B 1 58 ? -12.195 13.039 5.109 1 98.12 58 GLU B CA 1
ATOM 2454 C C . GLU B 1 58 ? -13.141 12.164 5.922 1 98.12 58 GLU B C 1
ATOM 2456 O O . GLU B 1 58 ? -14.359 12.32 5.844 1 98.12 58 GLU B O 1
ATOM 2461 N N . THR B 1 59 ? -12.547 11.227 6.633 1 97.5 59 THR B N 1
ATOM 2462 C CA . THR B 1 59 ? -13.344 10.375 7.508 1 97.5 59 THR B CA 1
ATOM 2463 C C . THR B 1 59 ? -12.594 10.07 8.797 1 97.5 59 THR B C 1
ATOM 2465 O O . THR B 1 59 ? -11.398 10.336 8.906 1 97.5 59 THR B O 1
ATOM 2468 N N . MET B 1 60 ? -13.367 9.633 9.828 1 97.12 60 MET B N 1
ATOM 2469 C CA . MET B 1 60 ? -12.734 9.094 11.023 1 97.12 60 MET B CA 1
ATOM 2470 C C . MET B 1 60 ? -12.359 7.629 10.836 1 97.12 60 MET B C 1
ATOM 2472 O O . MET B 1 60 ? -13.125 6.855 10.266 1 97.12 60 MET B O 1
ATOM 2476 N N . LEU B 1 61 ? -11.141 7.273 11.32 1 97.38 61 LEU B N 1
ATOM 2477 C CA . LEU B 1 61 ? -10.664 5.898 11.188 1 97.38 61 LEU B CA 1
ATOM 2478 C C . LEU B 1 61 ? -10.172 5.363 12.523 1 97.38 61 LEU B C 1
ATOM 2480 O O . LEU B 1 61 ? -9.117 5.77 13.016 1 97.38 61 LEU B O 1
ATOM 2484 N N . PRO B 1 62 ? -10.938 4.449 13.141 1 97.25 62 PRO B N 1
ATOM 2485 C CA . PRO B 1 62 ? -10.391 3.744 14.297 1 97.25 62 PRO B CA 1
ATOM 2486 C C . PRO B 1 62 ? -9.273 2.77 13.93 1 97.25 62 PRO B C 1
ATOM 2488 O O . PRO B 1 62 ? -9.422 1.981 12.992 1 97.25 62 PRO B O 1
ATOM 2491 N N . THR B 1 63 ? -8.148 2.84 14.578 1 97.56 63 THR B N 1
ATOM 2492 C CA . THR B 1 63 ? -7.012 1.954 14.336 1 97.56 63 THR B CA 1
ATOM 2493 C C . THR B 1 63 ? -6.488 1.374 15.648 1 97.56 63 THR B C 1
ATOM 2495 O O . THR B 1 63 ? -6.887 1.809 16.734 1 97.56 63 THR B O 1
ATOM 2498 N N . ARG B 1 64 ? -5.57 0.419 15.516 1 96 64 ARG B N 1
ATOM 2499 C CA . ARG B 1 64 ? -4.902 -0.151 16.688 1 96 64 ARG B CA 1
ATOM 2500 C C . ARG B 1 64 ? -4.023 0.888 17.375 1 96 64 ARG B C 1
ATOM 2502 O O . ARG B 1 64 ? -3.59 0.685 18.516 1 96 64 ARG B O 1
ATOM 2509 N N . HIS B 1 65 ? -3.779 2.012 16.734 1 96.44 65 HIS B N 1
ATOM 2510 C CA . HIS B 1 65 ? -2.9 3.047 17.266 1 96.44 65 HIS B CA 1
ATOM 2511 C C . HIS B 1 65 ? -3.703 4.23 17.797 1 96.44 65 HIS B C 1
ATOM 2513 O O . HIS B 1 65 ? -3.127 5.227 18.25 1 96.44 65 HIS B O 1
ATOM 2519 N N . GLY B 1 66 ? -5.023 4.109 17.734 1 96 66 GLY B N 1
ATOM 2520 C CA . GLY B 1 66 ? -5.902 5.207 18.094 1 96 66 GLY B CA 1
ATOM 2521 C C . GLY B 1 66 ? -6.859 5.602 16.984 1 96 66 GLY B C 1
ATOM 2522 O O . GLY B 1 66 ? -6.883 4.973 15.93 1 96 66 GLY B O 1
ATOM 2523 N N . ASN B 1 67 ? -7.645 6.625 17.312 1 97.31 67 ASN B N 1
ATOM 2524 C CA . ASN B 1 67 ? -8.578 7.168 16.328 1 97.31 67 ASN B CA 1
ATOM 2525 C C . ASN B 1 67 ? -7.988 8.367 15.594 1 97.31 67 ASN B C 1
ATOM 2527 O O . ASN B 1 67 ? -7.441 9.273 16.219 1 97.31 67 ASN B O 1
ATOM 2531 N N . PHE B 1 68 ? -8.125 8.336 14.227 1 98.56 68 PHE B N 1
ATOM 2532 C CA . PHE B 1 68 ? -7.496 9.383 13.422 1 98.56 68 PHE B CA 1
ATOM 2533 C C . PHE B 1 68 ? -8.492 9.969 12.422 1 98.56 68 PHE B C 1
ATOM 2535 O O . PHE B 1 68 ? -9.422 9.289 12 1 98.56 68 PHE B O 1
ATOM 2542 N N . ARG B 1 69 ? -8.305 11.25 12.141 1 98.56 69 ARG B N 1
ATOM 2543 C CA . ARG B 1 69 ? -8.898 11.828 10.938 1 98.56 69 ARG B CA 1
ATOM 2544 C C . ARG B 1 69 ? -8.086 11.477 9.695 1 98.56 69 ARG B C 1
ATOM 2546 O O . ARG B 1 69 ? -6.895 11.773 9.625 1 98.56 69 ARG B O 1
ATOM 2553 N N . LEU B 1 70 ? -8.711 10.75 8.844 1 98.75 70 LEU B N 1
ATOM 2554 C CA . LEU B 1 70 ? -8.07 10.344 7.602 1 98.75 70 LEU B CA 1
ATOM 2555 C C . LEU B 1 70 ? -8.555 11.195 6.434 1 98.75 70 LEU B C 1
ATOM 2557 O O . LEU B 1 70 ? -9.742 11.18 6.098 1 98.75 70 LEU B O 1
ATOM 2561 N N . ARG B 1 71 ? -7.621 11.891 5.824 1 98.62 71 ARG B N 1
ATOM 2562 C CA . ARG B 1 71 ? -7.957 12.773 4.711 1 98.62 71 ARG B CA 1
ATOM 2563 C C . ARG B 1 71 ? -7.27 12.328 3.426 1 98.62 71 ARG B C 1
ATOM 2565 O O . ARG B 1 71 ? -6.047 12.18 3.389 1 98.62 71 ARG B O 1
ATOM 2572 N N . GLY B 1 72 ? -8.086 12.078 2.408 1 98.5 72 GLY B N 1
ATOM 2573 C CA . GLY B 1 72 ? -7.574 11.648 1.117 1 98.5 72 GLY B CA 1
ATOM 2574 C C . GLY B 1 72 ? -7.422 12.781 0.123 1 98.5 72 GLY B C 1
ATOM 2575 O O . GLY B 1 72 ? -8.266 13.68 0.07 1 98.5 72 GLY B O 1
ATOM 2576 N N . TYR B 1 73 ? -6.336 12.703 -0.688 1 98.44 73 TYR B N 1
ATOM 2577 C CA . TYR B 1 73 ? -6.051 13.695 -1.717 1 98.44 73 TYR B CA 1
ATOM 2578 C C . TYR B 1 73 ? -5.77 13.031 -3.057 1 98.44 73 TYR B C 1
ATOM 2580 O O . TYR B 1 73 ? -5.449 11.836 -3.109 1 98.44 73 TYR B O 1
ATOM 2588 N N . LYS B 1 74 ? -5.977 13.766 -4.055 1 97.38 74 LYS B N 1
ATOM 2589 C CA . LYS B 1 74 ? -5.398 13.477 -5.367 1 97.38 74 LYS B CA 1
ATOM 2590 C C . LYS B 1 74 ? -4.316 14.492 -5.723 1 97.38 74 LYS B C 1
ATOM 2592 O O . LYS B 1 74 ? -4.484 15.688 -5.5 1 97.38 74 LYS B O 1
ATOM 2597 N N . HIS B 1 75 ? -3.193 13.961 -6.18 1 97.38 75 HIS B N 1
ATOM 2598 C CA . HIS B 1 75 ? -2.039 14.805 -6.484 1 97.38 75 HIS B CA 1
ATOM 2599 C C . HIS B 1 75 ? -1.446 14.453 -7.848 1 97.38 75 HIS B C 1
ATOM 2601 O O . HIS B 1 75 ? -1.317 13.273 -8.188 1 97.38 75 HIS B O 1
ATOM 2607 N N . SER B 1 76 ? -1.187 15.492 -8.641 1 96.31 76 SER B N 1
ATOM 2608 C CA . SER B 1 76 ? -0.572 15.328 -9.953 1 96.31 76 SER B CA 1
ATOM 2609 C C . SER B 1 76 ? 0.583 16.297 -10.148 1 96.31 76 SER B C 1
ATOM 2611 O O . SER B 1 76 ? 0.501 17.453 -9.734 1 96.31 76 SER B O 1
ATOM 2613 N N . ILE B 1 77 ? 1.583 15.75 -10.812 1 94.38 77 ILE B N 1
ATOM 2614 C CA . ILE B 1 77 ? 2.707 16.625 -11.141 1 94.38 77 ILE B CA 1
ATOM 2615 C C . ILE B 1 77 ? 2.846 16.734 -12.656 1 94.38 77 ILE B C 1
ATOM 2617 O O . ILE B 1 77 ? 3.832 17.297 -13.156 1 94.38 77 ILE B O 1
ATOM 2621 N N . ASP B 1 78 ? 1.901 16.156 -13.391 1 91.69 78 ASP B N 1
ATOM 2622 C CA . ASP B 1 78 ? 1.964 16.188 -14.844 1 91.69 78 ASP B CA 1
ATOM 2623 C C . ASP B 1 78 ? 0.684 16.766 -15.438 1 91.69 78 ASP B C 1
ATOM 2625 O O . ASP B 1 78 ? 0.237 16.328 -16.5 1 91.69 78 ASP B O 1
ATOM 2629 N N . GLY B 1 79 ? 0.114 17.562 -14.703 1 91.06 79 GLY B N 1
ATOM 2630 C CA . GLY B 1 79 ? -1.035 18.297 -15.211 1 91.06 79 GLY B CA 1
ATOM 2631 C C . GLY B 1 79 ? -2.316 17.484 -15.188 1 91.06 79 GLY B C 1
ATOM 2632 O O . GLY B 1 79 ? -3.227 17.734 -15.984 1 91.06 79 GLY B O 1
ATOM 2633 N N . GLY B 1 80 ? -2.311 16.531 -14.438 1 89 80 GLY B N 1
ATOM 2634 C CA . GLY B 1 80 ? -3.537 15.766 -14.281 1 89 80 GLY B CA 1
ATOM 2635 C C . GLY B 1 80 ? -3.566 14.5 -15.117 1 89 80 GLY B C 1
ATOM 2636 O O . GLY B 1 80 ? -4.578 13.797 -15.148 1 89 80 GLY B O 1
ATOM 2637 N N . LYS B 1 81 ? -2.523 14.148 -15.766 1 87.38 81 LYS B N 1
ATOM 2638 C CA . LYS B 1 81 ? -2.477 12.93 -16.578 1 87.38 81 LYS B CA 1
ATOM 2639 C C . LYS B 1 81 ? -2.418 11.688 -15.695 1 87.38 81 LYS B C 1
ATOM 2641 O O . LYS B 1 81 ? -3.059 10.68 -15.992 1 87.38 81 LYS B O 1
ATOM 2646 N N . THR B 1 82 ? -1.663 11.734 -14.672 1 87.62 82 THR B N 1
ATOM 2647 C CA . THR B 1 82 ? -1.588 10.695 -13.656 1 87.62 82 THR B CA 1
ATOM 2648 C C . THR B 1 82 ? -1.757 11.289 -12.258 1 87.62 82 THR B C 1
ATOM 2650 O O . THR B 1 82 ? -1.598 12.492 -12.07 1 87.62 82 THR B O 1
ATOM 2653 N N . PHE B 1 83 ? -2.189 10.414 -11.367 1 91 83 PHE B N 1
ATOM 2654 C CA . PHE B 1 83 ? -2.434 10.898 -10.016 1 91 83 PHE B CA 1
ATOM 2655 C C . PHE B 1 83 ? -1.912 9.914 -8.977 1 91 83 PHE B C 1
ATOM 2657 O O . PHE B 1 83 ? -1.976 8.703 -9.18 1 91 83 PHE B O 1
ATOM 2664 N N . GLY B 1 84 ? -1.38 10.516 -7.914 1 93.62 84 GLY B N 1
ATOM 2665 C CA . GLY B 1 84 ? -1.199 9.789 -6.668 1 93.62 84 GLY B CA 1
ATOM 2666 C C . GLY B 1 84 ? -2.23 10.148 -5.613 1 93.62 84 GLY B C 1
ATOM 2667 O O . GLY B 1 84 ? -3.043 11.055 -5.812 1 93.62 84 GLY B O 1
ATOM 2668 N N . GLU B 1 85 ? -2.227 9.352 -4.594 1 97.06 85 GLU B N 1
ATOM 2669 C CA . GLU B 1 85 ? -3.227 9.586 -3.557 1 97.06 85 GLU B CA 1
ATOM 2670 C C . GLU B 1 85 ? -2.572 9.773 -2.191 1 97.06 85 GLU B C 1
ATOM 2672 O O . GLU B 1 85 ? -2.797 8.984 -1.273 1 97.06 85 GLU B O 1
ATOM 2677 N N . PRO B 1 86 ? -1.837 10.922 -2.064 1 98.56 86 PRO B N 1
ATOM 2678 C CA . PRO B 1 86 ? -1.349 11.18 -0.71 1 98.56 86 PRO B CA 1
ATOM 2679 C C . PRO B 1 86 ? -2.473 11.25 0.321 1 98.56 86 PRO B C 1
ATOM 2681 O O . PRO B 1 86 ? -3.613 11.57 -0.022 1 98.56 86 PRO B O 1
ATOM 2684 N N . THR B 1 87 ? -2.064 10.852 1.541 1 98.81 87 THR B N 1
ATOM 2685 C CA . THR B 1 87 ? -3.055 10.773 2.607 1 98.81 87 THR B CA 1
ATOM 2686 C C . THR B 1 87 ? -2.545 11.445 3.875 1 98.81 87 THR B C 1
ATOM 2688 O O . THR B 1 87 ? -1.383 11.281 4.25 1 98.81 87 THR B O 1
ATOM 2691 N N . ALA B 1 88 ? -3.389 12.305 4.438 1 98.94 88 ALA B N 1
ATOM 2692 C CA . ALA B 1 88 ? -3.074 12.898 5.734 1 98.94 88 ALA B CA 1
ATOM 2693 C C . ALA B 1 88 ? -3.779 12.148 6.863 1 98.94 88 ALA B C 1
ATOM 2695 O O . ALA B 1 88 ? -5.004 12 6.844 1 98.94 88 ALA B O 1
ATOM 2696 N N . ILE B 1 89 ? -3.027 11.602 7.746 1 98.88 89 ILE B N 1
ATOM 2697 C CA . ILE B 1 89 ? -3.492 10.969 8.977 1 98.88 89 ILE B CA 1
ATOM 2698 C C . ILE B 1 89 ? -3.301 11.93 10.148 1 98.88 89 ILE B C 1
ATOM 2700 O O . ILE B 1 89 ? -2.168 12.242 10.523 1 98.88 89 ILE B O 1
ATOM 2704 N N . MET B 1 90 ? -4.398 12.344 10.766 1 98.88 90 MET B N 1
ATOM 2705 C CA . MET B 1 90 ? -4.281 13.5 11.641 1 98.88 90 MET B CA 1
ATOM 2706 C C . MET B 1 90 ? -4.914 13.219 13 1 98.88 90 MET B C 1
ATOM 2708 O O . MET B 1 90 ? -5.863 12.438 13.102 1 98.88 90 MET B O 1
ATOM 2712 N N . CYS B 1 91 ? -4.414 13.836 14.023 1 98.12 91 CYS B N 1
ATOM 2713 C CA . CYS B 1 91 ? -4.969 13.875 15.375 1 98.12 91 CYS B CA 1
ATOM 2714 C C . CYS B 1 91 ? -4.98 15.297 15.922 1 98.12 91 CYS B C 1
ATOM 2716 O O . CYS B 1 91 ? -3.99 16.016 15.797 1 98.12 91 CYS B O 1
ATOM 2718 N N . GLY B 1 92 ? -6.141 15.672 16.484 1 97.44 92 GLY B N 1
ATOM 2719 C CA . GLY B 1 92 ? -6.266 17.016 17.016 1 97.44 92 GLY B CA 1
ATOM 2720 C C . GLY B 1 92 ? -6.566 18.062 15.945 1 97.44 92 GLY B C 1
ATOM 2721 O O . GLY B 1 92 ? -6.746 17.719 14.773 1 97.44 92 GLY B O 1
ATOM 2722 N N . ASP B 1 93 ? -6.684 19.266 16.375 1 97.44 93 ASP B N 1
ATOM 2723 C CA . ASP B 1 93 ? -6.965 20.391 15.477 1 97.44 93 ASP B CA 1
ATOM 2724 C C . ASP B 1 93 ? -5.68 20.938 14.859 1 97.44 93 ASP B C 1
ATOM 2726 O O . ASP B 1 93 ? -4.984 21.75 15.477 1 97.44 93 ASP B O 1
ATOM 2730 N N . VAL B 1 94 ? -5.43 20.516 13.617 1 98.5 94 VAL B N 1
ATOM 2731 C CA . VAL B 1 94 ? -4.172 20.891 12.984 1 98.5 94 VAL B CA 1
ATOM 2732 C C . VAL B 1 94 ? -4.355 22.156 12.156 1 98.5 94 VAL B C 1
ATOM 2734 O O . VAL B 1 94 ? -3.383 22.828 11.82 1 98.5 94 VAL B O 1
ATOM 2737 N N . GLU B 1 95 ? -5.559 22.516 11.781 1 98.38 95 GLU B N 1
ATOM 2738 C CA . GLU B 1 95 ? -5.855 23.641 10.898 1 98.38 95 GLU B CA 1
ATOM 2739 C C . GLU B 1 95 ? -5.41 24.969 11.516 1 98.38 95 GLU B C 1
ATOM 2741 O O . GLU B 1 95 ? -5.738 25.25 12.664 1 98.38 95 GLU B O 1
ATOM 2746 N N . GLY B 1 96 ? -4.645 25.656 10.75 1 98.06 96 GLY B N 1
ATOM 2747 C CA . GLY B 1 96 ? -4.184 26.953 11.195 1 98.06 96 GLY B CA 1
ATOM 2748 C C . GLY B 1 96 ? -3.127 26.875 12.289 1 98.06 96 GLY B C 1
ATOM 2749 O O . GLY B 1 96 ? -2.738 27.891 12.859 1 98.06 96 GLY B O 1
ATOM 2750 N N . GLY B 1 97 ? -2.635 25.703 12.562 1 97.5 97 GLY B N 1
ATOM 2751 C CA . GLY B 1 97 ? -1.742 25.5 13.695 1 97.5 97 GLY B CA 1
ATOM 2752 C C . GLY B 1 97 ? -0.316 25.938 13.406 1 97.5 97 GLY B C 1
ATOM 2753 O O . GLY B 1 97 ? 0.068 26.109 12.25 1 97.5 97 GLY B O 1
ATOM 2754 N N . GLU B 1 98 ? 0.402 26.219 14.516 1 98.06 98 GLU B N 1
ATOM 2755 C CA . GLU B 1 98 ? 1.842 26.469 14.516 1 98.06 98 GLU B CA 1
ATOM 2756 C C . GLU B 1 98 ? 2.584 25.344 15.25 1 98.06 98 GLU B C 1
ATOM 2758 O O . GLU B 1 98 ? 2.068 24.781 16.219 1 98.06 98 GLU B O 1
ATOM 2763 N N . ASP B 1 99 ? 3.742 25.062 14.75 1 97.81 99 ASP B N 1
ATOM 2764 C CA . ASP B 1 99 ? 4.594 24.047 15.359 1 97.81 99 ASP B CA 1
ATOM 2765 C C . ASP B 1 99 ? 3.871 22.703 15.445 1 97.81 99 ASP B C 1
ATOM 2767 O O . ASP B 1 99 ? 3.959 22 16.469 1 97.81 99 ASP B O 1
ATOM 2771 N N . VAL B 1 100 ? 3.07 22.422 14.422 1 98.62 100 VAL B N 1
ATOM 2772 C CA . VAL B 1 100 ? 2.355 21.141 14.367 1 98.62 100 VAL B CA 1
ATOM 2773 C C . VAL B 1 100 ? 3.342 20.016 14.102 1 98.62 100 VAL B C 1
ATOM 2775 O O . VAL B 1 100 ? 4.195 20.109 13.219 1 98.62 100 VAL B O 1
ATOM 2778 N N . VAL B 1 101 ? 3.301 18.906 14.883 1 98.44 101 VAL B N 1
ATOM 2779 C CA . VAL B 1 101 ? 4.164 17.75 14.609 1 98.44 101 VAL B CA 1
ATOM 2780 C C . VAL B 1 101 ? 3.801 17.141 13.258 1 98.44 101 VAL B C 1
ATOM 2782 O O . VAL B 1 101 ? 2.625 16.922 12.969 1 98.44 101 VAL B O 1
ATOM 2785 N N . LEU B 1 102 ? 4.883 16.922 12.43 1 98.81 102 LEU B N 1
ATOM 2786 C CA . LEU B 1 102 ? 4.656 16.391 11.086 1 98.81 102 LEU B CA 1
ATOM 2787 C C . LEU B 1 102 ? 5.59 15.219 10.805 1 98.81 102 LEU B C 1
ATOM 2789 O O . LEU B 1 102 ? 6.805 15.336 10.969 1 98.81 102 LEU B O 1
ATOM 2793 N N . ARG B 1 103 ? 5.066 14.148 10.461 1 98.69 103 ARG B N 1
ATOM 2794 C CA . ARG B 1 103 ? 5.793 13.055 9.82 1 98.69 103 ARG B CA 1
ATOM 2795 C C . ARG B 1 103 ? 5.449 12.961 8.336 1 98.69 103 ARG B C 1
ATOM 2797 O O . ARG B 1 103 ? 4.277 12.914 7.969 1 98.69 103 ARG B O 1
ATOM 2804 N N . VAL B 1 104 ? 6.441 13 7.496 1 98.56 104 VAL B N 1
ATOM 2805 C CA . VAL B 1 104 ? 6.293 12.656 6.086 1 98.56 104 VAL B CA 1
ATOM 2806 C C . VAL B 1 104 ? 6.824 11.25 5.836 1 98.56 104 VAL B C 1
ATOM 2808 O O . VAL B 1 104 ? 8.016 10.992 6 1 98.56 104 VAL B O 1
ATOM 2811 N N . HIS B 1 105 ? 5.945 10.367 5.492 1 98.19 105 HIS B N 1
ATOM 2812 C CA . HIS B 1 105 ? 6.285 8.953 5.406 1 98.19 105 HIS B CA 1
ATOM 2813 C C . HIS B 1 105 ? 6.102 8.43 3.986 1 98.19 105 HIS B C 1
ATOM 2815 O O . HIS B 1 105 ? 5.035 8.594 3.391 1 98.19 105 HIS B O 1
ATOM 2821 N N . ASP B 1 106 ? 7.125 7.844 3.42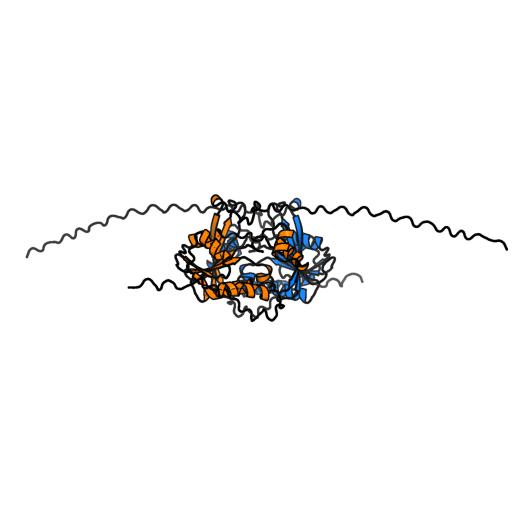2 1 97.69 106 ASP B N 1
ATOM 2822 C CA . ASP B 1 106 ? 7.07 7.219 2.102 1 97.69 106 ASP B CA 1
ATOM 2823 C C . ASP B 1 106 ? 6.738 5.734 2.213 1 97.69 106 ASP B C 1
ATOM 2825 O O . ASP B 1 106 ? 7.305 5.023 3.047 1 97.69 106 ASP B O 1
ATOM 2829 N N . ALA B 1 107 ? 5.902 5.277 1.391 1 98.31 107 ALA B N 1
ATOM 2830 C CA . ALA B 1 107 ? 5.348 3.924 1.404 1 98.31 107 ALA B CA 1
ATOM 2831 C C . ALA B 1 107 ? 6.453 2.877 1.324 1 98.31 107 ALA B C 1
ATOM 2833 O O . ALA B 1 107 ? 7.426 3.045 0.581 1 98.31 107 ALA B O 1
ATOM 2834 N N . CYS B 1 108 ? 6.281 1.836 2.045 1 97.94 108 CYS B N 1
ATOM 2835 C CA . CYS B 1 108 ? 7.129 0.653 1.951 1 97.94 108 CYS B CA 1
ATOM 2836 C C . CYS B 1 108 ? 6.301 -0.622 2.043 1 97.94 108 CYS B C 1
ATOM 2838 O O . CYS B 1 108 ? 6.141 -1.186 3.127 1 97.94 108 CYS B O 1
ATOM 2840 N N . PHE B 1 109 ? 5.941 -1.09 0.914 1 98.56 109 PHE B N 1
ATOM 2841 C CA . PHE B 1 109 ? 5.074 -2.256 0.809 1 98.56 109 PHE B CA 1
ATOM 2842 C C . PHE B 1 109 ? 5.699 -3.461 1.505 1 98.56 109 PHE B C 1
ATOM 2844 O O . PHE B 1 109 ? 5.039 -4.137 2.295 1 98.56 109 PHE B O 1
ATOM 2851 N N . THR B 1 110 ? 6.914 -3.738 1.333 1 98.31 110 THR B N 1
ATOM 2852 C CA . THR B 1 110 ? 7.559 -4.949 1.828 1 98.31 110 THR B CA 1
ATOM 2853 C C . THR B 1 110 ? 7.586 -4.961 3.354 1 98.31 110 THR B C 1
ATOM 2855 O O . THR B 1 110 ? 7.402 -6.012 3.975 1 98.31 110 THR B O 1
ATOM 2858 N N . SER B 1 111 ? 7.746 -3.805 3.969 1 97.88 111 SER B N 1
ATOM 2859 C CA . SER B 1 111 ? 7.805 -3.744 5.426 1 97.88 111 SER B CA 1
ATOM 2860 C C . SER B 1 111 ? 6.41 -3.613 6.031 1 97.88 111 SER B C 1
ATOM 2862 O O . SER B 1 111 ? 6.023 -4.41 6.887 1 97.88 111 SER B O 1
ATOM 2864 N N . GLU B 1 112 ? 5.656 -2.719 5.512 1 98.31 112 GLU B N 1
ATOM 2865 C CA . GLU B 1 112 ? 4.398 -2.34 6.148 1 98.31 112 GLU B CA 1
ATOM 2866 C C . GLU B 1 112 ? 3.318 -3.391 5.906 1 98.31 112 GLU B C 1
ATOM 2868 O O . GLU B 1 112 ? 2.467 -3.621 6.766 1 98.31 112 GLU B O 1
ATOM 2873 N N . VAL B 1 113 ? 3.344 -4.004 4.742 1 98.62 113 VAL B N 1
ATOM 2874 C CA . VAL B 1 113 ? 2.289 -4.941 4.371 1 98.62 113 VAL B CA 1
ATOM 2875 C C . VAL B 1 113 ? 2.781 -6.375 4.562 1 98.62 113 VAL B C 1
ATOM 2877 O O . VAL B 1 113 ? 2.096 -7.199 5.168 1 98.62 113 VAL B O 1
ATOM 2880 N N . LEU B 1 114 ? 4.043 -6.641 4.176 1 98.44 114 LEU B N 1
ATOM 2881 C CA . LEU B 1 114 ? 4.508 -8.023 4.156 1 98.44 114 LEU B CA 1
ATOM 2882 C C . LEU B 1 114 ? 5.309 -8.352 5.41 1 98.44 114 LEU B C 1
ATOM 2884 O O . LEU B 1 114 ? 5.605 -9.516 5.68 1 98.44 114 LEU B O 1
ATOM 2888 N N . GLY B 1 115 ? 5.727 -7.344 6.164 1 97.62 115 GLY B N 1
ATOM 2889 C CA . GLY B 1 115 ? 6.461 -7.582 7.395 1 97.62 115 GLY B CA 1
ATOM 2890 C C . GLY B 1 115 ? 7.934 -7.863 7.164 1 97.62 115 GLY B C 1
ATOM 2891 O O . GLY B 1 115 ? 8.539 -8.648 7.898 1 97.62 115 GLY B O 1
ATOM 2892 N N . SER B 1 116 ? 8.469 -7.262 6.148 1 97.56 116 SER B N 1
ATOM 2893 C CA . SER B 1 116 ? 9.875 -7.465 5.828 1 97.56 116 SER B CA 1
ATOM 2894 C C . SER B 1 116 ? 10.773 -7.102 7.008 1 97.56 116 SER B C 1
ATOM 2896 O O . SER B 1 116 ? 10.516 -6.125 7.715 1 97.56 116 SER B O 1
ATOM 2898 N N . LEU B 1 117 ? 11.867 -7.801 7.047 1 94.31 117 LEU B N 1
ATOM 2899 C CA . LEU B 1 117 ? 12.828 -7.582 8.125 1 94.31 117 LEU B CA 1
ATOM 2900 C C . LEU B 1 117 ? 14.031 -6.789 7.625 1 94.31 117 LEU B C 1
ATOM 2902 O O . LEU B 1 117 ? 15.008 -6.617 8.352 1 94.31 117 LEU B O 1
ATOM 2906 N N . LYS B 1 118 ? 13.93 -6.262 6.414 1 91.75 118 LYS B N 1
ATOM 2907 C CA . LYS B 1 118 ? 15.07 -5.605 5.785 1 91.75 118 LYS B CA 1
ATOM 2908 C C . LYS B 1 118 ? 15.141 -4.133 6.176 1 91.75 118 LYS B C 1
ATOM 2910 O O . LYS B 1 118 ? 16.172 -3.479 5.973 1 91.75 118 LYS B O 1
ATOM 2915 N N . CYS B 1 119 ? 14.055 -3.609 6.68 1 90.81 119 CYS B N 1
ATOM 2916 C CA . CYS B 1 119 ? 14.031 -2.199 7.055 1 90.81 119 CYS B CA 1
ATOM 2917 C C . CYS B 1 119 ? 13.062 -1.958 8.211 1 90.81 119 CYS B C 1
ATOM 2919 O O . CYS B 1 119 ? 12.406 -2.887 8.68 1 90.81 119 CYS B O 1
ATOM 2921 N N . ASP B 1 120 ? 13 -0.767 8.703 1 93 120 ASP B N 1
ATOM 2922 C CA . ASP B 1 120 ? 12.172 -0.458 9.867 1 93 120 ASP B CA 1
ATOM 2923 C C . ASP B 1 120 ? 11.047 0.506 9.492 1 93 120 ASP B C 1
ATOM 2925 O O . ASP B 1 120 ? 10.539 1.237 10.344 1 93 120 ASP B O 1
ATOM 2929 N N . CYS B 1 121 ? 10.695 0.554 8.25 1 95.62 121 CYS B N 1
ATOM 2930 C CA . CYS B 1 121 ? 9.711 1.528 7.789 1 95.62 121 CYS B CA 1
ATOM 2931 C C . CYS B 1 121 ? 8.383 1.354 8.523 1 95.62 121 CYS B C 1
ATOM 2933 O O . CYS B 1 121 ? 7.746 2.338 8.906 1 95.62 121 CYS B O 1
ATOM 2935 N N . ALA B 1 122 ? 7.961 0.101 8.734 1 96.75 122 ALA B N 1
ATOM 2936 C CA . ALA B 1 122 ? 6.699 -0.167 9.422 1 96.75 122 ALA B CA 1
ATOM 2937 C C . ALA B 1 122 ? 6.73 0.339 10.859 1 96.75 122 ALA B C 1
ATOM 2939 O O . ALA B 1 122 ? 5.789 0.987 11.32 1 96.75 122 ALA B O 1
ATOM 2940 N N . GLU B 1 123 ? 7.754 0.056 11.555 1 94.75 123 GLU B N 1
ATOM 2941 C CA . GLU B 1 123 ? 7.914 0.473 12.945 1 94.75 123 GLU B CA 1
ATOM 2942 C C . GLU B 1 123 ? 7.945 1.994 13.062 1 94.75 123 GLU B C 1
ATOM 2944 O O . GLU B 1 123 ? 7.375 2.561 14 1 94.75 123 GLU B O 1
ATOM 2949 N N . GLN B 1 124 ? 8.609 2.604 12.125 1 95.44 124 GLN B N 1
ATOM 2950 C CA . GLN B 1 124 ? 8.672 4.059 12.125 1 95.44 124 GLN B CA 1
ATOM 2951 C C . GLN B 1 124 ? 7.293 4.676 11.93 1 95.44 124 GLN B C 1
ATOM 2953 O O . GLN B 1 124 ? 6.945 5.656 12.594 1 95.44 124 GLN B O 1
ATOM 2958 N N . LEU B 1 125 ? 6.535 4.125 11.016 1 97.56 125 LEU B N 1
ATOM 2959 C CA . LEU B 1 125 ? 5.18 4.613 10.797 1 97.56 125 LEU B CA 1
ATOM 2960 C C . LEU B 1 125 ? 4.332 4.441 12.055 1 97.56 125 LEU B C 1
ATOM 2962 O O . LEU B 1 125 ? 3.648 5.379 12.477 1 97.56 125 LEU B O 1
ATOM 2966 N N . GLN B 1 126 ? 4.387 3.281 12.6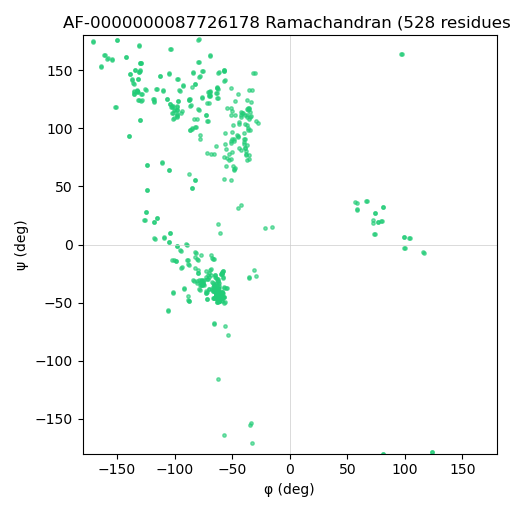41 1 96.69 126 GLN B N 1
ATOM 2967 C CA . GLN B 1 126 ? 3.623 2.996 13.852 1 96.69 126 GLN B CA 1
ATOM 2968 C C . GLN B 1 126 ? 3.992 3.961 14.969 1 96.69 126 GLN B C 1
ATOM 2970 O O . GLN B 1 126 ? 3.111 4.535 15.617 1 96.69 126 GLN B O 1
ATOM 2975 N N . MET B 1 127 ? 5.262 4.109 15.164 1 95.56 127 MET B N 1
ATOM 2976 C CA . MET B 1 127 ? 5.746 5.023 16.188 1 95.56 127 MET B CA 1
ATOM 2977 C C . MET B 1 127 ? 5.242 6.441 15.938 1 95.56 127 MET B C 1
ATOM 2979 O O . MET B 1 127 ? 4.82 7.129 16.875 1 95.56 127 MET B O 1
ATOM 2983 N N . SER B 1 128 ? 5.262 6.848 14.703 1 97.38 128 SER B N 1
ATOM 2984 C CA . SER B 1 128 ? 4.824 8.195 14.352 1 97.38 128 SER B CA 1
ATOM 2985 C C . SER B 1 128 ? 3.34 8.391 14.648 1 97.38 128 SER B C 1
ATOM 2987 O O . SER B 1 128 ? 2.943 9.414 15.203 1 97.38 128 SER B O 1
ATOM 2989 N N . MET B 1 129 ? 2.529 7.418 14.289 1 98 129 MET B N 1
ATOM 2990 C CA . MET B 1 129 ? 1.094 7.5 14.531 1 98 129 MET B CA 1
ATOM 2991 C C . MET B 1 129 ? 0.801 7.543 16.031 1 98 129 MET B C 1
ATOM 2993 O O . MET B 1 129 ? -0.004 8.359 16.484 1 98 129 MET B O 1
ATOM 2997 N N . GLU B 1 130 ? 1.473 6.742 16.75 1 97 130 GLU B N 1
ATOM 2998 C CA . GLU B 1 130 ? 1.273 6.715 18.203 1 97 130 GLU B CA 1
ATOM 2999 C C . GLU B 1 130 ? 1.732 8.016 18.844 1 97 130 GLU B C 1
ATOM 3001 O O . GLU B 1 130 ? 1.083 8.523 19.766 1 97 130 GLU B O 1
ATOM 3006 N N . TYR B 1 131 ? 2.83 8.523 18.359 1 96.62 131 TYR B N 1
ATOM 3007 C CA . TYR B 1 131 ? 3.361 9.773 18.891 1 96.62 131 TYR B CA 1
ATOM 3008 C C . TYR B 1 131 ? 2.373 10.914 18.688 1 96.62 131 TYR B C 1
ATOM 3010 O O . TYR B 1 131 ? 2.07 11.656 19.625 1 96.62 131 TYR B O 1
ATOM 3018 N N . ILE B 1 132 ? 1.853 11.039 17.453 1 96.81 132 ILE B N 1
ATOM 3019 C CA . ILE B 1 132 ? 0.994 12.18 17.188 1 96.81 132 ILE B CA 1
ATOM 3020 C C . ILE B 1 132 ? -0.335 12.016 17.922 1 96.81 132 ILE B C 1
ATOM 3022 O O . ILE B 1 132 ? -0.982 13.008 18.281 1 96.81 132 ILE B O 1
ATOM 3026 N N . HIS B 1 133 ? -0.716 10.797 18.109 1 97.06 133 HIS B N 1
ATOM 3027 C CA . HIS B 1 133 ? -1.929 10.562 18.891 1 97.06 133 HIS B CA 1
ATOM 3028 C C . HIS B 1 133 ? -1.749 11.008 20.344 1 97.06 133 HIS B C 1
ATOM 3030 O O . HIS B 1 133 ? -2.643 11.633 20.922 1 97.06 133 HIS B O 1
ATOM 3036 N N . ALA B 1 134 ? -0.594 10.75 20.906 1 96.19 134 ALA B N 1
ATOM 3037 C CA . ALA B 1 134 ? -0.298 11.07 22.297 1 96.19 134 ALA B CA 1
ATOM 3038 C C . ALA B 1 134 ? 0.047 12.547 22.469 1 96.19 134 ALA B C 1
ATOM 3040 O O . ALA B 1 134 ? -0.085 13.102 23.547 1 96.19 134 ALA B O 1
ATOM 3041 N N . ASN B 1 135 ? 0.535 13.211 21.391 1 95.38 135 ASN B N 1
ATOM 3042 C CA . ASN B 1 135 ? 1.002 14.594 21.453 1 95.38 135 ASN B CA 1
ATOM 3043 C C . ASN B 1 135 ? 0.272 15.477 20.438 1 95.38 135 ASN B C 1
ATOM 3045 O O . ASN B 1 135 ? 0.898 16.266 19.734 1 95.38 135 ASN B O 1
ATOM 3049 N N . SER B 1 136 ? -0.993 15.352 20.391 1 94.69 136 SER B N 1
ATOM 3050 C CA . SER B 1 136 ? -1.8 16.109 19.438 1 94.69 136 SER B CA 1
ATOM 3051 C C . SER B 1 136 ? -1.66 17.609 19.688 1 94.69 136 SER B C 1
ATOM 3053 O O . SER B 1 136 ? -1.406 18.047 20.812 1 94.69 136 SER B O 1
ATOM 3055 N N . PRO B 1 137 ? -1.742 18.484 18.625 1 97.56 137 PRO B N 1
ATOM 3056 C CA . PRO B 1 137 ? -2.111 18.125 17.25 1 97.56 137 PRO B CA 1
ATOM 3057 C C . PRO B 1 137 ? -0.927 17.609 16.438 1 97.56 137 PRO B C 1
ATOM 3059 O O . PRO B 1 137 ? 0.214 18.016 16.672 1 97.56 137 PRO B O 1
ATOM 3062 N N . GLY B 1 138 ? -1.142 16.672 15.469 1 98.69 138 GLY B N 1
ATOM 3063 C CA . GLY B 1 138 ? -0.098 16.125 14.617 1 98.69 138 GLY B CA 1
ATOM 3064 C C . GLY B 1 138 ? -0.633 15.523 13.328 1 98.69 138 GLY B C 1
ATOM 3065 O O . GLY B 1 138 ? -1.834 15.273 13.211 1 98.69 138 GLY B O 1
ATOM 3066 N N . ILE B 1 139 ? 0.292 15.414 12.367 1 98.88 139 ILE B N 1
ATOM 3067 C CA . ILE B 1 139 ? -0.058 14.906 11.047 1 98.88 139 ILE B CA 1
ATOM 3068 C C . ILE B 1 139 ? 0.992 13.898 10.586 1 98.88 139 ILE B C 1
ATOM 3070 O O . ILE B 1 139 ? 2.193 14.133 10.734 1 98.88 139 ILE B O 1
ATOM 3074 N N . VAL B 1 140 ? 0.567 12.789 10.125 1 98.88 140 VAL B N 1
ATOM 3075 C CA . VAL B 1 140 ? 1.375 11.945 9.25 1 98.88 140 VAL B CA 1
ATOM 3076 C C . VAL B 1 140 ? 0.898 12.086 7.809 1 98.88 140 VAL B C 1
ATOM 3078 O O . VAL B 1 140 ? -0.262 11.805 7.504 1 98.88 140 VAL B O 1
ATOM 3081 N N . ILE B 1 141 ? 1.751 12.562 6.949 1 98.94 141 ILE B N 1
ATOM 3082 C CA . ILE B 1 141 ? 1.454 12.562 5.52 1 98.94 141 ILE B CA 1
ATOM 3083 C C . ILE B 1 141 ? 2.115 11.352 4.859 1 98.94 141 ILE B C 1
ATOM 3085 O O . ILE B 1 141 ? 3.344 11.227 4.867 1 98.94 141 ILE B O 1
ATOM 3089 N N . TYR B 1 142 ? 1.286 10.484 4.352 1 98.88 142 TYR B N 1
ATOM 3090 C CA . TYR B 1 142 ? 1.714 9.234 3.727 1 98.88 142 TYR B CA 1
ATOM 3091 C C . TYR B 1 142 ? 1.784 9.383 2.211 1 98.88 142 TYR B C 1
ATOM 3093 O O . TYR B 1 142 ? 0.794 9.734 1.569 1 98.88 142 TYR B O 1
ATOM 3101 N N . LEU B 1 143 ? 2.939 9.109 1.635 1 98.44 143 LEU B N 1
ATOM 3102 C CA . LEU B 1 143 ? 3.184 9.25 0.204 1 98.44 143 LEU B CA 1
ATOM 3103 C C . LEU B 1 143 ? 3.473 7.902 -0.439 1 98.44 143 LEU B C 1
ATOM 3105 O O . LEU B 1 143 ? 4.242 7.105 0.1 1 98.44 143 LEU B O 1
ATOM 3109 N N . TRP B 1 144 ? 2.834 7.672 -1.544 1 96.75 144 TRP B N 1
ATOM 3110 C CA . TRP B 1 144 ? 2.953 6.398 -2.244 1 96.75 144 TRP B CA 1
ATOM 3111 C C . TRP B 1 144 ? 4.207 6.371 -3.111 1 96.75 144 TRP B C 1
ATOM 3113 O O . TRP B 1 144 ? 4.129 6.141 -4.32 1 96.75 144 TRP B O 1
ATOM 3123 N N . GLN B 1 145 ? 5.297 6.621 -2.479 1 96.06 145 GLN B N 1
ATOM 3124 C CA . GLN B 1 145 ? 6.566 6.648 -3.197 1 96.06 145 GLN B CA 1
ATOM 3125 C C . GLN B 1 145 ? 7.449 5.469 -2.803 1 96.06 145 GLN B C 1
ATOM 3127 O O . GLN B 1 145 ? 8.5 5.652 -2.188 1 96.06 145 GLN B O 1
ATOM 3132 N N . GLU B 1 146 ? 7.023 4.246 -3.25 1 96.44 146 GLU B N 1
ATOM 3133 C CA . GLU B 1 146 ? 7.691 2.975 -2.99 1 96.44 146 GLU B CA 1
ATOM 3134 C C . GLU B 1 146 ? 9.094 2.953 -3.592 1 96.44 146 GLU B C 1
ATOM 3136 O O . GLU B 1 146 ? 9.297 3.414 -4.719 1 96.44 146 GLU B O 1
ATOM 3141 N N . GLY B 1 147 ? 10.07 2.479 -2.785 1 94.38 147 GLY B N 1
ATOM 3142 C CA . GLY B 1 147 ? 11.422 2.355 -3.299 1 94.38 147 GLY B CA 1
ATOM 3143 C C . GLY B 1 147 ? 12.07 3.695 -3.607 1 94.38 147 GLY B C 1
ATOM 3144 O O . GLY B 1 147 ? 12.727 3.848 -4.637 1 94.38 147 GLY B O 1
ATOM 3145 N N . ARG B 1 148 ? 11.797 4.645 -2.803 1 93.44 148 ARG B N 1
ATOM 3146 C CA . ARG B 1 148 ? 12.281 6.004 -3.02 1 93.44 148 ARG B CA 1
ATOM 3147 C C . ARG B 1 148 ? 11.812 6.547 -4.363 1 93.44 148 ARG B C 1
ATOM 3149 O O . ARG B 1 148 ? 12.578 7.211 -5.07 1 93.44 148 ARG B O 1
ATOM 3156 N N . GLY B 1 149 ? 10.68 6.078 -4.742 1 92.56 149 GLY B N 1
ATOM 3157 C CA . GLY B 1 149 ? 10.039 6.641 -5.918 1 92.56 149 GLY B CA 1
ATOM 3158 C C . GLY B 1 149 ? 10.25 5.809 -7.168 1 92.56 149 GLY B C 1
ATOM 3159 O O . GLY B 1 149 ? 9.664 6.094 -8.211 1 92.56 149 GLY B O 1
ATOM 3160 N N . ILE B 1 150 ? 10.992 4.738 -7.152 1 91.94 150 ILE B N 1
ATOM 3161 C CA . ILE B 1 150 ? 11.297 3.986 -8.367 1 91.94 150 ILE B CA 1
ATOM 3162 C C . ILE B 1 150 ? 10.219 2.932 -8.602 1 91.94 150 ILE B C 1
ATOM 3164 O O . ILE B 1 150 ? 10.148 2.328 -9.672 1 91.94 150 ILE B O 1
ATOM 3168 N N . GLY B 1 151 ? 9.391 2.654 -7.637 1 94.12 151 GLY B N 1
ATOM 3169 C CA . GLY B 1 151 ? 8.336 1.656 -7.777 1 94.12 151 GLY B CA 1
ATOM 3170 C C . GLY B 1 151 ? 8.727 0.305 -7.207 1 94.12 151 GLY B C 1
ATOM 3171 O O . GLY B 1 151 ? 9.906 0.026 -7 1 94.12 151 GLY B O 1
ATOM 3172 N N . LEU B 1 152 ? 7.75 -0.543 -6.992 1 97 152 LEU B N 1
ATOM 3173 C CA . LEU B 1 152 ? 7.938 -1.818 -6.309 1 97 152 LEU B CA 1
ATOM 3174 C C . LEU B 1 152 ? 8.695 -2.803 -7.191 1 97 152 LEU B C 1
ATOM 3176 O O . LEU B 1 152 ? 9.633 -3.463 -6.727 1 97 152 LEU B O 1
ATOM 3180 N N . ALA B 1 153 ? 8.289 -2.912 -8.43 1 96 153 ALA B N 1
ATOM 3181 C CA . ALA B 1 153 ? 8.938 -3.867 -9.328 1 96 153 ALA B CA 1
ATOM 3182 C C . ALA B 1 153 ? 10.43 -3.57 -9.461 1 96 153 ALA B C 1
ATOM 3184 O O . ALA B 1 153 ? 11.25 -4.484 -9.438 1 96 153 ALA B O 1
ATOM 3185 N N . ASN B 1 154 ? 10.75 -2.307 -9.57 1 95.12 154 ASN B N 1
ATOM 3186 C CA . ASN B 1 154 ? 12.148 -1.918 -9.672 1 95.12 154 ASN B CA 1
ATOM 3187 C C . ASN B 1 154 ? 12.891 -2.137 -8.352 1 95.12 154 ASN B C 1
ATOM 3189 O O . ASN B 1 154 ? 14.07 -2.502 -8.352 1 95.12 154 ASN B O 1
ATOM 3193 N N . LYS B 1 155 ? 12.211 -1.864 -7.309 1 96.38 155 LYS B N 1
ATOM 3194 C CA . LYS B 1 155 ? 12.789 -2.166 -6 1 96.38 155 LYS B CA 1
ATOM 3195 C C . LYS B 1 155 ? 13.148 -3.643 -5.887 1 96.38 155 LYS B C 1
ATOM 3197 O O . LYS B 1 155 ? 14.242 -3.986 -5.422 1 96.38 155 LYS B O 1
ATOM 3202 N N . ILE B 1 156 ? 12.281 -4.535 -6.312 1 97.31 156 ILE B N 1
ATOM 3203 C CA . ILE B 1 156 ? 12.523 -5.977 -6.285 1 97.31 156 ILE B CA 1
ATOM 3204 C C . ILE B 1 156 ? 13.719 -6.316 -7.172 1 97.31 156 ILE B C 1
ATOM 3206 O O . ILE B 1 156 ? 14.562 -7.133 -6.797 1 97.31 156 ILE B O 1
ATOM 3210 N N . ALA B 1 157 ? 13.742 -5.66 -8.273 1 97 157 ALA B N 1
ATOM 3211 C CA . ALA B 1 157 ? 14.875 -5.867 -9.172 1 97 157 ALA B CA 1
ATOM 3212 C C . ALA B 1 157 ? 16.188 -5.445 -8.5 1 97 157 ALA B C 1
ATOM 3214 O O . ALA B 1 157 ? 17.203 -6.133 -8.625 1 97 157 ALA B O 1
ATOM 3215 N N . ALA B 1 158 ? 16.156 -4.336 -7.84 1 95 158 ALA B N 1
ATOM 3216 C CA . ALA B 1 158 ? 17.328 -3.865 -7.121 1 95 158 ALA B CA 1
ATOM 3217 C C . ALA B 1 158 ? 17.734 -4.848 -6.023 1 95 158 ALA B C 1
ATOM 3219 O O . ALA B 1 158 ? 18.906 -5.16 -5.863 1 95 158 ALA B O 1
ATOM 3220 N N . TYR B 1 159 ? 16.781 -5.367 -5.285 1 94.94 159 TYR B N 1
ATOM 3221 C CA . TYR B 1 159 ? 17.031 -6.355 -4.242 1 94.94 159 TYR B CA 1
ATOM 3222 C C . TYR B 1 159 ? 17.688 -7.602 -4.82 1 94.94 159 TYR B C 1
ATOM 3224 O O . TYR B 1 159 ? 18.594 -8.18 -4.203 1 94.94 159 TYR B O 1
ATOM 3232 N N . LYS B 1 160 ? 17.219 -7.977 -5.934 1 95.94 160 LYS B N 1
ATOM 3233 C CA . LYS B 1 160 ? 17.781 -9.148 -6.594 1 95.94 160 LYS B CA 1
ATOM 3234 C C . LYS B 1 160 ? 19.266 -8.953 -6.871 1 95.94 160 LYS B C 1
ATOM 3236 O O . LYS B 1 160 ? 20.078 -9.852 -6.605 1 95.94 160 LYS B O 1
ATOM 3241 N N . LEU B 1 161 ? 19.562 -7.789 -7.383 1 94.56 161 LEU B N 1
ATOM 3242 C CA . LEU B 1 161 ? 20.953 -7.492 -7.68 1 94.56 161 LEU B CA 1
ATOM 3243 C C . LEU B 1 161 ? 21.781 -7.391 -6.398 1 94.56 161 LEU B C 1
ATOM 3245 O O . LEU B 1 161 ? 22.953 -7.758 -6.379 1 94.56 161 LEU B O 1
ATOM 3249 N N . GLN B 1 162 ? 21.156 -6.926 -5.387 1 91.31 162 GLN B N 1
ATOM 3250 C CA . GLN B 1 162 ? 21.844 -6.855 -4.102 1 91.31 162 GLN B CA 1
ATOM 3251 C C . GLN B 1 162 ? 22.156 -8.25 -3.562 1 91.31 162 GLN B C 1
ATOM 3253 O O . GLN B 1 162 ? 23.203 -8.461 -2.934 1 91.31 162 GLN B O 1
ATOM 3258 N N . GLU B 1 163 ? 21.297 -9.172 -3.771 1 91.06 163 GLU B N 1
ATOM 3259 C CA . GLU B 1 163 ? 21.547 -10.562 -3.408 1 91.06 163 GLU B CA 1
ATOM 3260 C C . GLU B 1 163 ? 22.781 -11.109 -4.117 1 91.06 163 GLU B C 1
ATOM 3262 O O . GLU B 1 163 ? 23.422 -12.039 -3.629 1 91.06 163 GLU B O 1
ATOM 3267 N N . GLN B 1 164 ? 23.047 -10.5 -5.211 1 91.44 164 GLN B N 1
ATOM 3268 C CA . GLN B 1 164 ? 24.188 -10.938 -6 1 91.44 164 GLN B CA 1
ATOM 3269 C C . GLN B 1 164 ? 25.469 -10.203 -5.578 1 91.44 164 GLN B C 1
ATOM 3271 O O . GLN B 1 164 ? 26.516 -10.359 -6.207 1 91.44 164 GLN B O 1
ATOM 3276 N N . GLY B 1 165 ? 25.359 -9.281 -4.57 1 91.31 165 GLY B N 1
ATOM 3277 C CA . GLY B 1 165 ? 26.562 -8.703 -3.979 1 91.31 165 GLY B CA 1
ATOM 32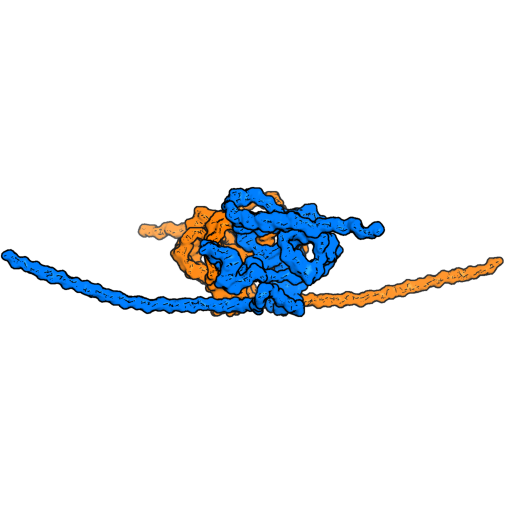78 C C . GLY B 1 165 ? 26.672 -7.211 -4.195 1 91.31 165 GLY B C 1
ATOM 3279 O O . GLY B 1 165 ? 27.578 -6.566 -3.666 1 91.31 165 GLY B O 1
ATOM 3280 N N . LEU B 1 166 ? 25.797 -6.672 -4.984 1 91.06 166 LEU B N 1
ATOM 3281 C CA . LEU B 1 166 ? 25.844 -5.234 -5.219 1 91.06 166 LEU B CA 1
ATOM 3282 C C . LEU B 1 166 ? 25.234 -4.473 -4.043 1 91.06 166 LEU B C 1
ATOM 3284 O O . LEU B 1 166 ? 24.297 -4.953 -3.404 1 91.06 166 LEU B O 1
ATOM 3288 N N . ASP B 1 167 ? 25.828 -3.33 -3.797 1 88.62 167 ASP B N 1
ATOM 3289 C CA . ASP B 1 167 ? 25.141 -2.479 -2.828 1 88.62 167 ASP B CA 1
ATOM 3290 C C . ASP B 1 167 ? 23.984 -1.738 -3.473 1 88.62 167 ASP B C 1
ATOM 3292 O O . ASP B 1 167 ? 23.719 -1.892 -4.668 1 88.62 167 ASP B O 1
ATOM 3296 N N . THR B 1 168 ? 23.234 -0.993 -2.646 1 85.56 168 THR B N 1
ATOM 3297 C CA . THR B 1 168 ? 22.016 -0.338 -3.098 1 85.56 168 THR B CA 1
ATOM 3298 C C . THR B 1 168 ? 22.297 0.61 -4.258 1 85.56 168 THR B C 1
ATOM 3300 O O . THR B 1 168 ? 21.594 0.604 -5.266 1 85.56 168 THR B O 1
ATOM 3303 N N . VAL B 1 169 ? 23.328 1.396 -4.145 1 85.75 169 VAL B N 1
ATOM 3304 C CA . VAL B 1 169 ? 23.656 2.4 -5.148 1 85.75 169 VAL B CA 1
ATOM 3305 C C . VAL B 1 169 ? 24.047 1.714 -6.457 1 85.75 169 VAL B C 1
ATOM 3307 O O . VAL B 1 169 ? 23.547 2.064 -7.523 1 85.75 169 VAL B O 1
ATOM 3310 N N . ASP B 1 170 ? 24.875 0.73 -6.336 1 91.12 170 ASP B N 1
ATOM 3311 C CA . ASP B 1 170 ? 25.328 0.001 -7.512 1 91.12 170 ASP B CA 1
ATOM 3312 C C . ASP B 1 170 ? 24.188 -0.764 -8.172 1 91.12 170 ASP B C 1
ATOM 3314 O O . ASP B 1 170 ? 24.125 -0.858 -9.398 1 91.12 170 ASP B O 1
ATOM 3318 N N . ALA B 1 171 ? 23.328 -1.31 -7.395 1 92.38 171 ALA B N 1
ATOM 3319 C CA . ALA B 1 171 ? 22.172 -2.027 -7.922 1 92.38 171 ALA B CA 1
ATOM 3320 C C . ALA B 1 171 ? 21.281 -1.101 -8.742 1 92.38 171 ALA B C 1
ATOM 3322 O O . ALA B 1 171 ? 20.875 -1.439 -9.852 1 92.38 171 ALA B O 1
ATOM 3323 N N . ASN B 1 172 ? 21.031 0.061 -8.195 1 89.69 172 ASN B N 1
ATOM 3324 C CA . ASN B 1 172 ? 20.203 1.028 -8.914 1 89.69 172 ASN B CA 1
ATOM 3325 C C . ASN B 1 172 ? 20.844 1.468 -10.219 1 89.69 172 ASN B C 1
ATOM 3327 O O . ASN B 1 172 ? 20.188 1.561 -11.25 1 89.69 172 ASN B O 1
ATOM 3331 N N . ARG B 1 173 ? 22.109 1.676 -10.164 1 90.88 173 ARG B N 1
ATOM 3332 C CA . ARG B 1 173 ? 22.844 2.09 -11.352 1 90.88 173 ARG B CA 1
ATOM 3333 C C . ARG B 1 173 ? 22.812 1.007 -12.43 1 90.88 173 ARG B C 1
ATOM 3335 O O . ARG B 1 173 ? 22.609 1.302 -13.609 1 90.88 173 ARG B O 1
ATOM 3342 N N . ALA B 1 174 ? 23.016 -0.143 -12 1 93.5 174 ALA B N 1
ATOM 3343 C CA . ALA B 1 174 ? 23 -1.269 -12.938 1 93.5 174 ALA B CA 1
ATOM 3344 C C . ALA B 1 174 ? 21.641 -1.383 -13.641 1 93.5 174 ALA B C 1
ATOM 3346 O O . ALA B 1 174 ? 21.578 -1.838 -14.781 1 93.5 174 ALA B O 1
ATOM 3347 N N . LEU B 1 175 ? 20.641 -0.898 -13.016 1 94.06 175 LEU B N 1
ATOM 3348 C CA . LEU B 1 175 ? 19.281 -0.968 -13.562 1 94.06 175 LEU B CA 1
ATOM 3349 C C . LEU B 1 175 ? 18.938 0.313 -14.32 1 94.06 175 LEU B C 1
ATOM 3351 O O . LEU B 1 175 ? 17.844 0.432 -14.875 1 94.06 175 LEU B O 1
ATOM 3355 N N . GLY B 1 176 ? 19.844 1.311 -14.273 1 93.69 176 GLY B N 1
ATOM 3356 C CA . GLY B 1 176 ? 19.578 2.596 -14.898 1 93.69 176 GLY B CA 1
ATOM 3357 C C . GLY B 1 176 ? 18.578 3.441 -14.125 1 93.69 176 GLY B C 1
ATOM 3358 O O . GLY B 1 176 ? 17.859 4.258 -14.703 1 93.69 176 GLY B O 1
ATOM 3359 N N . LEU B 1 177 ? 18.516 3.227 -12.891 1 91.25 177 LEU B N 1
ATOM 3360 C CA . LEU B 1 177 ? 17.547 3.922 -12.039 1 91.25 177 LEU B CA 1
ATOM 3361 C C . LEU B 1 177 ? 18.234 5.004 -11.211 1 91.25 177 LEU B C 1
ATOM 3363 O O . LEU B 1 177 ? 19.406 4.859 -10.836 1 91.25 177 LEU B O 1
ATOM 3367 N N . PRO B 1 178 ? 17.469 6.102 -10.969 1 89.81 178 PRO B N 1
ATOM 3368 C CA . PRO B 1 178 ? 18.016 7.102 -10.047 1 89.81 178 PRO B CA 1
ATOM 3369 C C . PRO B 1 178 ? 18.078 6.594 -8.609 1 89.81 178 PRO B C 1
ATOM 3371 O O . PRO B 1 178 ? 17.391 5.633 -8.25 1 89.81 178 PRO B O 1
ATOM 3374 N N . ASP B 1 179 ? 18.875 7.27 -7.77 1 86.31 179 ASP B N 1
ATOM 3375 C CA . ASP B 1 179 ? 19.016 6.902 -6.359 1 86.31 179 ASP B CA 1
ATOM 3376 C C . ASP B 1 179 ? 17.766 7.324 -5.566 1 86.31 179 ASP B C 1
ATOM 3378 O O . ASP B 1 179 ? 17.438 6.703 -4.559 1 86.31 179 ASP B O 1
ATOM 3382 N N . ASP B 1 180 ? 17.234 8.406 -5.973 1 89.44 180 ASP B N 1
ATOM 3383 C CA . ASP B 1 180 ? 16.078 8.969 -5.27 1 89.44 180 ASP B CA 1
ATOM 3384 C C . ASP B 1 180 ? 15.195 9.766 -6.219 1 89.44 180 ASP B C 1
ATOM 3386 O O . ASP B 1 180 ? 15.633 10.758 -6.809 1 89.44 180 ASP B O 1
ATOM 3390 N N . SER B 1 181 ? 13.93 9.297 -6.348 1 90.75 181 SER B N 1
ATOM 3391 C CA . SER B 1 181 ? 13 9.945 -7.27 1 90.75 181 SER B CA 1
ATOM 3392 C C . SER B 1 181 ? 11.797 10.516 -6.531 1 90.75 181 SER B C 1
ATOM 3394 O O . SER B 1 181 ? 10.766 10.812 -7.148 1 90.75 181 SER B O 1
ATOM 3396 N N . ARG B 1 182 ? 11.938 10.703 -5.258 1 93 182 ARG B N 1
ATOM 3397 C CA . ARG B 1 182 ? 10.82 11.211 -4.469 1 93 182 ARG B CA 1
ATOM 3398 C C . ARG B 1 182 ? 10.617 12.703 -4.695 1 93 182 ARG B C 1
ATOM 3400 O O . ARG B 1 182 ? 11.57 13.422 -5.016 1 93 182 ARG B O 1
ATOM 3407 N N . GLU B 1 183 ? 9.391 13.148 -4.594 1 92.69 183 GLU B N 1
ATOM 3408 C CA . GLU B 1 183 ? 9.016 14.562 -4.664 1 92.69 183 GLU B CA 1
ATOM 3409 C C . GLU B 1 183 ? 7.953 14.898 -3.619 1 92.69 183 GLU B C 1
ATOM 3411 O O . GLU B 1 183 ? 7.09 14.078 -3.311 1 92.69 183 GLU B O 1
ATOM 3416 N N . TYR B 1 184 ? 7.973 16.172 -3.051 1 96.69 184 TYR B N 1
ATOM 3417 C CA . TYR B 1 184 ? 7.215 16.438 -1.835 1 96.69 184 TYR B CA 1
ATOM 3418 C C . TYR B 1 184 ? 6.293 17.641 -2.021 1 96.69 184 TYR B C 1
ATOM 3420 O O . TYR B 1 184 ? 5.824 18.234 -1.044 1 96.69 184 TYR B O 1
ATOM 3428 N N . THR B 1 185 ? 5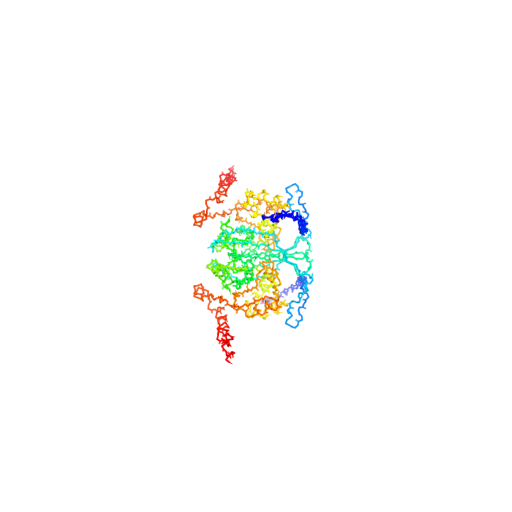.953 18.016 -3.258 1 97.5 185 THR B N 1
ATOM 3429 C CA . THR B 1 185 ? 5.074 19.156 -3.484 1 97.5 185 THR B CA 1
ATOM 3430 C C . THR B 1 185 ? 3.701 18.906 -2.865 1 97.5 185 THR B C 1
ATOM 3432 O O . THR B 1 185 ? 3.037 19.859 -2.426 1 97.5 185 THR B O 1
ATOM 3435 N N . SER B 1 186 ? 3.281 17.672 -2.82 1 98.19 186 SER B N 1
ATOM 3436 C CA . SER B 1 186 ? 2.004 17.359 -2.184 1 98.19 186 SER B CA 1
ATOM 3437 C C . SER B 1 186 ? 2.018 17.75 -0.708 1 98.19 186 SER B C 1
ATOM 3439 O O . SER B 1 186 ? 1.002 18.188 -0.168 1 98.19 186 SER B O 1
ATOM 3441 N N . VAL B 1 187 ? 3.129 17.578 -0.024 1 98.69 187 VAL B N 1
ATOM 3442 C CA . VAL B 1 187 ? 3.248 17.922 1.392 1 98.69 187 VAL B CA 1
ATOM 3443 C C . VAL B 1 187 ? 3.02 19.406 1.592 1 98.69 187 VAL B C 1
ATOM 3445 O O . VAL B 1 187 ? 2.205 19.812 2.424 1 98.69 187 VAL B O 1
ATOM 3448 N N . ARG B 1 188 ? 3.699 20.172 0.788 1 98.31 188 ARG B N 1
ATOM 3449 C CA . ARG B 1 188 ? 3.518 21.625 0.829 1 98.31 188 ARG B CA 1
ATOM 3450 C C . ARG B 1 188 ? 2.057 22 0.603 1 98.31 188 ARG B C 1
ATOM 3452 O O . ARG B 1 188 ? 1.487 22.781 1.362 1 98.31 188 ARG B O 1
ATOM 3459 N N . ASN B 1 189 ? 1.482 21.453 -0.441 1 98.62 189 ASN B N 1
ATOM 3460 C CA . ASN B 1 189 ? 0.123 21.812 -0.826 1 98.62 189 ASN B CA 1
ATOM 3461 C C . ASN B 1 189 ? -0.89 21.406 0.238 1 98.62 189 ASN B C 1
ATOM 3463 O O . ASN B 1 189 ? -1.85 22.125 0.501 1 98.62 189 ASN B O 1
ATOM 3467 N N . ILE B 1 190 ? -0.697 20.266 0.859 1 98.81 190 ILE B N 1
ATOM 3468 C CA . ILE B 1 190 ? -1.589 19.781 1.908 1 98.81 190 ILE B CA 1
ATOM 3469 C C . ILE B 1 190 ? -1.491 20.688 3.127 1 98.81 190 ILE B C 1
ATOM 3471 O O . ILE B 1 190 ? -2.512 21.109 3.68 1 98.81 190 ILE B O 1
ATOM 3475 N N . LEU B 1 191 ? -0.296 21.031 3.531 1 98.81 191 LEU B N 1
ATOM 3476 C CA . LEU B 1 191 ? -0.1 21.906 4.68 1 98.81 191 LEU B CA 1
ATOM 3477 C C . LEU B 1 191 ? -0.724 23.266 4.426 1 98.81 191 LEU B C 1
ATOM 3479 O O . LEU B 1 191 ? -1.357 23.844 5.316 1 98.81 191 LEU B O 1
ATOM 3483 N N . LYS B 1 192 ? -0.552 23.75 3.211 1 98.44 192 LYS B N 1
ATOM 3484 C CA . LYS B 1 192 ? -1.147 25.031 2.844 1 98.44 192 LYS B CA 1
ATOM 3485 C C . LYS B 1 192 ? -2.672 24.969 2.914 1 98.44 192 LYS B C 1
ATOM 3487 O O . LYS B 1 192 ? -3.311 25.875 3.457 1 98.44 192 LYS B O 1
ATOM 3492 N N . GLU B 1 193 ? -3.172 23.953 2.303 1 98.31 193 GLU B N 1
ATOM 3493 C CA . GLU B 1 193 ? -4.621 23.766 2.307 1 98.31 193 GLU B CA 1
ATOM 3494 C C . GLU B 1 193 ? -5.164 23.688 3.73 1 98.31 193 GLU B C 1
ATOM 3496 O O . GLU B 1 193 ? -6.238 24.203 4.023 1 98.31 193 GLU B O 1
ATOM 3501 N N . LEU B 1 194 ? -4.473 23.078 4.648 1 98.62 194 LEU B N 1
ATOM 3502 C CA . LEU B 1 194 ? -4.875 22.922 6.043 1 98.62 194 LEU B CA 1
ATOM 3503 C C . LEU B 1 194 ? -4.602 24.203 6.824 1 98.62 194 LEU B C 1
ATOM 3505 O O . LEU B 1 194 ? -5.062 24.359 7.961 1 98.62 194 LEU B O 1
ATOM 3509 N N . GLY B 1 195 ? -3.848 25.109 6.254 1 98.56 195 GLY B N 1
ATOM 3510 C CA . GLY B 1 195 ? -3.512 26.375 6.906 1 98.56 195 GLY B CA 1
ATOM 3511 C C . GLY B 1 195 ? -2.443 26.219 7.973 1 98.56 195 GLY B C 1
ATOM 3512 O O . GLY B 1 195 ? -2.34 27.047 8.875 1 98.56 195 GLY B O 1
ATOM 3513 N N . VAL B 1 196 ? -1.701 25.172 7.926 1 98.75 196 VAL B N 1
ATOM 3514 C CA . VAL B 1 196 ? -0.646 24.953 8.906 1 98.75 196 VAL B CA 1
ATOM 3515 C C . VAL B 1 196 ? 0.484 25.953 8.68 1 98.75 196 VAL B C 1
ATOM 3517 O O . VAL B 1 196 ? 1.028 26.047 7.578 1 98.75 196 VAL B O 1
ATOM 3520 N N . LYS B 1 197 ? 0.865 26.641 9.695 1 98.56 197 LYS B N 1
ATOM 3521 C CA . LYS B 1 197 ? 1.78 27.766 9.555 1 98.56 197 LYS B CA 1
ATOM 3522 C C . LYS B 1 197 ? 3.23 27.328 9.719 1 98.56 197 LYS B C 1
ATOM 3524 O O . LYS B 1 197 ? 4.133 27.875 9.094 1 98.56 197 LYS B O 1
ATOM 3529 N N . SER B 1 198 ? 3.459 26.422 10.609 1 98.69 198 SER B N 1
ATOM 3530 C CA . SER B 1 198 ? 4.797 25.875 10.828 1 98.69 198 SER B CA 1
ATOM 3531 C C . SER B 1 198 ? 4.734 24.469 11.414 1 98.69 198 SER B C 1
ATOM 3533 O O . SER B 1 198 ? 3.705 24.062 11.961 1 98.69 198 SER B O 1
ATOM 3535 N N . VAL B 1 199 ? 5.898 23.734 11.219 1 98.69 199 VAL B N 1
ATOM 3536 C CA . VAL B 1 199 ? 5.863 22.344 11.656 1 98.69 199 VAL B CA 1
ATOM 3537 C C . VAL B 1 199 ? 7.133 22.016 12.438 1 98.69 199 VAL B C 1
ATOM 3539 O O . VAL B 1 199 ? 8.172 22.656 12.25 1 98.69 199 VAL B O 1
ATOM 3542 N N . ARG B 1 200 ? 6.988 21.078 13.383 1 98.25 200 ARG B N 1
ATOM 3543 C CA . ARG B 1 200 ? 8.102 20.297 13.922 1 98.25 200 ARG B CA 1
ATOM 3544 C C . ARG B 1 200 ? 8.195 18.938 13.242 1 98.25 200 ARG B C 1
ATOM 3546 O O . ARG B 1 200 ? 7.328 18.094 13.422 1 98.25 200 ARG B O 1
ATOM 3553 N N . LEU B 1 201 ? 9.273 18.75 12.469 1 98.12 201 LEU B N 1
ATOM 3554 C CA . LEU B 1 201 ? 9.367 17.625 11.555 1 98.12 201 LEU B CA 1
ATOM 3555 C C . LEU B 1 201 ? 9.953 16.406 12.25 1 98.12 201 LEU B C 1
ATOM 3557 O O . LEU B 1 201 ? 11.031 16.484 12.852 1 98.12 201 LEU B O 1
ATOM 3561 N N . MET B 1 202 ? 9.227 15.336 12.188 1 97.38 202 MET B N 1
ATOM 3562 C CA . MET B 1 202 ? 9.711 14.062 12.711 1 97.38 202 MET B CA 1
ATOM 3563 C C . MET B 1 202 ? 10.523 13.32 11.648 1 97.38 202 MET B C 1
ATOM 3565 O O . MET B 1 202 ? 9.953 12.656 10.781 1 97.38 202 MET B O 1
ATOM 3569 N N . THR B 1 203 ? 11.828 13.414 11.711 1 95.12 203 THR B N 1
ATOM 3570 C CA . THR B 1 203 ? 12.688 12.781 10.719 1 95.12 203 THR B CA 1
ATOM 3571 C C . THR B 1 203 ? 14.125 12.703 11.234 1 95.12 203 THR B C 1
ATOM 3573 O O . THR B 1 203 ? 14.516 13.461 12.117 1 95.12 203 THR B O 1
ATOM 3576 N N . ASN B 1 204 ? 14.781 11.703 10.711 1 87.12 204 ASN B N 1
ATOM 3577 C CA . ASN B 1 204 ? 16.219 11.656 10.898 1 87.12 204 ASN B CA 1
ATOM 3578 C C . ASN B 1 204 ? 16.969 11.938 9.602 1 87.12 204 ASN B C 1
ATOM 3580 O O . ASN B 1 204 ? 18.203 11.82 9.547 1 87.12 204 ASN B O 1
ATOM 3584 N N . ASN B 1 205 ? 16.188 12.297 8.609 1 87.88 205 ASN B N 1
ATOM 3585 C CA . ASN B 1 205 ? 16.75 12.516 7.273 1 87.88 205 ASN B CA 1
ATOM 3586 C C . ASN B 1 205 ? 16.922 14 6.984 1 87.88 205 ASN B C 1
ATOM 3588 O O . ASN B 1 205 ? 15.953 14.719 6.738 1 87.88 205 ASN B O 1
ATOM 3592 N N . PRO B 1 206 ? 18.203 14.445 6.969 1 89.25 206 PRO B N 1
ATOM 3593 C CA . PRO B 1 206 ? 18.438 15.867 6.719 1 89.25 206 PRO B CA 1
ATOM 3594 C C . PRO B 1 206 ? 17.953 16.312 5.34 1 89.25 206 PRO B C 1
ATOM 3596 O O . PRO B 1 206 ? 17.562 17.469 5.16 1 89.25 206 PRO B O 1
ATOM 3599 N N . ARG B 1 207 ? 17.984 15.414 4.406 1 87.94 207 ARG B N 1
ATOM 3600 C CA . ARG B 1 207 ? 17.531 15.734 3.059 1 87.94 207 ARG B CA 1
ATOM 3601 C C . ARG B 1 207 ? 16.047 16.109 3.053 1 87.94 207 ARG B C 1
ATOM 3603 O O . ARG B 1 207 ? 15.641 17.016 2.324 1 87.94 207 ARG B O 1
ATOM 3610 N N . LYS B 1 208 ? 15.344 15.438 3.85 1 92.69 208 LYS B N 1
ATOM 3611 C CA . LYS B 1 208 ? 13.914 15.75 3.926 1 92.69 208 LYS B CA 1
ATOM 3612 C C . LYS B 1 208 ? 13.688 17.141 4.496 1 92.69 208 LYS B C 1
ATOM 3614 O O . LYS B 1 208 ? 12.781 17.859 4.055 1 92.69 208 LYS B O 1
ATOM 3619 N N . ILE B 1 209 ? 14.445 17.5 5.461 1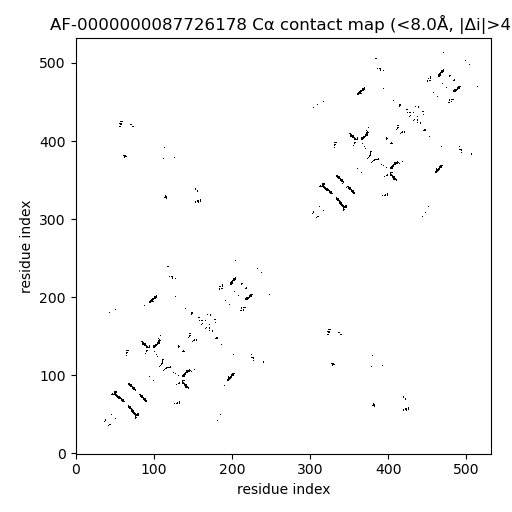 93.94 209 ILE B N 1
ATOM 3620 C CA . ILE B 1 209 ? 14.336 18.828 6.051 1 93.94 209 ILE B CA 1
ATOM 3621 C C . ILE B 1 209 ? 14.633 19.891 4.988 1 93.94 209 ILE B C 1
ATOM 3623 O O . ILE B 1 209 ? 13.852 20.828 4.801 1 93.94 209 ILE B O 1
ATOM 3627 N N . SER B 1 210 ? 15.711 19.688 4.285 1 94.19 210 SER B N 1
ATOM 3628 C CA . SER B 1 210 ? 16.141 20.656 3.281 1 94.19 210 SER B CA 1
ATOM 3629 C C . SER B 1 210 ? 15.117 20.766 2.15 1 94.19 210 SER B C 1
ATOM 3631 O O . SER B 1 210 ? 14.758 21.859 1.73 1 94.19 210 SER B O 1
ATOM 3633 N N . GLU B 1 211 ? 14.602 19.656 1.677 1 94.12 211 GLU B N 1
ATOM 3634 C CA . GLU B 1 211 ? 13.664 19.625 0.561 1 94.12 211 GLU B CA 1
ATOM 3635 C C . GLU B 1 211 ? 12.344 20.297 0.933 1 94.12 211 GLU B C 1
ATOM 3637 O O . GLU B 1 211 ? 11.797 21.078 0.148 1 94.12 211 GLU B O 1
ATOM 3642 N N . LEU B 1 212 ? 11.906 20.078 2.137 1 97.12 212 LEU B N 1
ATOM 3643 C CA . LEU B 1 212 ? 10.648 20.672 2.564 1 97.12 212 LEU B CA 1
ATOM 3644 C C . LEU B 1 212 ? 10.812 22.172 2.783 1 97.12 212 LEU B C 1
ATOM 3646 O O . LEU B 1 212 ? 9.93 22.953 2.416 1 97.12 212 LEU B O 1
ATOM 3650 N N . THR B 1 213 ? 11.922 22.531 3.348 1 97.12 213 THR B N 1
ATOM 3651 C CA . THR B 1 213 ? 12.203 23.953 3.553 1 97.12 213 THR B CA 1
ATOM 3652 C C . THR B 1 213 ? 12.289 24.688 2.215 1 97.12 213 THR B C 1
ATOM 3654 O O . THR B 1 213 ? 11.742 25.781 2.066 1 97.12 213 THR B O 1
ATOM 3657 N N . GLU B 1 214 ? 12.906 24.062 1.267 1 95.25 214 GLU B N 1
ATOM 3658 C CA . GLU B 1 214 ? 13.047 24.656 -0.064 1 95.25 214 GLU B CA 1
ATOM 3659 C C . GLU B 1 214 ? 11.688 24.812 -0.737 1 95.25 214 GLU B C 1
ATOM 3661 O O . GLU B 1 214 ? 11.484 25.734 -1.538 1 95.25 214 GLU B O 1
ATOM 3666 N N . LEU B 1 215 ? 10.766 24 -0.358 1 96.19 215 LEU B N 1
ATOM 3667 C CA . LEU B 1 215 ? 9.422 24.078 -0.91 1 96.19 215 LEU B CA 1
ATOM 3668 C C . LEU B 1 215 ? 8.594 25.141 -0.2 1 96.19 215 LEU B C 1
ATOM 3670 O O . LEU B 1 215 ? 7.449 25.391 -0.576 1 96.19 215 LEU B O 1
ATOM 3674 N N . GLY B 1 216 ? 9.148 25.719 0.864 1 96.81 216 GLY B N 1
ATOM 3675 C CA . GLY B 1 216 ? 8.461 26.797 1.547 1 96.81 216 GLY B CA 1
ATOM 3676 C C . GLY B 1 216 ? 7.805 26.375 2.846 1 96.81 216 GLY B C 1
ATOM 3677 O O . GLY B 1 216 ? 7.086 27.141 3.475 1 96.81 216 GLY B O 1
ATOM 3678 N N . VAL B 1 217 ? 8.055 25.141 3.215 1 98.19 217 VAL B N 1
ATOM 3679 C CA . VAL B 1 217 ? 7.531 24.672 4.496 1 98.19 217 VAL B CA 1
ATOM 3680 C C . VAL B 1 217 ? 8.375 25.25 5.633 1 98.19 217 VAL B C 1
ATOM 3682 O O . VAL B 1 217 ? 9.602 25.141 5.621 1 98.19 217 VAL B O 1
ATOM 3685 N N . LYS B 1 218 ? 7.703 25.906 6.586 1 98.5 218 LYS B N 1
ATOM 3686 C CA . LYS B 1 218 ? 8.414 26.469 7.738 1 98.5 218 LYS B CA 1
ATOM 3687 C C . LYS B 1 218 ? 8.664 25.391 8.797 1 98.5 218 LYS B C 1
ATOM 3689 O O . LYS B 1 218 ? 7.766 25.062 9.578 1 98.5 218 LYS B O 1
ATOM 3694 N N . VAL B 1 219 ? 9.867 24.891 8.82 1 97.88 219 VAL B N 1
ATOM 3695 C CA . VAL B 1 219 ? 10.273 23.891 9.797 1 97.88 219 VAL B CA 1
ATOM 3696 C C . VAL B 1 219 ? 10.914 24.562 11 1 97.88 219 VAL B C 1
ATOM 3698 O O . VAL B 1 219 ? 11.992 25.156 10.891 1 97.88 219 VAL B O 1
ATOM 3701 N N . THR B 1 220 ? 10.281 24.469 12.172 1 97.31 220 THR B N 1
ATOM 3702 C CA . THR B 1 220 ? 10.719 25.219 13.344 1 97.31 220 THR B CA 1
ATOM 3703 C C . THR B 1 220 ? 11.492 24.312 14.305 1 97.31 220 THR B C 1
ATOM 3705 O O . THR B 1 220 ? 12.125 24.797 15.242 1 97.31 220 THR B O 1
ATOM 3708 N N . GLY B 1 221 ? 11.391 23.031 14.055 1 95.19 221 GLY B N 1
ATOM 3709 C CA . GLY B 1 221 ? 12.086 22.078 14.906 1 95.19 221 GLY B CA 1
ATOM 3710 C C . GLY B 1 221 ? 12.039 20.656 14.359 1 95.19 221 GLY B C 1
ATOM 3711 O O . GLY B 1 221 ? 11.438 20.406 13.312 1 95.19 221 GLY B O 1
ATOM 3712 N N . ARG B 1 222 ? 12.773 19.812 15.102 1 94.19 222 ARG B N 1
ATOM 3713 C CA . ARG B 1 222 ? 12.852 18.406 14.727 1 94.19 222 ARG B CA 1
ATOM 3714 C C . ARG B 1 222 ? 12.445 17.516 15.891 1 94.19 222 ARG B C 1
ATOM 3716 O O . ARG B 1 222 ? 12.805 17.766 17.047 1 94.19 222 ARG B O 1
ATOM 3723 N N . VAL B 1 223 ? 11.617 16.547 15.586 1 93.44 223 VAL B N 1
ATOM 3724 C CA . VAL B 1 223 ? 11.289 15.469 16.516 1 93.44 223 VAL B CA 1
ATOM 3725 C C . VAL B 1 223 ? 12.023 14.188 16.109 1 93.44 223 VAL B C 1
ATOM 3727 O O . VAL B 1 223 ? 11.875 13.711 14.992 1 93.44 223 VAL B O 1
ATOM 3730 N N . PRO B 1 224 ? 12.852 13.617 16.969 1 86.88 224 PRO B N 1
ATOM 3731 C CA . PRO B 1 224 ? 13.578 12.398 16.594 1 86.88 224 PRO B CA 1
ATOM 3732 C C . PRO B 1 224 ? 12.648 11.219 16.328 1 86.88 224 PRO B C 1
ATOM 3734 O O . PRO B 1 224 ? 11.633 11.07 17.016 1 86.88 224 PRO B O 1
ATOM 3737 N N . CYS B 1 225 ? 12.945 10.531 15.258 1 81.5 225 CYS B N 1
ATOM 3738 C CA . CYS B 1 225 ? 12.242 9.297 14.922 1 81.5 225 CYS B CA 1
ATOM 3739 C C . CYS B 1 225 ? 13.117 8.086 15.211 1 81.5 225 CYS B C 1
ATOM 3741 O O . CYS B 1 225 ? 13.75 7.543 14.297 1 81.5 225 CYS B O 1
ATOM 3743 N N . GLN B 1 226 ? 13.484 7.828 16.438 1 72.31 226 GLN B N 1
ATOM 3744 C CA . GLN B 1 226 ? 14.43 6.762 16.766 1 72.31 226 GLN B CA 1
ATOM 3745 C C . GLN B 1 226 ? 13.703 5.492 17.203 1 72.31 226 GLN B C 1
ATOM 3747 O O . GLN B 1 226 ? 12.805 5.547 18.047 1 72.31 226 GLN B O 1
ATOM 3752 N N . ILE B 1 227 ? 13.781 4.543 16.344 1 68.25 227 ILE B N 1
ATOM 3753 C CA . ILE B 1 227 ? 13.305 3.219 16.719 1 68.25 227 ILE B CA 1
ATOM 3754 C C . ILE B 1 227 ? 14.375 2.5 17.547 1 68.25 227 ILE B C 1
ATOM 3756 O O . ILE B 1 227 ? 15.57 2.648 17.281 1 68.25 227 ILE B O 1
ATOM 3760 N N . GLN B 1 228 ? 14.188 2.318 18.922 1 51.97 228 GLN B N 1
ATOM 3761 C CA . GLN B 1 228 ? 15.148 1.57 19.734 1 51.97 228 GLN B CA 1
ATOM 3762 C C . GLN B 1 228 ? 15.578 0.285 19.031 1 51.97 228 GLN B C 1
ATOM 3764 O O . GLN B 1 228 ? 14.734 -0.454 18.516 1 51.97 228 GLN B O 1
ATOM 3769 N N . ALA B 1 229 ? 16.719 0.247 18.484 1 47.88 229 ALA B N 1
ATOM 3770 C CA . ALA B 1 229 ? 17.328 -0.944 17.891 1 47.88 229 ALA B CA 1
ATOM 3771 C C . ALA B 1 229 ? 16.844 -2.209 18.594 1 47.88 229 ALA B C 1
ATOM 3773 O O . ALA B 1 229 ? 17.125 -3.322 18.141 1 47.88 229 ALA B O 1
ATOM 3774 N N . GLY B 1 230 ? 16.453 -2.164 19.844 1 38.44 230 GLY B N 1
ATOM 3775 C CA . GLY B 1 230 ? 16.344 -3.338 20.688 1 38.44 230 GLY B CA 1
ATOM 3776 C C . GLY B 1 230 ? 15.438 -4.41 20.109 1 38.44 230 GLY B C 1
ATOM 3777 O O . GLY B 1 230 ? 15.766 -5.598 20.156 1 38.44 230 GLY B O 1
ATOM 3778 N N . MET B 1 231 ? 14.109 -4.164 20.078 1 37.19 231 MET B N 1
ATOM 3779 C CA . MET B 1 231 ? 13.203 -5.289 20.25 1 37.19 231 MET B CA 1
ATOM 3780 C C . MET B 1 231 ? 13.305 -6.266 19.094 1 37.19 231 MET B C 1
ATOM 3782 O O . MET B 1 231 ? 13.367 -7.48 19.297 1 37.19 231 MET B O 1
ATOM 3786 N N . HIS B 1 232 ? 12.883 -5.887 17.859 1 37.41 232 HIS B N 1
ATOM 3787 C CA . HIS B 1 232 ? 12.805 -6.883 16.797 1 37.41 232 HIS B CA 1
ATOM 3788 C C . HIS B 1 232 ? 14.164 -7.109 16.141 1 37.41 232 HIS B C 1
ATOM 3790 O O . HIS B 1 232 ? 14.312 -7.996 15.297 1 37.41 232 HIS B O 1
ATOM 3796 N N . ASN B 1 233 ? 15.102 -6.199 16.25 1 39.5 233 ASN B N 1
ATOM 3797 C CA . ASN B 1 233 ? 16.391 -6.434 15.609 1 39.5 233 ASN B CA 1
ATOM 3798 C C . ASN B 1 233 ? 17.094 -7.656 16.188 1 39.5 233 ASN B C 1
ATOM 3800 O O . ASN B 1 233 ? 18.172 -8.039 15.727 1 39.5 233 ASN B O 1
ATOM 3804 N N . LYS B 1 234 ? 16.906 -7.906 17.484 1 36.53 234 LYS B N 1
ATOM 3805 C CA . LYS B 1 234 ? 17.609 -9.109 17.938 1 36.53 234 LYS B CA 1
ATOM 3806 C C . LYS B 1 234 ? 17.219 -10.32 17.078 1 36.53 234 LYS B C 1
ATOM 3808 O O . LYS B 1 234 ? 17.953 -11.305 17.031 1 36.53 234 LYS B O 1
ATOM 3813 N N . ALA B 1 235 ? 16.031 -10.359 16.719 1 34.06 235 ALA B N 1
ATOM 3814 C CA . ALA B 1 235 ? 15.695 -11.516 15.883 1 34.06 235 ALA B CA 1
ATOM 3815 C C . ALA B 1 235 ? 16.156 -11.305 14.445 1 34.06 235 ALA B C 1
ATOM 3817 O O . ALA B 1 235 ? 15.961 -12.18 13.594 1 34.06 235 ALA B O 1
ATOM 3818 N N . ARG B 1 236 ? 16.203 -9.938 13.898 1 37.41 236 ARG B N 1
ATOM 3819 C CA . ARG B 1 236 ? 16.672 -9.664 12.547 1 37.41 236 ARG B CA 1
ATOM 3820 C C . ARG B 1 236 ? 18.188 -9.852 12.445 1 37.41 236 ARG B C 1
ATOM 3822 O O . ARG B 1 236 ? 18.906 -9.625 13.422 1 37.41 236 ARG B O 1
ATOM 3829 N N . GLY B 1 237 ? 18.797 -10.633 11.672 1 33.41 237 GLY B N 1
ATOM 3830 C CA . GLY B 1 237 ? 20.188 -10.891 11.375 1 33.41 237 GLY B CA 1
ATOM 3831 C C . GLY B 1 237 ? 21.047 -9.641 11.422 1 33.41 237 GLY B C 1
ATOM 3832 O O . GLY B 1 237 ? 20.547 -8.531 11.258 1 33.41 237 GLY B O 1
ATOM 3833 N N . GLY B 1 238 ? 22.312 -9.484 12.07 1 35.38 238 GLY B N 1
ATOM 3834 C CA . GLY B 1 238 ? 23.375 -8.578 12.438 1 35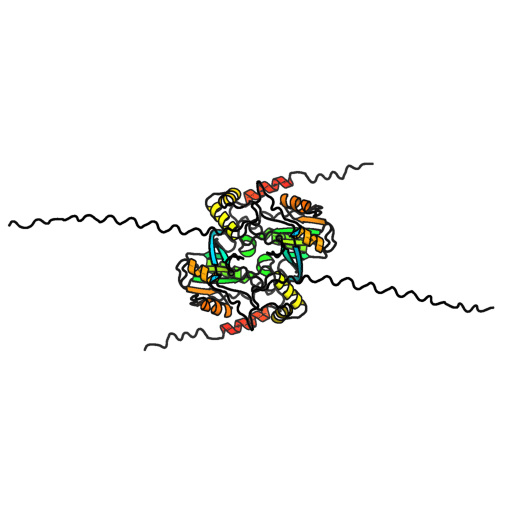.38 238 GLY B CA 1
ATOM 3835 C C . GLY B 1 238 ? 23.641 -7.5 11.406 1 35.38 238 GLY B C 1
ATOM 3836 O O . GLY B 1 238 ? 24.422 -6.57 11.648 1 35.38 238 GLY B O 1
ATOM 3837 N N . GLY B 1 239 ? 23.406 -7.648 10.109 1 36.47 239 GLY B N 1
ATOM 3838 C CA . GLY B 1 239 ? 24.156 -6.828 9.164 1 36.47 239 GLY B CA 1
ATOM 3839 C C . GLY B 1 239 ? 23.484 -5.492 8.883 1 36.47 239 GLY B C 1
ATOM 3840 O O . GLY B 1 239 ? 24.156 -4.531 8.5 1 36.47 239 GLY B O 1
ATOM 3841 N N . TYR B 1 240 ? 22.25 -5.391 8.664 1 36.81 240 TYR B N 1
ATOM 3842 C CA . TYR B 1 240 ? 21.672 -4.215 8.039 1 36.81 240 TYR B CA 1
ATOM 3843 C C . TYR B 1 240 ? 21.516 -3.074 9.039 1 36.81 240 TYR B C 1
ATOM 3845 O O . TYR B 1 240 ? 21.766 -1.912 8.703 1 36.81 240 TYR B O 1
ATOM 3853 N N . LEU B 1 241 ? 21.156 -3.322 10.25 1 42.16 241 LEU B N 1
ATOM 3854 C CA . LEU B 1 241 ? 20.953 -2.262 11.227 1 42.16 241 LEU B CA 1
ATOM 3855 C C . LEU B 1 241 ? 22.297 -1.638 11.625 1 42.16 241 LEU B C 1
ATOM 3857 O O . LEU B 1 241 ? 22.344 -0.476 12.039 1 42.16 241 LEU B O 1
ATOM 3861 N N . GLU B 1 242 ? 23.266 -2.42 11.492 1 41.88 242 GLU B N 1
ATOM 3862 C CA . GLU B 1 242 ? 24.562 -1.866 11.867 1 41.88 242 GLU B CA 1
ATOM 3863 C C . GLU B 1 242 ? 24.953 -0.709 10.961 1 41.88 242 GLU B C 1
ATOM 3865 O O . GLU B 1 242 ? 25.562 0.265 11.406 1 41.88 242 GLU B O 1
ATOM 3870 N N . ALA B 1 243 ? 24.453 -0.8 9.75 1 39.19 243 ALA B N 1
ATOM 3871 C CA . ALA B 1 243 ? 24.922 0.258 8.867 1 39.19 243 ALA B CA 1
ATOM 3872 C C . ALA B 1 243 ? 24.156 1.556 9.094 1 39.19 243 ALA B C 1
ATOM 3874 O O . ALA B 1 243 ? 24.734 2.645 9.039 1 39.19 243 ALA B O 1
ATOM 3875 N N . LYS B 1 244 ? 22.938 1.417 9.422 1 40.06 244 LYS B N 1
ATOM 3876 C CA . LYS B 1 244 ? 22.156 2.637 9.586 1 40.06 244 LYS B CA 1
ATOM 3877 C C . LYS B 1 244 ? 22.469 3.324 10.906 1 40.06 244 LYS B C 1
ATOM 3879 O O . LYS B 1 244 ? 22.484 4.555 10.984 1 40.06 244 LYS B O 1
ATOM 3884 N N . THR B 1 245 ? 22.75 2.588 11.953 1 39.28 245 THR B N 1
ATOM 3885 C CA . THR B 1 245 ? 23.062 3.197 13.234 1 39.28 245 THR B CA 1
ATOM 3886 C C . THR B 1 245 ? 24.359 3.996 13.141 1 39.28 245 THR B C 1
ATOM 3888 O O . THR B 1 245 ? 24.484 5.074 13.727 1 39.28 245 THR B O 1
ATOM 3891 N N . ARG B 1 246 ? 25.266 3.463 12.406 1 37.06 246 ARG B N 1
ATOM 3892 C CA . ARG B 1 246 ? 26.531 4.18 12.383 1 37.06 246 ARG B CA 1
ATOM 3893 C C . ARG B 1 246 ? 26.359 5.562 11.758 1 37.06 246 ARG B C 1
ATOM 3895 O O . ARG B 1 246 ? 26.969 6.535 12.219 1 37.06 246 ARG B O 1
ATOM 3902 N N . ARG B 1 247 ? 25.453 5.605 10.812 1 36.53 247 ARG B N 1
ATOM 3903 C CA . ARG B 1 247 ? 25.406 6.883 10.109 1 36.53 247 ARG B CA 1
ATOM 3904 C C . ARG B 1 247 ? 24.547 7.887 10.867 1 36.53 247 ARG B C 1
ATOM 3906 O O . ARG B 1 247 ? 24.797 9.094 10.812 1 36.53 247 ARG B O 1
ATOM 3913 N N . MET B 1 248 ? 23.547 7.445 11.586 1 38.03 248 MET B N 1
ATOM 3914 C CA . MET B 1 248 ? 22.672 8.375 12.305 1 38.03 248 MET B CA 1
ATOM 3915 C C . MET B 1 248 ? 23.359 8.891 13.562 1 38.03 248 MET B C 1
ATOM 3917 O O . MET B 1 248 ? 23.031 9.984 14.047 1 38.03 248 MET B O 1
ATOM 3921 N N . GLU B 1 249 ? 24.188 8.18 14.234 1 37.97 249 GLU B N 1
ATOM 3922 C CA . GLU B 1 249 ? 24.906 8.688 15.406 1 37.97 249 GLU B CA 1
ATOM 3923 C C . GLU B 1 249 ? 25.734 9.93 15.055 1 37.97 249 GLU B C 1
ATOM 3925 O O . GLU B 1 249 ? 25.906 10.82 15.883 1 37.97 249 GLU B O 1
ATOM 3930 N N . HIS B 1 250 ? 26.047 10.062 13.812 1 39.84 250 HIS B N 1
ATOM 3931 C CA . HIS B 1 250 ? 26.844 11.234 13.461 1 39.84 250 HIS B CA 1
ATOM 3932 C C . HIS B 1 250 ? 26 12.5 13.469 1 39.84 250 HIS B C 1
ATOM 3934 O O . HIS B 1 250 ? 26.5 13.594 13.727 1 39.84 250 HIS B O 1
ATOM 3940 N N . MET B 1 251 ? 24.75 12.406 13.172 1 37.94 251 MET B N 1
ATOM 3941 C CA . MET B 1 251 ? 23.969 13.641 13.102 1 37.94 251 MET B CA 1
ATOM 3942 C C . MET B 1 251 ? 23.656 14.172 14.492 1 37.94 251 MET B C 1
ATOM 3944 O O . MET B 1 251 ? 23.453 15.375 14.672 1 37.94 251 MET B O 1
ATOM 3948 N N . ILE B 1 252 ? 23.453 13.305 15.469 1 38.41 252 ILE B N 1
ATOM 3949 C CA . ILE B 1 252 ? 23.188 13.75 16.828 1 38.41 252 ILE B CA 1
ATOM 3950 C C . ILE B 1 252 ? 24.406 14.469 17.391 1 38.41 252 ILE B C 1
ATOM 3952 O O . ILE B 1 252 ? 24.281 15.477 18.094 1 38.41 252 ILE B O 1
ATOM 3956 N N . GLU B 1 253 ? 25.562 13.953 17.125 1 36.69 253 GLU B N 1
ATOM 3957 C CA . GLU B 1 253 ? 26.734 14.586 17.703 1 36.69 253 GLU B CA 1
ATOM 3958 C C . GLU B 1 253 ? 27.016 15.938 17.062 1 36.69 253 GLU B C 1
ATOM 3960 O O . GLU B 1 253 ? 27.719 16.781 17.625 1 36.69 253 GLU B O 1
ATOM 3965 N N . ASP B 1 254 ? 26.609 16.109 15.758 1 37.5 254 ASP B N 1
ATOM 3966 C CA . ASP B 1 254 ? 26.984 17.422 15.227 1 37.5 254 ASP B CA 1
ATOM 3967 C C . ASP B 1 254 ? 26.047 18.5 15.742 1 37.5 254 ASP B C 1
ATOM 3969 O O . ASP B 1 254 ? 24.828 18.328 15.75 1 37.5 254 ASP B O 1
ATOM 3973 N N . GLY B 1 255 ? 26.281 19.188 16.859 1 36 255 GLY B N 1
ATOM 3974 C CA . GLY B 1 255 ? 25.891 20.359 17.641 1 36 255 GLY B CA 1
ATOM 3975 C C . GLY B 1 255 ? 25.078 21.359 16.844 1 36 255 GLY B C 1
ATOM 3976 O O . GLY B 1 255 ? 25.047 22.547 17.188 1 36 255 GLY B O 1
ATOM 3977 N N . TYR B 1 256 ? 24.547 21.094 15.75 1 36.47 256 TYR B N 1
ATOM 3978 C CA . TYR B 1 256 ? 24 22.234 15.023 1 36.47 256 TYR B CA 1
ATOM 3979 C C . TYR B 1 256 ? 22.938 22.953 15.844 1 36.47 256 TYR B C 1
ATOM 3981 O O . TYR B 1 256 ? 22.422 23.984 15.43 1 36.47 256 TYR B O 1
ATOM 3989 N N . PHE B 1 257 ? 22.266 22.328 16.828 1 35.12 257 PHE B N 1
ATOM 3990 C CA . PHE B 1 257 ? 21.344 23.203 17.547 1 35.12 257 PHE B CA 1
ATOM 3991 C C . PHE B 1 257 ? 22.062 23.953 18.656 1 35.12 257 PHE B C 1
ATOM 3993 O O . PHE B 1 257 ? 22.172 23.453 19.781 1 35.12 257 PHE B O 1
ATOM 4000 N N . SER B 1 258 ? 23.219 24.578 18.406 1 29.88 258 SER B N 1
ATOM 4001 C CA . SER B 1 258 ? 23.703 25.516 19.422 1 29.88 258 SER B CA 1
ATOM 4002 C C . SER B 1 258 ? 22.625 26.516 19.812 1 29.88 258 SER B C 1
ATOM 4004 O O . SER B 1 258 ? 21.938 27.047 18.938 1 29.88 258 SER B O 1
ATOM 4006 N N . ASP B 1 259 ? 22.094 26.484 20.984 1 31.31 259 ASP B N 1
ATOM 4007 C CA . ASP B 1 259 ? 21.312 27.453 21.75 1 31.31 259 ASP B CA 1
ATOM 4008 C C . ASP B 1 259 ? 21.891 28.859 21.625 1 31.31 259 ASP B C 1
ATOM 4010 O O . ASP B 1 259 ? 22.781 29.25 22.391 1 31.31 259 ASP B O 1
ATOM 4014 N N . GLU B 1 260 ? 22.469 29.297 20.516 1 31.73 260 GLU B N 1
ATOM 4015 C CA . GLU B 1 260 ? 23.016 30.656 20.531 1 31.73 260 GLU B CA 1
ATOM 4016 C C . GLU B 1 260 ? 21.938 31.688 20.812 1 31.73 260 GLU B C 1
ATOM 4018 O O . GLU B 1 260 ? 22.172 32.875 20.703 1 31.73 260 GLU B O 1
ATOM 4023 N N . ALA B 1 261 ? 20.672 31.406 21.219 1 32.97 261 ALA B N 1
ATOM 4024 C CA . ALA B 1 261 ? 19.812 32.562 21.562 1 32.97 261 ALA B CA 1
ATOM 4025 C C . ALA B 1 261 ? 20.297 33.25 22.828 1 32.97 261 ALA B C 1
ATOM 4027 O O . ALA B 1 261 ? 19.625 34.156 23.344 1 32.97 261 ALA B O 1
ATOM 4028 N N . GLN B 1 262 ? 21.25 32.688 23.547 1 29.14 262 GLN B N 1
ATOM 4029 C CA . GLN B 1 262 ? 21.406 33.406 24.812 1 29.14 262 GLN B CA 1
ATOM 4030 C C . GLN B 1 262 ? 21.969 34.781 24.609 1 29.14 262 GLN B C 1
ATOM 4032 O O . GLN B 1 262 ? 22 35.594 25.547 1 29.14 262 GLN B O 1
ATOM 4037 N N . ALA B 1 263 ? 22.734 35.156 23.609 1 30.61 263 ALA B N 1
ATOM 4038 C CA . ALA B 1 263 ? 23.688 36.25 23.906 1 30.61 263 ALA B CA 1
ATOM 4039 C C . ALA B 1 263 ? 23 37.594 23.812 1 30.61 263 ALA B C 1
ATOM 4041 O O . ALA B 1 263 ? 23.672 38.656 23.828 1 30.61 263 ALA B O 1
ATOM 4042 N N . GLY B 1 264 ? 21.703 37.719 23.266 1 27.11 264 GLY B N 1
ATOM 4043 C CA . GLY B 1 264 ? 21.453 39.156 23.297 1 27.11 264 GLY B CA 1
ATOM 4044 C C . GLY B 1 264 ? 21.359 39.719 24.703 1 27.11 264 GLY B C 1
ATOM 4045 O O . GLY B 1 264 ? 20.469 39.344 25.469 1 27.11 264 GLY B O 1
ATOM 4046 N N . SER B 1 265 ? 22.531 39.906 25.344 1 24.48 265 SER B N 1
ATOM 4047 C CA . SER B 1 265 ? 22.812 40.625 26.594 1 24.48 265 SER B CA 1
ATOM 4048 C C . SER B 1 265 ? 21.891 41.812 26.781 1 24.48 265 SER B C 1
ATOM 4050 O O . SER B 1 265 ? 21.297 42.312 25.812 1 24.48 265 SER B O 1
ATOM 4052 N N . ALA B 1 266 ? 22.25 42.719 27.922 1 27.62 266 ALA B N 1
ATOM 4053 C CA . ALA B 1 266 ? 22.016 43.969 28.609 1 27.62 266 ALA B CA 1
ATOM 4054 C C . ALA B 1 266 ? 22.266 45.156 27.688 1 27.62 266 ALA B C 1
ATOM 4056 O O . ALA B 1 266 ? 23.172 45.125 26.844 1 27.62 266 ALA B O 1
#

Foldseek 3Di:
DPPPPPPPPPPPDPDPPDPDPDPPPPPPPPCPVPPPDQDPLRAPDQDPVQWDKDWDDWDWDQDPLGIWIKTWIWITRHNPPDTDIKIKTWDAQQFQAEAAAEEEAEDECCCCPVNDPLDCSNVLVSVQSNVCNVVDGHIYIYGDQYQLNPDDVLNVQLVVVVVVPDDSCRSCVVVVHDNHHDACLNVVVVCVVSSRQAHAYADLDVVVVVRCVVSVHHHPHYDYSDDPCPDCVVVVDDPNVVVVVVVSVVVVPPVVPPPVPPPDDD/DDDDDPPPCPPDPPDPPDPDPDPPPPPPPPCPVPPPPQDPLRAPDQDPVQWDKDWDDWDWDQDPLGIWIKTWIWITRHNPPDTDIKIKTWDAQQFQAEAAAEEEAEDECCCCPVNDLLDCSNVLVSVQSNVCNVVDGHIYIYGDQYQLNPDDVLNVQLVVVVVVPDDSCRSCVVVVHDNHHDACLNVVVVCVVSSRQAHAYADLDVVVVVRCVVSVHHHPHYDYSDDPCPDCVVVVDPDNVVVVVVVSVVVVPPVVVPPVVPPPDD

Sequence (532 aa):
MASLTASRALTARPRAAAAAPAPRRAAVRIRAEAPTRAKDGLVRIVNEENVRTVHIAETMLPTRHGNFRLRGYKHSIDGGKTFGEPTAIMCGDVEGGEDVVLRVHDACFTSEVLGSLKCDCAEQLQMSMEYIHANSPGIVIYLWQEGRGIGLANKIAAYKLQEQGLDTVDANRALGLPDDSREYTSVRNILKELGVKSVRLMTNNPRKISELTELGVKVTGRVPCQIQAGMHNKARGGGYLEAKTRRMEHMIEDGYFSDEAQAGSAMASLTASRALTARPRAAAAAPAPRRAAVRIRAEAPTRAKDGLVRIVNEENVRTVHIAETMLPTRHGNFRLRGYKHSIDGGKTFGEPTAIMCGDVEGGEDVVLRVHDACFTSEVLGSLKCDCAEQLQMSMEYIHANSPGIVIYLWQEGRGIGLANKIAAYKLQEQGLDTVDANRALGLPDDSREYTSVRNILKELGVKSVRLMTNNPRKISELTELGVKVTGRVPCQIQAGMHNKARGGGYLEAKTRRMEHMIEDGYFSDEAQAGSA